Protein AF-0000000082297485 (afdb_homodimer)

Secondary structure (DSSP, 8-state):
--STTS-HHHHHHHH--SS-HHHHHHTS--S-SHHHHHHHHHHHHHH-TT-SSEE-HHHHHHHHHHTS--HHHHH-HHHHHHHHHHHTTTT--SSHHHHHSEEGGGHHHHHHHHHHHHHHHHHHHHH-TT-SS-B-HHHHHHHHHHHHHHHT---S-HHHHHHHH-TT--SSB-HHHHHHHHHHHHHHHHHHTT-/--STTS-HHHHHHHH--SS-HHHHHHTS--S-SHHHHHHHHHHHHHH-TT-SSEE-HHHHHHHHHHTS--HHHHH-HHHHHHHHHHHTTTT--SSHHHHHSEEGGGHHHHHHHHHHHHHHHHHHHHH-TT-SS-B-HHHHHHHHHHHHHHHT---S-HHHHHHHH-TT--SSB-HHHHHHHHHHHHHHHHHHTT-

Nearest PDB structures (foldseek):
  3cs1-assembly1_A  TM=6.100E-01  e=3.316E-09  unclassified
  4yga-assembly3_E  TM=3.424E-01  e=8.458E-05  Toxoplasma gondii
  4by5-assembly2_C  TM=3.471E-01  e=2.551E-04  Drosophila melanogaster
  3i7c-assembly1_A  TM=3.127E-01  e=2.987E-04  Toxoplasma gondii
  2nz0-assembly1_A  TM=3.618E-01  e=1.804E-02  Homo sapiens

Organism: NCBI:txid303405

InterPro domains:
  IPR002048 EF-hand domain [PF13499] (123-182)
  IPR002048 EF-hand domain [PS50222] (35-70)
  IPR002048 EF-hand domain [PS50222] (115-150)
  IPR002048 EF-hand domain [SM00054] (39-67)
  IPR002048 EF-hand domain [SM00054] (119-147)
  IPR002048 EF-hand domain [SM00054] (157-185)
  IPR018247 EF-Hand 1, calcium-binding site [PS00018] (48-60)
  IPR054322 Flagellar calcium-binding protein, EF-hand domain [PF22592] (26-114)

Radius of gyration: 21.55 Å; Cα contacts (8 Å, |Δi|>4): 519; chains: 2; bounding box: 54×58×47 Å

Structure (mmCIF, N/CA/C/O backbone):
data_AF-0000000082297485-model_v1
#
loop_
_entity.id
_entity.type
_entity.pdbx_description
1 polymer 'Flagellar calcium-binding protein'
#
loop_
_atom_site.group_PDB
_atom_site.id
_atom_site.type_symbol
_atom_site.label_atom_id
_atom_site.label_alt_id
_atom_site.label_comp_id
_atom_site.label_asym_id
_atom_site.label_entity_id
_atom_site.label_seq_id
_atom_site.pdbx_PDB_ins_code
_atom_site.Cartn_x
_atom_site.Cartn_y
_atom_site.Cartn_z
_atom_site.occupancy
_atom_site.B_iso_or_equiv
_atom_site.auth_seq_id
_atom_site.auth_comp_id
_atom_site.auth_asym_id
_atom_site.auth_atom_id
_atom_site.pdbx_PDB_model_num
ATOM 1 N N . MET A 1 1 ? -1.246 0.347 -2.965 1 48.34 1 MET A N 1
ATOM 2 C CA . MET A 1 1 ? -1.663 -0.308 -1.728 1 48.34 1 MET A CA 1
ATOM 3 C C . MET A 1 1 ? -0.793 -1.526 -1.437 1 48.34 1 MET A C 1
ATOM 5 O O . MET A 1 1 ? -0.427 -2.266 -2.352 1 48.34 1 MET A O 1
ATOM 9 N N . THR A 1 2 ? -0.087 -1.476 -0.272 1 60.06 2 THR A N 1
ATOM 10 C CA . THR A 1 2 ? 0.735 -2.645 0.018 1 60.06 2 THR A CA 1
ATOM 11 C C . THR A 1 2 ? -0.123 -3.793 0.541 1 60.06 2 THR A C 1
ATOM 13 O O . THR A 1 2 ? -1.258 -3.58 0.973 1 60.06 2 THR A O 1
ATOM 16 N N . THR A 1 3 ? 0.239 -4.961 0.205 1 75.88 3 THR A N 1
ATOM 17 C CA . THR A 1 3 ? -0.406 -6.23 0.52 1 75.88 3 THR A CA 1
ATOM 18 C C . THR A 1 3 ? -0.102 -6.648 1.955 1 75.88 3 THR A C 1
ATOM 20 O O . THR A 1 3 ? -0.669 -7.621 2.457 1 75.88 3 THR A O 1
ATOM 23 N N . THR A 1 4 ? 0.621 -5.777 2.613 1 76.5 4 THR A N 1
ATOM 24 C CA . THR A 1 4 ? 1.137 -6.234 3.9 1 76.5 4 THR A CA 1
ATOM 25 C C . THR A 1 4 ? 0.058 -6.145 4.977 1 76.5 4 THR A C 1
ATOM 27 O O . THR A 1 4 ? 0.197 -6.734 6.051 1 76.5 4 THR A O 1
ATOM 30 N N . ASP A 1 5 ? -0.993 -5.543 4.688 1 76.44 5 ASP A N 1
ATOM 31 C CA . ASP A 1 5 ? -2.064 -5.391 5.668 1 76.44 5 ASP A CA 1
ATOM 32 C C . ASP A 1 5 ? -3.031 -6.57 5.613 1 76.44 5 ASP A C 1
ATOM 34 O O . ASP A 1 5 ? -3.938 -6.672 6.441 1 76.44 5 ASP A O 1
ATOM 38 N N . ILE A 1 6 ? -2.834 -7.41 4.734 1 85.06 6 ILE A N 1
ATOM 39 C CA . ILE A 1 6 ? -3.74 -8.539 4.551 1 85.06 6 ILE A CA 1
ATOM 40 C C . ILE A 1 6 ? -3.287 -9.711 5.418 1 85.06 6 ILE A C 1
ATOM 42 O O . ILE A 1 6 ? -2.1 -10.039 5.457 1 85.06 6 ILE A O 1
ATOM 46 N N . ASP A 1 7 ? -4.219 -10.227 6.16 1 84 7 ASP A N 1
ATOM 47 C CA . ASP A 1 7 ? -3.979 -11.5 6.836 1 84 7 ASP A CA 1
ATOM 48 C C . ASP A 1 7 ? -4.145 -12.672 5.871 1 84 7 ASP A C 1
ATOM 50 O O . ASP A 1 7 ? -5.195 -13.312 5.84 1 84 7 ASP A O 1
ATOM 54 N N . TRP A 1 8 ? -3.072 -13.039 5.234 1 87.62 8 TRP A N 1
ATOM 55 C CA . TRP A 1 8 ? -3.107 -14.031 4.164 1 87.62 8 TRP A CA 1
ATOM 56 C C . TRP A 1 8 ? -3.416 -15.422 4.719 1 87.62 8 TRP A C 1
ATOM 58 O O . TRP A 1 8 ? -4.051 -16.234 4.043 1 87.62 8 TRP A O 1
ATOM 68 N N . LYS A 1 9 ? -2.932 -15.695 5.926 1 84.69 9 LYS A N 1
ATOM 69 C CA . LYS A 1 9 ? -3.223 -16.984 6.531 1 84.69 9 LYS A CA 1
ATOM 70 C C . LYS A 1 9 ? -4.727 -17.188 6.699 1 84.69 9 LYS A C 1
ATOM 72 O O . LYS A 1 9 ? -5.266 -18.234 6.309 1 84.69 9 LYS A O 1
ATOM 77 N N . SER A 1 10 ? -5.309 -16.188 7.207 1 82.69 10 SER A N 1
ATOM 78 C CA . SER A 1 10 ? -6.754 -16.25 7.379 1 82.69 10 SER A CA 1
ATOM 79 C C . SER A 1 10 ? -7.465 -16.312 6.031 1 82.69 10 SER A C 1
ATOM 81 O O . SER A 1 10 ? -8.414 -17.094 5.855 1 82.69 10 SER A O 1
ATOM 83 N N . PHE A 1 11 ? -7.027 -15.609 5.098 1 85.69 11 PHE A N 1
ATOM 84 C CA . PHE A 1 11 ? -7.645 -15.57 3.777 1 85.69 11 PHE A CA 1
ATOM 85 C C . PHE A 1 11 ? -7.5 -16.906 3.072 1 85.69 11 PHE A C 1
ATOM 87 O O . PHE A 1 11 ? -8.469 -17.438 2.525 1 85.69 11 PHE A O 1
ATOM 94 N N . LEU A 1 12 ? -6.328 -17.484 3.086 1 86.44 12 LEU A N 1
ATOM 95 C CA . LEU A 1 12 ? -6.047 -18.734 2.387 1 86.44 12 LEU A CA 1
ATOM 96 C C . LEU A 1 12 ? -6.812 -19.891 3.018 1 86.44 12 LEU A C 1
ATOM 98 O O . LEU A 1 12 ? -7.148 -20.875 2.336 1 86.44 12 LEU A O 1
ATOM 102 N N . GLY A 1 13 ? -7.012 -19.828 4.266 1 77.81 13 GLY A N 1
ATOM 103 C CA . GLY A 1 13 ? -7.836 -20.828 4.93 1 77.81 13 GLY A CA 1
ATOM 104 C C . GLY A 1 13 ? -9.242 -20.906 4.367 1 77.81 13 GLY A C 1
ATOM 105 O O . GLY A 1 13 ? -9.859 -21.984 4.391 1 77.81 13 GLY A O 1
ATOM 106 N N . LYS A 1 14 ? -9.75 -19.906 3.711 1 74.62 14 LYS A N 1
ATOM 107 C CA . LYS A 1 14 ? -11.094 -19.859 3.133 1 74.62 14 LYS A CA 1
ATOM 108 C C . LYS A 1 14 ? -11.086 -20.359 1.691 1 74.62 14 LYS A C 1
ATOM 110 O O . LYS A 1 14 ? -12.102 -20.844 1.196 1 74.62 14 LYS A O 1
ATOM 115 N N . VAL A 1 15 ? -10.102 -20.078 0.947 1 72.44 15 VAL A N 1
ATOM 116 C CA . VAL A 1 15 ? -10.039 -20.328 -0.488 1 72.44 15 VAL A CA 1
ATOM 117 C C . VAL A 1 15 ? -9.734 -21.812 -0.735 1 72.44 15 VAL A C 1
ATOM 119 O O . VAL A 1 15 ? -10.266 -22.406 -1.67 1 72.44 15 VAL A O 1
ATOM 122 N N . SER A 1 16 ? -8.773 -22.359 -0.291 1 64.94 16 SER A N 1
ATOM 123 C CA . SER A 1 16 ? -8.484 -23.766 -0.57 1 64.94 16 SER A CA 1
ATOM 124 C C . SER A 1 16 ? -8.125 -24.516 0.705 1 64.94 16 SER A C 1
ATOM 126 O O . SER A 1 16 ? -7.434 -23.984 1.575 1 64.94 16 SER A O 1
ATOM 128 N N . THR A 1 17 ? -9.008 -25.516 0.926 1 53.69 17 THR A N 1
ATOM 129 C CA . THR A 1 17 ? -8.75 -26.5 1.971 1 53.69 17 THR A CA 1
ATOM 130 C C . THR A 1 17 ? -7.438 -27.234 1.711 1 53.69 17 THR A C 1
ATOM 132 O O . THR A 1 17 ? -7.062 -28.141 2.461 1 53.69 17 THR A O 1
ATOM 135 N N . GLU A 1 18 ? -7.219 -27.062 0.47 1 52.56 18 GLU A N 1
ATOM 136 C CA . GLU A 1 18 ? -6.141 -28 0.16 1 52.56 18 GLU A CA 1
ATOM 137 C C . GLU A 1 18 ? -4.965 -27.828 1.117 1 52.56 18 GLU A C 1
ATOM 139 O O . GLU A 1 18 ? -4.91 -26.844 1.865 1 52.56 18 GLU A O 1
ATOM 144 N N . LYS A 1 19 ? -3.643 -28.109 0.636 1 55.81 19 LYS A N 1
ATOM 145 C CA . LYS A 1 19 ? -2.33 -28.312 1.242 1 55.81 19 LYS A CA 1
ATOM 146 C C . LYS A 1 19 ? -1.928 -27.125 2.1 1 55.81 19 LYS A C 1
ATOM 148 O O . LYS A 1 19 ? -2.469 -26.031 1.938 1 55.81 19 LYS A O 1
ATOM 153 N N . ASP A 1 20 ? -0.803 -27.281 2.768 1 68.5 20 ASP A N 1
ATOM 154 C CA . ASP A 1 20 ? -0.082 -26.703 3.891 1 68.5 20 ASP A CA 1
ATOM 155 C C . ASP A 1 20 ? 0.315 -25.25 3.594 1 68.5 20 ASP A C 1
ATOM 157 O O . ASP A 1 20 ? 1.44 -24.984 3.166 1 68.5 20 ASP A O 1
ATOM 161 N N . TRP A 1 21 ? -0.697 -24.25 3.531 1 80.81 21 TRP A N 1
ATOM 162 C CA . TRP A 1 21 ? -0.371 -22.844 3.35 1 80.81 21 TRP A CA 1
ATOM 163 C C . TRP A 1 21 ? 0.711 -22.406 4.332 1 80.81 21 TRP A C 1
ATOM 165 O O . TRP A 1 21 ? 1.461 -21.469 4.059 1 80.81 21 TRP A O 1
ATOM 175 N N . ASP A 1 22 ? 0.778 -23.172 5.348 1 83.25 22 ASP A N 1
ATOM 176 C CA . ASP A 1 22 ? 1.814 -22.828 6.316 1 83.25 22 ASP A CA 1
ATOM 177 C C . ASP A 1 22 ? 3.207 -23.047 5.73 1 83.25 22 ASP A C 1
ATOM 179 O O . ASP A 1 22 ? 4.09 -22.203 5.875 1 83.25 22 ASP A O 1
ATOM 183 N N . GLU A 1 23 ? 3.305 -24.156 5.148 1 87.12 23 GLU A N 1
ATOM 184 C CA . GLU A 1 23 ? 4.586 -24.469 4.523 1 87.12 23 GLU A CA 1
ATOM 185 C C . GLU A 1 23 ? 4.902 -23.484 3.398 1 87.12 23 GLU A C 1
ATOM 187 O O . GLU A 1 23 ? 6.047 -23.062 3.236 1 87.12 23 GLU A O 1
ATOM 192 N N . PHE A 1 24 ? 3.883 -23.156 2.654 1 90.31 24 PHE A N 1
ATOM 193 C CA . PHE A 1 24 ? 4.043 -22.203 1.566 1 90.31 24 PHE A CA 1
ATOM 194 C C . PHE A 1 24 ? 4.457 -20.828 2.104 1 90.31 24 PHE A C 1
ATOM 196 O O . PHE A 1 24 ? 5.426 -20.234 1.627 1 90.31 24 PHE A O 1
ATOM 203 N N . LEU A 1 25 ? 3.785 -20.406 3.092 1 91.19 25 LEU A N 1
ATOM 204 C CA . LEU A 1 25 ? 4.059 -19.094 3.66 1 91.19 25 LEU A CA 1
ATOM 205 C C . LEU A 1 25 ? 5.445 -19.047 4.289 1 91.19 25 LEU A C 1
ATOM 207 O O . LEU A 1 25 ? 6.113 -18.016 4.262 1 91.19 25 LEU A O 1
ATOM 211 N N . ALA A 1 26 ? 5.867 -20.141 4.773 1 91.56 26 ALA A N 1
ATOM 212 C CA . ALA A 1 26 ? 7.16 -20.234 5.449 1 91.56 26 ALA A CA 1
ATOM 213 C C . ALA A 1 26 ? 8.305 -20.047 4.461 1 91.56 26 ALA A C 1
ATOM 215 O O . ALA A 1 26 ? 9.438 -19.766 4.859 1 91.56 26 ALA A O 1
ATOM 216 N N . LYS A 1 27 ? 8.055 -20.203 3.201 1 94.44 27 LYS A N 1
ATOM 217 C CA . LYS A 1 27 ? 9.078 -20.047 2.174 1 94.44 27 LYS A CA 1
ATOM 218 C C . LYS A 1 27 ? 9.414 -18.578 1.951 1 94.44 27 LYS A C 1
ATOM 220 O O . LYS A 1 27 ? 10.43 -18.25 1.323 1 94.44 27 LYS A O 1
ATOM 225 N N . PHE A 1 28 ? 8.578 -17.734 2.496 1 96.19 28 PHE A N 1
ATOM 226 C CA . PHE A 1 28 ? 8.758 -16.297 2.34 1 96.19 28 PHE A CA 1
ATOM 227 C C . PHE A 1 28 ? 8.977 -15.633 3.691 1 96.19 28 PHE A C 1
ATOM 229 O O . PHE A 1 28 ? 8.031 -15.148 4.312 1 96.19 28 PHE A O 1
ATOM 236 N N . PRO A 1 29 ? 10.227 -15.539 4.148 1 95.44 29 PRO A N 1
ATOM 237 C CA . PRO A 1 29 ? 10.492 -14.859 5.422 1 95.44 29 PRO A CA 1
ATOM 238 C C . PRO A 1 29 ? 10.32 -13.344 5.336 1 95.44 29 PRO A C 1
ATOM 240 O O . PRO A 1 29 ? 11.297 -12.625 5.133 1 95.44 29 PRO A O 1
ATOM 243 N N . VAL A 1 30 ? 9.133 -12.875 5.598 1 92.75 30 VAL A N 1
ATOM 244 C CA . VAL A 1 30 ? 8.82 -11.469 5.336 1 92.75 30 VAL A CA 1
ATOM 245 C C . VAL A 1 30 ? 8.68 -10.719 6.656 1 92.75 30 VAL A C 1
ATOM 247 O O . VAL A 1 30 ? 8.547 -9.492 6.664 1 92.75 30 VAL A O 1
ATOM 250 N N . ASP A 1 31 ? 8.68 -11.422 7.777 1 91.12 31 ASP A N 1
ATOM 251 C CA . ASP A 1 31 ? 8.57 -10.766 9.078 1 91.12 31 ASP A CA 1
ATOM 252 C C . ASP A 1 31 ? 9.875 -10.062 9.445 1 91.12 31 ASP A C 1
ATOM 254 O O . ASP A 1 31 ? 10.93 -10.359 8.883 1 91.12 31 ASP A O 1
ATOM 258 N N . ARG A 1 32 ? 9.883 -9.148 10.391 1 88.75 32 ARG A N 1
ATOM 259 C CA . ARG A 1 32 ? 11.031 -8.305 10.719 1 88.75 32 ARG A CA 1
ATOM 260 C C . ARG A 1 32 ? 11.797 -8.852 11.914 1 88.75 32 ARG A C 1
ATOM 262 O O . ARG A 1 32 ? 12.609 -8.148 12.516 1 88.75 32 ARG A O 1
ATOM 269 N N . THR A 1 33 ? 11.555 -10.031 12.258 1 92.06 33 THR A N 1
ATOM 270 C CA . THR A 1 33 ? 12.297 -10.656 13.344 1 92.06 33 THR A CA 1
ATOM 271 C C . THR A 1 33 ? 13.734 -10.945 12.922 1 92.06 33 THR A C 1
ATOM 273 O O . THR A 1 33 ? 14.031 -11.047 11.727 1 92.06 33 THR A O 1
ATOM 276 N N . GLU A 1 34 ? 14.625 -11.062 13.859 1 93.38 34 GLU A N 1
ATOM 277 C CA . GLU A 1 34 ? 16.016 -11.383 13.586 1 93.38 34 GLU A CA 1
ATOM 278 C C . GLU A 1 34 ? 16.156 -12.734 12.883 1 93.38 34 GLU A C 1
ATOM 280 O O . GLU A 1 34 ? 17.016 -12.906 12.023 1 93.38 34 GLU A O 1
ATOM 285 N N . GLU A 1 35 ? 15.312 -13.625 13.273 1 95 35 GLU A N 1
ATOM 286 C CA . GLU A 1 35 ? 15.336 -14.953 12.664 1 95 35 GLU A CA 1
ATOM 287 C C . GLU A 1 35 ? 15.008 -14.883 11.172 1 95 35 GLU A C 1
ATOM 289 O O . GLU A 1 35 ? 15.719 -15.461 10.352 1 95 35 GLU A O 1
ATOM 294 N N . GLU A 1 36 ? 14.023 -14.188 10.789 1 94.75 36 GLU A N 1
ATOM 295 C CA . GLU A 1 36 ? 13.641 -14.109 9.383 1 94.75 36 GLU A CA 1
ATOM 296 C C . GLU A 1 36 ? 14.602 -13.227 8.594 1 94.75 36 GLU A C 1
ATOM 298 O O . GLU A 1 36 ? 14.844 -13.461 7.414 1 94.75 36 GLU A O 1
ATOM 303 N N . LYS A 1 37 ? 15.141 -12.273 9.289 1 94.44 37 LYS A N 1
ATOM 304 C CA . LYS A 1 37 ? 16.203 -11.492 8.672 1 94.44 37 LYS A CA 1
ATOM 305 C C . LYS A 1 37 ? 17.359 -12.383 8.219 1 94.44 37 LYS A C 1
ATOM 307 O O . LYS A 1 37 ? 17.859 -12.234 7.102 1 94.44 37 LYS A O 1
ATOM 312 N N . ALA A 1 38 ? 17.75 -13.234 9.094 1 95.62 38 ALA A N 1
ATOM 313 C CA . ALA A 1 38 ? 18.844 -14.148 8.773 1 95.62 38 ALA A CA 1
ATOM 314 C C . ALA A 1 38 ? 18.484 -15.055 7.602 1 95.62 38 ALA A C 1
ATOM 316 O O . ALA A 1 38 ? 19.297 -15.281 6.707 1 95.62 38 ALA A O 1
ATOM 317 N N . LYS A 1 39 ? 17.281 -15.57 7.613 1 96.19 39 LYS A N 1
ATOM 318 C CA . LYS A 1 39 ? 16.828 -16.406 6.516 1 96.19 39 LYS A CA 1
ATOM 319 C C . LYS A 1 39 ? 16.781 -15.633 5.203 1 96.19 39 LYS A C 1
ATOM 321 O O . LYS A 1 39 ? 17.172 -16.156 4.156 1 96.19 39 LYS A O 1
ATOM 326 N N . ARG A 1 40 ? 16.328 -14.453 5.258 1 96.25 40 ARG A N 1
ATOM 327 C CA . ARG A 1 40 ? 16.25 -13.609 4.07 1 96.25 40 ARG A CA 1
ATOM 328 C C . ARG A 1 40 ? 17.641 -13.359 3.492 1 96.25 40 ARG A C 1
ATOM 330 O O . ARG A 1 40 ? 17.812 -13.328 2.273 1 96.25 40 ARG A O 1
ATOM 337 N N . ALA A 1 41 ? 18.578 -13.086 4.387 1 94.94 41 ALA A N 1
ATOM 338 C CA . ALA A 1 41 ? 19.969 -12.875 3.947 1 94.94 41 ALA A CA 1
ATOM 339 C C . ALA A 1 41 ? 20.484 -14.086 3.189 1 94.94 41 ALA A C 1
ATOM 341 O O . ALA A 1 41 ? 21.156 -13.945 2.16 1 94.94 41 ALA A O 1
ATOM 342 N N . GLU A 1 42 ? 20.156 -15.227 3.68 1 96.69 42 GLU A N 1
ATOM 343 C CA . GLU A 1 42 ? 20.562 -16.469 3.027 1 96.69 42 GLU A CA 1
ATOM 344 C C . GLU A 1 42 ? 19.906 -16.625 1.662 1 96.69 42 GLU A C 1
ATOM 346 O O . GLU A 1 42 ? 20.547 -16.984 0.685 1 96.69 42 GLU A O 1
ATOM 351 N N . ILE A 1 43 ? 18.672 -16.359 1.617 1 97.75 43 ILE A N 1
ATOM 352 C CA . ILE A 1 43 ? 17.906 -16.484 0.376 1 97.75 43 ILE A CA 1
ATOM 353 C C . ILE A 1 43 ? 18.422 -15.477 -0.648 1 97.75 43 ILE A C 1
ATOM 355 O O . ILE A 1 43 ? 18.609 -15.812 -1.819 1 97.75 43 ILE A O 1
ATOM 359 N N . PHE A 1 44 ? 18.641 -14.266 -0.2 1 97.25 44 PHE A N 1
ATOM 360 C CA . PHE A 1 44 ? 19.156 -13.25 -1.107 1 97.25 44 PHE A CA 1
ATOM 361 C C . PHE A 1 44 ? 20.484 -13.688 -1.718 1 97.25 44 PHE A C 1
ATOM 363 O O . PHE A 1 44 ? 20.688 -13.555 -2.928 1 97.25 44 PHE A O 1
ATOM 370 N N . ALA A 1 45 ? 21.344 -14.125 -0.864 1 96.69 45 ALA A N 1
ATOM 371 C CA . ALA A 1 45 ? 22.656 -14.586 -1.336 1 96.69 45 ALA A CA 1
ATOM 372 C C . ALA A 1 45 ? 22.5 -15.703 -2.361 1 96.69 45 ALA A C 1
ATOM 374 O O . ALA A 1 45 ? 23.25 -15.766 -3.342 1 96.69 45 ALA A O 1
ATOM 375 N N . ALA A 1 46 ? 21.578 -16.578 -2.17 1 97.81 46 ALA A N 1
ATOM 376 C CA . ALA A 1 46 ? 21.344 -17.688 -3.086 1 97.81 46 ALA A CA 1
ATOM 377 C C . ALA A 1 46 ? 20.719 -17.203 -4.387 1 97.81 46 ALA A C 1
ATOM 379 O O . ALA A 1 46 ? 20.953 -17.766 -5.453 1 97.81 46 ALA A O 1
ATOM 380 N N . PHE A 1 47 ? 19.859 -16.188 -4.324 1 97.88 47 PHE A N 1
ATOM 381 C CA . PHE A 1 47 ? 19.234 -15.586 -5.496 1 97.88 47 PHE A CA 1
ATOM 382 C C . PHE A 1 47 ? 20.266 -14.859 -6.344 1 97.88 47 PHE A C 1
ATOM 384 O O . PHE A 1 47 ? 20.062 -14.648 -7.543 1 97.88 47 PHE A O 1
ATOM 391 N N . ASP A 1 48 ? 21.297 -14.422 -5.715 1 96.69 48 ASP A N 1
ATOM 392 C CA . ASP A 1 48 ? 22.328 -13.602 -6.34 1 96.69 48 ASP A CA 1
ATOM 393 C C . ASP A 1 48 ? 23.594 -14.422 -6.605 1 96.69 48 ASP A C 1
ATOM 395 O O . ASP A 1 48 ? 24.656 -14.125 -6.062 1 96.69 48 ASP A O 1
ATOM 399 N N . PRO A 1 49 ? 23.531 -15.305 -7.551 1 94 49 PRO A N 1
ATOM 400 C CA . PRO A 1 49 ? 24.672 -16.203 -7.77 1 94 49 PRO A CA 1
ATOM 401 C C . PRO A 1 49 ? 25.922 -15.484 -8.25 1 94 49 PRO A C 1
ATOM 403 O O . PRO A 1 49 ? 27.031 -15.961 -8.031 1 94 49 PRO A O 1
ATOM 406 N N . ASN A 1 50 ? 25.875 -14.312 -8.961 1 94.38 50 ASN A N 1
ATOM 407 C CA . ASN A 1 50 ? 27.062 -13.602 -9.43 1 94.38 50 ASN A CA 1
ATOM 408 C C . ASN A 1 50 ? 27.609 -12.656 -8.359 1 94.38 50 ASN A C 1
ATOM 410 O O . ASN A 1 50 ? 28.641 -12.008 -8.562 1 94.38 50 ASN A O 1
ATOM 414 N N . GLY A 1 51 ? 26.875 -12.438 -7.242 1 92.88 51 GLY A N 1
ATOM 415 C CA . GLY A 1 51 ? 27.344 -11.75 -6.051 1 92.88 51 GLY A CA 1
ATOM 416 C C . GLY A 1 51 ? 27.453 -10.25 -6.23 1 92.88 51 GLY A C 1
ATOM 417 O O . GLY A 1 51 ? 28.203 -9.586 -5.516 1 92.88 51 GLY A O 1
ATOM 418 N N . ASN A 1 52 ? 26.781 -9.68 -7.16 1 91.94 52 ASN A N 1
ATOM 419 C CA . ASN A 1 52 ? 26.938 -8.25 -7.418 1 91.94 52 ASN A CA 1
ATOM 420 C C . ASN A 1 52 ? 26.047 -7.414 -6.504 1 91.94 52 ASN A C 1
ATOM 422 O O . ASN A 1 52 ? 26.094 -6.184 -6.543 1 91.94 52 ASN A O 1
ATOM 426 N N . GLY A 1 53 ? 25.188 -8.047 -5.699 1 90.94 53 GLY A N 1
ATOM 427 C CA . GLY A 1 53 ? 24.469 -7.34 -4.652 1 90.94 53 GLY A CA 1
ATOM 428 C C . GLY A 1 53 ? 23.094 -6.852 -5.09 1 90.94 53 GLY A C 1
ATOM 429 O O . GLY A 1 53 ? 22.391 -6.18 -4.332 1 90.94 53 GLY A O 1
ATOM 430 N N . TYR A 1 54 ? 22.703 -7.09 -6.293 1 92.38 54 TYR A N 1
ATOM 431 C CA . TYR A 1 54 ? 21.359 -6.777 -6.766 1 92.38 54 TYR A CA 1
ATOM 432 C C . TYR A 1 54 ? 20.797 -7.906 -7.633 1 92.38 54 TYR A C 1
ATOM 434 O O . TYR A 1 54 ? 21.547 -8.789 -8.062 1 92.38 54 TYR A O 1
ATOM 442 N N . LEU A 1 55 ? 19.516 -8.016 -7.762 1 95.81 55 LEU A N 1
ATOM 443 C CA . LEU A 1 55 ? 18.875 -9.133 -8.445 1 95.81 55 LEU A CA 1
ATOM 444 C C . LEU A 1 55 ? 18.219 -8.664 -9.742 1 95.81 55 LEU A C 1
ATOM 446 O O . LEU A 1 55 ? 17.438 -7.707 -9.734 1 95.81 55 LEU A O 1
ATOM 450 N N . SER A 1 56 ? 18.562 -9.328 -10.836 1 94.88 56 SER A N 1
ATOM 451 C CA . SER A 1 56 ? 17.844 -9.148 -12.094 1 94.88 56 SER A CA 1
ATOM 452 C C . SER A 1 56 ? 16.547 -9.969 -12.109 1 94.88 56 SER A C 1
ATOM 454 O O . SER A 1 56 ? 16.344 -10.836 -11.258 1 94.88 56 SER A O 1
ATOM 456 N N . LEU A 1 57 ? 15.695 -9.656 -13.125 1 96.12 57 LEU A N 1
ATOM 457 C CA . LEU A 1 57 ? 14.461 -10.422 -13.281 1 96.12 57 LEU A CA 1
ATOM 458 C C . LEU A 1 57 ? 14.766 -11.898 -13.508 1 96.12 57 LEU A C 1
ATOM 460 O O . LEU A 1 57 ? 14.086 -12.773 -12.969 1 96.12 57 LEU A O 1
ATOM 464 N N . ALA A 1 58 ? 15.766 -12.18 -14.328 1 96.56 58 ALA A N 1
ATOM 465 C CA . ALA A 1 58 ? 16.172 -13.555 -14.617 1 96.56 58 ALA A CA 1
ATOM 466 C C . ALA A 1 58 ? 16.609 -14.281 -13.352 1 96.56 58 ALA A C 1
ATOM 468 O O . ALA A 1 58 ? 16.297 -15.453 -13.156 1 96.56 58 ALA A O 1
ATOM 469 N N . GLU A 1 59 ? 17.344 -13.617 -12.484 1 97.75 59 GLU A N 1
ATOM 470 C CA . GLU A 1 59 ? 17.797 -14.211 -11.227 1 97.75 59 GLU A CA 1
ATOM 471 C C . GLU A 1 59 ? 16.609 -14.461 -10.289 1 97.75 59 GLU A C 1
ATOM 473 O O . GLU A 1 59 ? 16.594 -15.469 -9.57 1 97.75 59 GLU A O 1
ATOM 478 N N . ILE A 1 60 ? 15.703 -13.586 -10.305 1 98.12 60 ILE A N 1
ATOM 479 C CA . ILE A 1 60 ? 14.516 -13.75 -9.477 1 98.12 60 ILE A CA 1
ATOM 480 C C . ILE A 1 60 ? 13.711 -14.953 -9.969 1 98.12 60 ILE A C 1
ATOM 482 O O . ILE A 1 60 ? 13.297 -15.797 -9.164 1 98.12 60 ILE A O 1
ATOM 486 N N . ASP A 1 61 ? 13.547 -15.055 -11.266 1 97.5 61 ASP A N 1
ATOM 487 C CA . ASP A 1 61 ? 12.852 -16.188 -11.859 1 97.5 61 ASP A CA 1
ATOM 488 C C . ASP A 1 61 ? 13.492 -17.516 -11.43 1 97.5 61 ASP A C 1
ATOM 490 O O . ASP A 1 61 ? 12.812 -18.406 -10.906 1 97.5 61 ASP A O 1
ATOM 494 N N . LYS A 1 62 ? 14.734 -17.578 -11.656 1 97.25 62 LYS A N 1
ATOM 495 C CA . LYS A 1 62 ? 15.469 -18.797 -11.328 1 97.25 62 LYS A CA 1
ATOM 496 C C . LYS A 1 62 ? 15.438 -19.078 -9.828 1 97.25 62 LYS A C 1
ATOM 498 O O . LYS A 1 62 ? 15.367 -20.234 -9.406 1 97.25 62 LYS A O 1
ATOM 503 N N . GLY A 1 63 ? 15.562 -18.047 -9.031 1 98 63 GLY A N 1
ATOM 504 C CA . GLY A 1 63 ? 15.5 -18.203 -7.582 1 98 63 GLY A CA 1
ATOM 505 C C . GLY A 1 63 ? 14.18 -18.766 -7.094 1 98 63 GLY A C 1
ATOM 506 O O . GLY A 1 63 ? 14.156 -19.594 -6.184 1 98 63 GLY A O 1
ATOM 507 N N . CYS A 1 64 ? 13.109 -18.297 -7.688 1 97.88 64 CYS A N 1
ATOM 508 C CA . CYS A 1 64 ? 11.797 -18.812 -7.32 1 97.88 64 CYS A CA 1
ATOM 509 C C . CYS A 1 64 ? 11.734 -20.328 -7.523 1 97.88 64 CYS A C 1
ATOM 511 O O . CYS A 1 64 ? 11.219 -21.047 -6.668 1 97.88 64 CYS A O 1
ATOM 513 N N . ARG A 1 65 ? 12.25 -20.766 -8.594 1 97.5 65 ARG A N 1
ATOM 514 C CA . ARG A 1 65 ? 12.242 -22.203 -8.906 1 97.5 65 ARG A CA 1
ATOM 515 C C . ARG A 1 65 ? 13.273 -22.953 -8.062 1 97.5 65 ARG A C 1
ATOM 517 O O . ARG A 1 65 ? 12.922 -23.875 -7.328 1 97.5 65 ARG A O 1
ATOM 524 N N . ASP A 1 66 ? 14.547 -22.516 -8.062 1 97.75 66 ASP A N 1
ATOM 525 C CA . ASP A 1 66 ? 15.68 -23.297 -7.582 1 97.75 66 ASP A CA 1
ATOM 526 C C . ASP A 1 66 ? 15.867 -23.125 -6.074 1 97.75 66 ASP A C 1
ATOM 528 O O . ASP A 1 66 ? 16.344 -24.031 -5.398 1 97.75 66 ASP A O 1
ATOM 532 N N . ILE A 1 67 ? 15.57 -21.969 -5.527 1 97.62 67 ILE A N 1
ATOM 533 C CA . ILE A 1 67 ? 15.875 -21.656 -4.137 1 97.62 67 ILE A CA 1
ATOM 534 C C . ILE A 1 67 ? 14.617 -21.797 -3.285 1 97.62 67 ILE A C 1
ATOM 536 O O . ILE A 1 67 ? 14.609 -22.516 -2.281 1 97.62 67 ILE A O 1
ATOM 540 N N . LEU A 1 68 ? 13.555 -21.172 -3.742 1 97.12 68 LEU A N 1
ATOM 541 C CA . LEU A 1 68 ? 12.312 -21.281 -2.986 1 97.12 68 LEU A CA 1
ATOM 542 C C . LEU A 1 68 ? 11.641 -22.625 -3.248 1 97.12 68 LEU A C 1
ATOM 544 O O . LEU A 1 68 ? 10.75 -23.031 -2.5 1 97.12 68 LEU A O 1
ATOM 548 N N . GLY A 1 69 ? 12.008 -23.266 -4.355 1 96.31 69 GLY A N 1
ATOM 549 C CA . GLY A 1 69 ? 11.422 -24.547 -4.703 1 96.31 69 GLY A CA 1
ATOM 550 C C . GLY A 1 69 ? 9.984 -24.453 -5.176 1 96.31 69 GLY A C 1
ATOM 551 O O . GLY A 1 69 ? 9.172 -25.328 -4.914 1 96.31 69 GLY A O 1
ATOM 552 N N . LEU A 1 70 ? 9.664 -23.359 -5.777 1 95.19 70 LEU A N 1
ATOM 553 C CA . LEU A 1 70 ? 8.305 -23.125 -6.23 1 95.19 70 LEU A CA 1
ATOM 554 C C . LEU A 1 70 ? 8.242 -23.062 -7.754 1 95.19 70 LEU A C 1
ATOM 556 O O . LEU A 1 70 ? 8.266 -21.984 -8.344 1 95.19 70 LEU A O 1
ATOM 560 N N . TYR A 1 71 ? 8.031 -24.203 -8.32 1 95.25 71 TYR A N 1
ATOM 561 C CA . TYR A 1 71 ? 8 -24.328 -9.773 1 95.25 71 TYR A CA 1
ATOM 562 C C . TYR A 1 71 ? 6.789 -23.609 -10.352 1 95.25 71 TYR A C 1
ATOM 564 O O . TYR A 1 71 ? 6.891 -22.953 -11.398 1 95.25 71 TYR A O 1
ATOM 572 N N . GLU A 1 72 ? 5.656 -23.75 -9.703 1 92.75 72 GLU A N 1
ATOM 573 C CA . GLU A 1 72 ? 4.449 -23.094 -10.203 1 92.75 72 GLU A CA 1
ATOM 574 C C . GLU A 1 72 ? 4.609 -21.578 -10.219 1 92.75 72 GLU A C 1
ATOM 576 O O . GLU A 1 72 ? 4.07 -20.906 -11.094 1 92.75 72 GLU A O 1
ATOM 581 N N . LEU A 1 73 ? 5.293 -21.078 -9.164 1 95.44 73 LEU A N 1
ATOM 582 C CA . LEU A 1 73 ? 5.566 -19.641 -9.164 1 95.44 73 LEU A CA 1
ATOM 583 C C . LEU A 1 73 ? 6.492 -19.266 -10.32 1 95.44 73 LEU A C 1
ATOM 585 O O . LEU A 1 73 ? 6.277 -18.25 -10.984 1 95.44 73 LEU A O 1
ATOM 589 N N . PHE A 1 74 ? 7.449 -20.094 -10.602 1 96.62 74 PHE A N 1
ATOM 590 C CA . PHE A 1 74 ? 8.359 -19.891 -11.719 1 96.62 74 PHE A CA 1
ATOM 591 C C . PHE A 1 74 ? 7.598 -19.781 -13.031 1 96.62 74 PHE A C 1
ATOM 593 O O . PHE A 1 74 ? 7.965 -19 -13.906 1 96.62 74 PHE A O 1
ATOM 600 N N . GLU A 1 75 ? 6.562 -20.516 -13.133 1 95.19 75 GLU A N 1
ATOM 601 C CA . GLU A 1 75 ? 5.754 -20.5 -14.344 1 95.19 75 GLU A CA 1
ATOM 602 C C . GLU A 1 75 ? 4.82 -19.297 -14.375 1 95.19 75 GLU A C 1
ATOM 604 O O . GLU A 1 75 ? 4.297 -18.938 -15.438 1 95.19 75 GLU A O 1
ATOM 609 N N . ALA A 1 76 ? 4.543 -18.688 -13.25 1 96.12 76 ALA A N 1
ATOM 610 C CA . ALA A 1 76 ? 3.637 -17.547 -13.133 1 96.12 76 ALA A CA 1
ATOM 611 C C . ALA A 1 76 ? 4.352 -16.234 -13.469 1 96.12 76 ALA A C 1
ATOM 613 O O . ALA A 1 76 ? 4.457 -15.352 -12.617 1 96.12 76 ALA A O 1
ATOM 614 N N . LYS A 1 77 ? 4.672 -16.047 -14.688 1 96.94 77 LYS A N 1
ATOM 615 C CA . LYS A 1 77 ? 5.539 -14.953 -15.125 1 96.94 77 LYS A CA 1
ATOM 616 C C . LYS A 1 77 ? 4.895 -13.594 -14.859 1 96.94 77 LYS A C 1
ATOM 618 O O . LYS A 1 77 ? 5.578 -12.641 -14.477 1 96.94 77 LYS A O 1
ATOM 623 N N . LYS A 1 78 ? 3.611 -13.492 -15.062 1 96.81 78 LYS A N 1
ATOM 624 C CA . LYS A 1 78 ? 2.914 -12.227 -14.836 1 96.81 78 LYS A CA 1
ATOM 625 C C . LYS A 1 78 ? 2.98 -11.828 -13.359 1 96.81 78 LYS A C 1
ATOM 627 O O . LYS A 1 78 ? 3.117 -10.641 -13.047 1 96.81 78 LYS A O 1
ATOM 632 N N . ALA A 1 79 ? 2.873 -12.828 -12.516 1 96.5 79 ALA A N 1
ATOM 633 C CA . ALA A 1 79 ? 2.963 -12.57 -11.078 1 96.5 79 ALA A CA 1
ATOM 634 C C . ALA A 1 79 ? 4.371 -12.133 -10.688 1 96.5 79 ALA A C 1
ATOM 636 O O . ALA A 1 79 ? 4.539 -11.18 -9.922 1 96.5 79 ALA A O 1
ATOM 637 N N . ILE A 1 80 ? 5.371 -12.789 -11.211 1 97.5 80 ILE A N 1
ATOM 638 C CA . ILE A 1 80 ? 6.762 -12.453 -10.906 1 97.5 80 ILE A CA 1
ATOM 639 C C . ILE A 1 80 ? 7.074 -11.055 -11.43 1 97.5 80 ILE A C 1
ATOM 641 O O . ILE A 1 80 ? 7.688 -10.25 -10.727 1 97.5 80 ILE A O 1
ATOM 645 N N . MET A 1 81 ? 6.625 -10.805 -12.625 1 96.75 81 MET A N 1
ATOM 646 C CA . MET A 1 81 ? 6.875 -9.5 -13.219 1 96.75 81 MET A CA 1
ATOM 647 C C . MET A 1 81 ? 6.242 -8.391 -12.383 1 96.75 81 MET A C 1
ATOM 649 O O . MET A 1 81 ? 6.863 -7.355 -12.148 1 96.75 81 MET A O 1
ATOM 653 N N . ARG A 1 82 ? 5.039 -8.602 -11.945 1 95.5 82 ARG A N 1
ATOM 654 C CA . ARG A 1 82 ? 4.359 -7.605 -11.117 1 95.5 82 ARG A CA 1
ATOM 655 C C . ARG A 1 82 ? 5.102 -7.391 -9.805 1 95.5 82 ARG A C 1
ATOM 657 O O . ARG A 1 82 ? 5.258 -6.258 -9.352 1 95.5 82 ARG A O 1
ATOM 664 N N . ALA A 1 83 ? 5.535 -8.477 -9.195 1 95.5 83 ALA A N 1
ATOM 665 C CA . ALA A 1 83 ? 6.289 -8.391 -7.945 1 95.5 83 ALA A CA 1
ATOM 666 C C . ALA A 1 83 ? 7.598 -7.633 -8.148 1 95.5 83 ALA A C 1
ATOM 668 O O . ALA A 1 83 ? 7.949 -6.766 -7.344 1 95.5 83 ALA A O 1
ATOM 669 N N . TYR A 1 84 ? 8.266 -7.973 -9.227 1 95.44 84 TYR A N 1
ATOM 670 C CA . TYR A 1 84 ? 9.531 -7.336 -9.578 1 95.44 84 TYR A CA 1
ATOM 671 C C . TYR A 1 84 ? 9.352 -5.832 -9.75 1 95.44 84 TYR A C 1
ATOM 673 O O . TYR A 1 84 ? 10.086 -5.039 -9.148 1 95.44 84 TYR A O 1
ATOM 681 N N . GLN A 1 85 ? 8.305 -5.422 -10.453 1 91.88 85 GLN A N 1
ATOM 682 C CA . GLN A 1 85 ? 8.031 -4.012 -10.719 1 91.88 85 GLN A CA 1
ATOM 683 C C . GLN A 1 85 ? 7.637 -3.275 -9.438 1 91.88 85 GLN A C 1
ATOM 685 O O . GLN A 1 85 ? 7.977 -2.105 -9.266 1 91.88 85 GLN A O 1
ATOM 690 N N . ALA A 1 86 ? 6.98 -3.959 -8.664 1 89.69 86 ALA A N 1
ATOM 691 C CA . ALA A 1 86 ? 6.508 -3.344 -7.43 1 89.69 86 ALA A CA 1
ATOM 692 C C . ALA A 1 86 ? 7.656 -3.148 -6.441 1 89.69 86 ALA A C 1
ATOM 694 O O . ALA A 1 86 ? 7.66 -2.189 -5.668 1 89.69 86 ALA A O 1
ATOM 695 N N . ALA A 1 87 ? 8.578 -4.02 -6.492 1 90.06 87 ALA A N 1
ATOM 696 C CA . ALA A 1 87 ? 9.664 -4 -5.508 1 90.06 87 ALA A CA 1
ATOM 697 C C . ALA A 1 87 ? 10.805 -3.1 -5.965 1 90.06 87 ALA A C 1
ATOM 699 O O . ALA A 1 87 ? 11.375 -2.357 -5.164 1 90.06 87 ALA A O 1
ATOM 700 N N . LYS A 1 88 ? 11.062 -3.166 -7.238 1 86.69 88 LYS A N 1
ATOM 701 C CA . LYS A 1 88 ? 12.242 -2.465 -7.723 1 86.69 88 LYS A CA 1
ATOM 702 C C . LYS A 1 88 ? 12.039 -0.953 -7.695 1 86.69 88 LYS A C 1
ATOM 704 O O . LYS A 1 88 ? 10.938 -0.467 -7.953 1 86.69 88 LYS A O 1
ATOM 709 N N . GLY A 1 89 ? 13.055 -0.22 -7.422 1 75.69 89 GLY A N 1
ATOM 710 C CA . GLY A 1 89 ? 13.078 1.231 -7.504 1 75.69 89 GLY A CA 1
ATOM 711 C C . GLY A 1 89 ? 12.438 1.906 -6.305 1 75.69 89 GLY A C 1
ATOM 712 O O . GLY A 1 89 ? 12.367 3.135 -6.242 1 75.69 89 GLY A O 1
ATOM 713 N N . VAL A 1 90 ? 11.891 1.109 -5.402 1 72.44 90 VAL A N 1
ATOM 714 C CA . VAL A 1 90 ? 11.32 1.7 -4.199 1 72.44 90 VAL A CA 1
ATOM 715 C C . VAL A 1 90 ? 12.391 2.486 -3.449 1 72.44 90 VAL A C 1
ATOM 717 O O . VAL A 1 90 ? 12.125 3.564 -2.916 1 72.44 90 VAL A O 1
ATOM 720 N N . GLY A 1 91 ? 13.539 1.998 -3.393 1 63.91 91 GLY A N 1
ATOM 721 C CA . GLY A 1 91 ? 14.617 2.66 -2.668 1 63.91 91 GLY A CA 1
ATOM 722 C C . GLY A 1 91 ? 15.25 3.795 -3.445 1 63.91 91 GLY A C 1
ATOM 723 O O . GLY A 1 91 ? 16.031 4.57 -2.895 1 63.91 91 GLY A O 1
ATOM 724 N N . ASN A 1 92 ? 14.586 4.309 -4.617 1 57.28 92 ASN A N 1
ATOM 725 C CA . ASN A 1 92 ? 15.008 5.379 -5.512 1 57.28 92 ASN A CA 1
ATOM 726 C C . ASN A 1 92 ? 16.531 5.492 -5.574 1 57.28 92 ASN A C 1
ATOM 728 O O . ASN A 1 92 ? 17.078 6.602 -5.586 1 57.28 92 ASN A O 1
ATOM 732 N N . ASN A 1 93 ? 17.219 4.457 -5.426 1 54.72 93 ASN A N 1
ATOM 733 C CA . ASN A 1 93 ? 18.641 4.777 -5.562 1 54.72 93 ASN A CA 1
ATOM 734 C C . ASN A 1 93 ? 18.953 5.367 -6.938 1 54.72 93 ASN A C 1
ATOM 736 O O . ASN A 1 93 ? 18.391 4.934 -7.945 1 54.72 93 ASN A O 1
ATOM 740 N N . THR A 1 94 ? 18.984 6.758 -6.949 1 51.59 94 THR A N 1
ATOM 741 C CA . THR A 1 94 ? 19.312 7.602 -8.094 1 51.59 94 THR A CA 1
ATOM 742 C C . THR A 1 94 ? 20.281 6.887 -9.031 1 51.59 94 THR A C 1
ATOM 744 O O . THR A 1 94 ? 20.531 7.352 -10.141 1 51.59 94 THR A O 1
ATOM 747 N N . ASP A 1 95 ? 20.781 5.797 -8.578 1 56.03 95 ASP A N 1
ATOM 748 C CA . ASP A 1 95 ? 21.766 5.238 -9.5 1 56.03 95 ASP A CA 1
ATOM 749 C C . ASP A 1 95 ? 21.109 4.262 -10.477 1 56.03 95 ASP A C 1
ATOM 751 O O . ASP A 1 95 ? 19.984 3.816 -10.25 1 56.03 95 ASP A O 1
ATOM 755 N N . GLU A 1 96 ? 21.453 4.402 -11.711 1 56.62 96 GLU A N 1
ATOM 756 C CA . GLU A 1 96 ? 21.047 3.562 -12.836 1 56.62 96 GLU A CA 1
ATOM 757 C C . GLU A 1 96 ? 20.734 2.141 -12.383 1 56.62 96 GLU A C 1
ATOM 759 O O . GLU A 1 96 ? 19.797 1.514 -12.883 1 56.62 96 GLU A O 1
ATOM 764 N N . THR A 1 97 ? 21.406 1.636 -11.383 1 60.62 97 THR A N 1
ATOM 765 C CA . THR A 1 97 ? 21.234 0.251 -10.953 1 60.62 97 THR A CA 1
ATOM 766 C C . THR A 1 97 ? 19.906 0.059 -10.227 1 60.62 97 THR A C 1
ATOM 768 O O . THR A 1 97 ? 19.203 -0.921 -10.469 1 60.62 97 THR A O 1
ATOM 771 N N . GLY A 1 98 ? 19.469 1.001 -9.586 1 67 98 GLY A N 1
ATOM 772 C CA . GLY A 1 98 ? 18.297 0.891 -8.727 1 67 98 GLY A CA 1
ATOM 773 C C . GLY A 1 98 ? 17 0.835 -9.508 1 67 98 GLY A C 1
ATOM 774 O O . GLY A 1 98 ? 16.016 0.229 -9.055 1 67 98 GLY A O 1
ATOM 775 N N . ALA A 1 99 ? 17.109 1.272 -10.734 1 71.44 99 ALA A N 1
ATOM 776 C CA . ALA A 1 99 ? 15.891 1.332 -11.523 1 71.44 99 ALA A CA 1
ATOM 777 C C . ALA A 1 99 ? 15.633 0.011 -12.25 1 71.44 99 ALA A C 1
ATOM 779 O O . ALA A 1 99 ? 14.484 -0.347 -12.516 1 71.44 99 ALA A O 1
ATOM 780 N N . ASP A 1 100 ? 16.672 -0.795 -12.391 1 84.19 100 ASP A N 1
ATOM 781 C CA . ASP A 1 100 ? 16.5 -1.956 -13.266 1 84.19 100 ASP A CA 1
ATOM 782 C C . ASP A 1 100 ? 16.703 -3.256 -12.484 1 84.19 100 ASP A C 1
ATOM 784 O O . ASP A 1 100 ? 16.578 -4.348 -13.047 1 84.19 100 ASP A O 1
ATOM 788 N N . TYR A 1 101 ? 17.031 -3.156 -11.227 1 91.5 101 TYR A N 1
ATOM 789 C CA . TYR A 1 101 ? 17.297 -4.336 -10.414 1 91.5 101 TYR A CA 1
ATOM 790 C C . TYR A 1 101 ? 16.688 -4.191 -9.023 1 91.5 101 TYR A C 1
ATOM 792 O O . TYR A 1 101 ? 16.391 -3.078 -8.586 1 91.5 101 TYR A O 1
ATOM 800 N N . VAL A 1 102 ? 16.484 -5.309 -8.383 1 92.69 102 VAL A N 1
ATOM 801 C CA . VAL A 1 102 ? 16.062 -5.309 -6.984 1 92.69 102 VAL A CA 1
ATOM 802 C C . VAL A 1 102 ? 17.297 -5.332 -6.082 1 92.69 102 VAL A C 1
ATOM 804 O O . VAL A 1 102 ? 18.094 -6.273 -6.125 1 92.69 102 VAL A O 1
ATOM 807 N N . GLU A 1 103 ? 17.406 -4.301 -5.309 1 90.06 103 GLU A N 1
ATOM 808 C CA . GLU A 1 103 ? 18.531 -4.203 -4.387 1 90.06 103 GLU A CA 1
ATOM 809 C C . GLU A 1 103 ? 18.25 -4.945 -3.086 1 90.06 103 GLU A C 1
ATOM 811 O O . GLU A 1 103 ? 17.109 -5.332 -2.818 1 90.06 103 GLU A O 1
ATOM 816 N N . LYS A 1 104 ? 19.312 -5.125 -2.32 1 89.62 104 LYS A N 1
ATOM 817 C CA . LYS A 1 104 ? 19.234 -5.914 -1.095 1 89.62 104 LYS A CA 1
ATOM 818 C C . LYS A 1 104 ? 18.188 -5.348 -0.142 1 89.62 104 LYS A C 1
ATOM 820 O O . LYS A 1 104 ? 17.422 -6.098 0.459 1 89.62 104 LYS A O 1
ATOM 825 N N . ASN A 1 105 ? 18.141 -4.086 0.031 1 87.5 105 ASN A N 1
ATOM 826 C CA . ASN A 1 105 ? 17.203 -3.455 0.958 1 87.5 105 ASN A CA 1
ATOM 827 C C . ASN A 1 105 ? 15.766 -3.521 0.444 1 87.5 105 ASN A C 1
ATOM 829 O O . ASN A 1 105 ? 14.828 -3.207 1.174 1 87.5 105 ASN A O 1
ATOM 833 N N . GLU A 1 106 ? 15.539 -3.965 -0.795 1 90.12 106 GLU A N 1
ATOM 834 C CA . GLU A 1 106 ? 14.219 -4.102 -1.4 1 90.12 106 GLU A CA 1
ATOM 835 C C . GLU A 1 106 ? 13.766 -5.559 -1.407 1 90.12 106 GLU A C 1
ATOM 837 O O . GLU A 1 106 ? 12.641 -5.859 -1.812 1 90.12 106 GLU A O 1
ATOM 842 N N . PHE A 1 107 ? 14.633 -6.41 -0.88 1 94.31 107 PHE A N 1
ATOM 843 C CA . PHE A 1 107 ? 14.414 -7.84 -1.067 1 94.31 107 PHE A CA 1
ATOM 844 C C . PHE A 1 107 ? 13.219 -8.312 -0.241 1 94.31 107 PHE A C 1
ATOM 846 O O . PHE A 1 107 ? 12.438 -9.148 -0.696 1 94.31 107 PHE A O 1
ATOM 853 N N . ARG A 1 108 ? 13.109 -7.832 0.976 1 93.06 108 ARG A N 1
ATOM 854 C CA . ARG A 1 108 ? 11.961 -8.234 1.78 1 93.06 108 ARG A CA 1
ATOM 855 C C . ARG A 1 108 ? 10.656 -7.914 1.068 1 93.06 108 ARG A C 1
ATOM 857 O O . ARG A 1 108 ? 9.742 -8.742 1.03 1 93.06 108 ARG A O 1
ATOM 864 N N . LEU A 1 109 ? 10.633 -6.758 0.509 1 91.31 109 LEU A N 1
ATOM 865 C CA . LEU A 1 109 ? 9.43 -6.352 -0.213 1 91.31 109 LEU A CA 1
ATOM 866 C C . LEU A 1 109 ? 9.195 -7.246 -1.423 1 91.31 109 LEU A C 1
ATOM 868 O O . LEU A 1 109 ? 8.047 -7.582 -1.738 1 91.31 109 LEU A O 1
ATOM 872 N N . LEU A 1 110 ? 10.258 -7.566 -2.09 1 94.62 110 LEU A N 1
ATOM 873 C CA . LEU A 1 110 ? 10.117 -8.492 -3.207 1 94.62 110 LEU A CA 1
ATOM 874 C C . LEU A 1 110 ? 9.461 -9.789 -2.752 1 94.62 110 LEU A C 1
ATOM 876 O O . LEU A 1 110 ? 8.547 -10.297 -3.412 1 94.62 110 LEU A O 1
ATOM 880 N N . LEU A 1 111 ? 9.945 -10.289 -1.668 1 95.94 111 LEU A N 1
ATOM 881 C CA . LEU A 1 111 ? 9.398 -11.547 -1.157 1 95.94 111 LEU A CA 1
ATOM 882 C C . LEU A 1 111 ? 7.926 -11.391 -0.807 1 95.94 111 LEU A C 1
ATOM 884 O O . LEU A 1 111 ? 7.121 -12.289 -1.07 1 95.94 111 LEU A O 1
ATOM 888 N N . VAL A 1 112 ? 7.605 -10.305 -0.195 1 93.62 112 VAL A N 1
ATOM 889 C CA . VAL A 1 112 ? 6.207 -10.023 0.114 1 93.62 112 VAL A CA 1
ATOM 890 C C . VAL A 1 112 ? 5.375 -10.062 -1.165 1 93.62 112 VAL A C 1
ATOM 892 O O . VAL A 1 112 ? 4.359 -10.758 -1.229 1 93.62 112 VAL A O 1
ATOM 895 N N . TYR A 1 113 ? 5.805 -9.375 -2.145 1 94.38 113 TYR A N 1
ATOM 896 C CA . TYR A 1 113 ? 5.039 -9.242 -3.379 1 94.38 113 TYR A CA 1
ATOM 897 C C . TYR A 1 113 ? 4.992 -10.562 -4.133 1 94.38 113 TYR A C 1
ATOM 899 O O . TYR A 1 113 ? 3.971 -10.914 -4.727 1 94.38 113 TYR A O 1
ATOM 907 N N . LEU A 1 114 ? 6.121 -11.281 -4.148 1 96.44 114 LEU A N 1
ATOM 908 C CA . LEU A 1 114 ? 6.109 -12.602 -4.773 1 96.44 114 LEU A CA 1
ATOM 909 C C . LEU A 1 114 ? 5.066 -13.5 -4.121 1 96.44 114 LEU A C 1
ATOM 911 O O . LEU A 1 114 ? 4.293 -14.164 -4.816 1 96.44 114 LEU A O 1
ATOM 915 N N . ARG A 1 115 ? 5.082 -13.523 -2.844 1 94.94 115 ARG A N 1
ATOM 916 C CA . ARG A 1 115 ? 4.113 -14.312 -2.09 1 94.94 115 ARG A CA 1
ATOM 917 C C . ARG A 1 115 ? 2.686 -13.906 -2.434 1 94.94 115 ARG A C 1
ATOM 919 O O . ARG A 1 115 ? 1.874 -14.742 -2.834 1 94.94 115 ARG A O 1
ATOM 926 N N . ASP A 1 116 ? 2.424 -12.664 -2.299 1 94.31 116 ASP A N 1
ATOM 927 C CA . ASP A 1 116 ? 1.062 -12.148 -2.414 1 94.31 116 ASP A CA 1
ATOM 928 C C . ASP A 1 116 ? 0.538 -12.297 -3.842 1 94.31 116 ASP A C 1
ATOM 930 O O . ASP A 1 116 ? -0.591 -12.742 -4.051 1 94.31 116 ASP A O 1
ATOM 934 N N . TYR A 1 117 ? 1.328 -11.922 -4.805 1 95.44 117 TYR A N 1
ATOM 935 C CA . TYR A 1 117 ? 0.874 -11.969 -6.188 1 95.44 117 TYR A CA 1
ATOM 936 C C . TYR A 1 117 ? 0.78 -13.406 -6.684 1 95.44 117 TYR A C 1
ATOM 938 O O . TYR A 1 117 ? -0.056 -13.727 -7.535 1 95.44 117 TYR A O 1
ATOM 946 N N . PHE A 1 118 ? 1.6 -14.289 -6.152 1 95.06 118 PHE A N 1
ATOM 947 C CA . PHE A 1 118 ? 1.454 -15.695 -6.508 1 95.06 118 PHE A CA 1
ATOM 948 C C . PHE A 1 118 ? 0.132 -16.25 -5.992 1 95.06 118 PHE A C 1
ATOM 950 O O . PHE A 1 118 ? -0.54 -17.016 -6.691 1 95.06 118 PHE A O 1
ATOM 957 N N . ILE A 1 119 ? -0.218 -15.914 -4.793 1 93.06 119 ILE A N 1
ATOM 958 C CA . ILE A 1 119 ? -1.507 -16.328 -4.246 1 93.06 119 ILE A CA 1
ATOM 959 C C . ILE A 1 119 ? -2.631 -15.852 -5.164 1 93.06 119 ILE A C 1
ATOM 961 O O . ILE A 1 119 ? -3.525 -16.625 -5.512 1 93.06 119 ILE A O 1
ATOM 965 N N . LEU A 1 120 ? -2.578 -14.641 -5.574 1 94.69 120 LEU A N 1
ATOM 966 C CA . LEU A 1 120 ? -3.598 -14.086 -6.457 1 94.69 120 LEU A CA 1
ATOM 967 C C . LEU A 1 120 ? -3.574 -14.773 -7.816 1 94.69 120 LEU A C 1
ATOM 969 O O . LEU A 1 120 ? -4.621 -14.961 -8.438 1 94.69 120 LEU A O 1
ATOM 973 N N . TRP A 1 121 ? -2.385 -15.07 -8.273 1 94.94 121 TRP A N 1
ATOM 974 C CA . TRP A 1 121 ? -2.252 -15.789 -9.539 1 94.94 121 TRP A CA 1
ATOM 975 C C . TRP A 1 121 ? -2.959 -17.141 -9.477 1 94.94 121 TRP A C 1
ATOM 977 O O . TRP A 1 121 ? -3.648 -17.531 -10.422 1 94.94 121 TRP A O 1
ATOM 987 N N . LYS A 1 122 ? -2.785 -17.828 -8.391 1 91.88 122 LYS A N 1
ATOM 988 C CA . LYS A 1 122 ? -3.434 -19.125 -8.227 1 91.88 122 LYS A CA 1
ATOM 989 C C . LYS A 1 122 ? -4.953 -18.984 -8.289 1 91.88 122 LYS A C 1
ATOM 991 O O . LYS A 1 122 ? -5.633 -19.844 -8.867 1 91.88 122 LYS A O 1
ATOM 996 N N . ILE A 1 123 ? -5.477 -18.016 -7.723 1 91.88 123 ILE A N 1
ATOM 997 C CA . ILE A 1 123 ? -6.91 -17.766 -7.773 1 91.88 123 ILE A CA 1
ATOM 998 C C . ILE A 1 123 ? -7.32 -17.406 -9.203 1 91.88 123 ILE A C 1
ATOM 1000 O O . ILE A 1 123 ? -8.32 -17.906 -9.711 1 91.88 123 ILE A O 1
ATOM 1004 N N . PHE A 1 124 ? -6.527 -16.516 -9.773 1 95.69 124 PHE A N 1
ATOM 1005 C CA . PHE A 1 124 ? -6.738 -16.109 -11.156 1 95.69 124 PHE A CA 1
ATOM 1006 C C . PHE A 1 124 ? -6.82 -17.328 -12.07 1 95.69 124 PHE A C 1
ATOM 1008 O O . PHE A 1 124 ? -7.711 -17.406 -12.922 1 95.69 124 PHE A O 1
ATOM 1015 N N . GLU A 1 125 ? -5.941 -18.234 -11.898 1 93.56 125 GLU A N 1
ATOM 1016 C CA . GLU A 1 125 ? -5.859 -19.438 -12.734 1 93.56 125 GLU A CA 1
ATOM 1017 C C . GLU A 1 125 ? -7.102 -20.312 -12.57 1 93.56 125 GLU A C 1
ATOM 1019 O O . GLU A 1 125 ? -7.527 -20.969 -13.523 1 93.56 125 GLU A O 1
ATOM 1024 N N . LYS A 1 126 ? -7.648 -20.312 -11.391 1 91.75 126 LYS A N 1
ATOM 1025 C CA . LYS A 1 126 ? -8.859 -21.094 -11.156 1 91.75 126 LYS A CA 1
ATOM 1026 C C . LYS A 1 126 ? -10.047 -20.516 -11.93 1 91.75 126 LYS A C 1
ATOM 1028 O O . LYS A 1 126 ? -10.984 -21.234 -12.266 1 91.75 126 LYS A O 1
ATOM 1033 N N . ILE A 1 127 ? -10.016 -19.266 -12.156 1 95 127 ILE A N 1
ATOM 1034 C CA . ILE A 1 127 ? -11.078 -18.609 -12.906 1 95 127 ILE A CA 1
ATOM 1035 C C . ILE A 1 127 ? -10.812 -18.734 -14.406 1 95 127 ILE A C 1
ATOM 1037 O O . ILE A 1 127 ? -11.734 -18.969 -15.188 1 95 127 ILE A O 1
ATOM 1041 N N . ASP A 1 128 ? -9.539 -18.562 -14.781 1 96.81 128 ASP A N 1
ATOM 1042 C CA . ASP A 1 128 ? -9.094 -18.688 -16.172 1 96.81 128 ASP A CA 1
ATOM 1043 C C . ASP A 1 128 ? -9.109 -20.141 -16.625 1 96.81 128 ASP A C 1
ATOM 1045 O O . ASP A 1 128 ? -8.047 -20.75 -16.828 1 96.81 128 ASP A O 1
ATOM 1049 N N . THR A 1 129 ? -10.195 -20.672 -17.031 1 95.62 129 THR A N 1
ATOM 1050 C CA . THR A 1 129 ? -10.336 -22.078 -17.406 1 95.62 129 THR A CA 1
ATOM 1051 C C . THR A 1 129 ? -9.75 -22.328 -18.797 1 95.62 129 THR A C 1
ATOM 1053 O O . THR A 1 129 ? -9.445 -23.469 -19.141 1 95.62 129 THR A O 1
ATOM 1056 N N . GLY A 1 130 ? -9.594 -21.25 -19.562 1 95.75 130 GLY A N 1
ATOM 1057 C CA . GLY A 1 130 ? -8.984 -21.375 -20.875 1 95.75 130 GLY A CA 1
ATOM 1058 C C . GLY A 1 130 ? -7.469 -21.422 -20.844 1 95.75 130 GLY A C 1
ATOM 1059 O O . GLY A 1 130 ? -6.824 -21.719 -21.844 1 95.75 130 GLY A O 1
ATOM 1060 N N . ASN A 1 131 ? -6.844 -21.094 -19.781 1 94.88 131 ASN A N 1
ATOM 1061 C CA . ASN A 1 131 ? -5.406 -21.141 -19.531 1 94.88 131 ASN A CA 1
ATOM 1062 C C . ASN A 1 131 ? -4.641 -20.281 -20.531 1 94.88 131 ASN A C 1
ATOM 1064 O O . ASN A 1 131 ? -3.623 -20.703 -21.078 1 94.88 131 ASN A O 1
ATOM 1068 N N . ASP A 1 132 ? -5.176 -19.156 -20.859 1 96.06 132 ASP A N 1
ATOM 1069 C CA . ASP A 1 132 ? -4.508 -18.25 -21.781 1 96.06 132 ASP A CA 1
ATOM 1070 C C . ASP A 1 132 ? -4.055 -16.969 -21.062 1 96.06 132 ASP A C 1
ATOM 1072 O O . ASP A 1 132 ? -3.832 -15.938 -21.688 1 96.06 132 ASP A O 1
ATOM 1076 N N . ALA A 1 133 ? -4.09 -16.984 -19.719 1 95.94 133 ALA A N 1
ATOM 1077 C CA . ALA A 1 133 ? -3.613 -15.914 -18.844 1 95.94 133 ALA A CA 1
ATOM 1078 C C . ALA A 1 133 ? -4.496 -14.672 -18.953 1 95.94 133 ALA A C 1
ATOM 1080 O O . ALA A 1 133 ? -4.023 -13.547 -18.766 1 95.94 133 ALA A O 1
ATOM 1081 N N . ARG A 1 134 ? -5.68 -14.875 -19.359 1 97.31 134 ARG A N 1
ATOM 1082 C CA . ARG A 1 134 ? -6.73 -13.859 -19.375 1 97.31 134 ARG A CA 1
ATOM 1083 C C . ARG A 1 134 ? -8.07 -14.453 -18.953 1 97.31 134 ARG A C 1
ATOM 1085 O O . ARG A 1 134 ? -8.281 -15.664 -19.047 1 97.31 134 ARG A O 1
ATOM 1092 N N . ILE A 1 135 ? -8.891 -13.609 -18.391 1 98 135 ILE A N 1
ATOM 1093 C CA . ILE A 1 135 ? -10.242 -14.031 -18.031 1 98 135 ILE A CA 1
ATOM 1094 C C . ILE A 1 135 ? -11.258 -13.328 -18.922 1 98 135 ILE A C 1
ATOM 1096 O O . ILE A 1 135 ? -11.344 -12.094 -18.922 1 98 135 ILE A O 1
ATOM 1100 N N . ASN A 1 136 ? -11.93 -14.062 -19.781 1 97.69 136 ASN A N 1
ATOM 1101 C CA . ASN A 1 136 ? -13 -13.477 -20.594 1 97.69 136 ASN A CA 1
ATOM 1102 C C . ASN A 1 136 ? -14.32 -13.438 -19.812 1 97.69 136 ASN A C 1
ATOM 1104 O O . ASN A 1 136 ? -14.398 -13.914 -18.688 1 97.69 136 ASN A O 1
ATOM 1108 N N . MET A 1 137 ? -15.336 -12.805 -20.484 1 96.94 137 MET A N 1
ATOM 1109 C CA . MET A 1 137 ? -16.625 -12.594 -19.812 1 96.94 137 MET A CA 1
ATOM 1110 C C . MET A 1 137 ? -17.266 -13.922 -19.438 1 96.94 137 MET A C 1
ATOM 1112 O O . MET A 1 137 ? -17.781 -14.07 -18.328 1 96.94 137 MET A O 1
ATOM 1116 N N . ASP A 1 138 ? -17.25 -14.891 -20.266 1 97.38 138 ASP A N 1
ATOM 1117 C CA . ASP A 1 138 ? -17.844 -16.203 -20.016 1 97.38 138 ASP A CA 1
ATOM 1118 C C . ASP A 1 138 ? -17.172 -16.875 -18.812 1 97.38 138 ASP A C 1
ATOM 1120 O O . ASP A 1 138 ? -17.844 -17.438 -17.953 1 97.38 138 ASP A O 1
ATOM 1124 N N . GLU A 1 139 ? -15.836 -16.875 -18.797 1 98.06 139 GLU A N 1
ATOM 1125 C CA . GLU A 1 139 ? -15.086 -17.453 -17.672 1 98.06 139 GLU A CA 1
ATOM 1126 C C . GLU A 1 139 ? -15.445 -16.75 -16.359 1 98.06 139 GLU A C 1
ATOM 1128 O O . GLU A 1 139 ? -15.617 -17.406 -15.336 1 98.06 139 GLU A O 1
ATOM 1133 N N . PHE A 1 140 ? -15.5 -15.453 -16.469 1 97.62 140 PHE A N 1
ATOM 1134 C CA . PHE A 1 140 ? -15.844 -14.68 -15.289 1 97.62 140 PHE A CA 1
ATOM 1135 C C . PHE A 1 140 ? -17.234 -15.047 -14.781 1 97.62 140 PHE A C 1
ATOM 1137 O O . PHE A 1 140 ? -17.422 -15.328 -13.594 1 97.62 140 PHE A O 1
ATOM 1144 N N . MET A 1 141 ? -18.219 -15.078 -15.664 1 96.75 141 MET A N 1
ATOM 1145 C CA . MET A 1 141 ? -19.594 -15.383 -15.305 1 96.75 141 MET A CA 1
ATOM 1146 C C . MET A 1 141 ? -19.703 -16.766 -14.656 1 96.75 141 MET A C 1
ATOM 1148 O O . MET A 1 141 ? -20.422 -16.938 -13.672 1 96.75 141 MET A O 1
ATOM 1152 N N . ARG A 1 142 ? -19 -17.672 -15.148 1 96.44 142 ARG A N 1
ATOM 1153 C CA . ARG A 1 142 ? -19.031 -19.047 -14.641 1 96.44 142 ARG A CA 1
ATOM 1154 C C . ARG A 1 142 ? -18.391 -19.125 -13.258 1 96.44 142 ARG A C 1
ATOM 1156 O O . ARG A 1 142 ? -18.703 -20.031 -12.477 1 96.44 142 ARG A O 1
ATOM 1163 N N . ALA A 1 143 ? -17.5 -18.188 -13 1 95.75 143 ALA A N 1
ATOM 1164 C CA . ALA A 1 143 ? -16.719 -18.266 -11.773 1 95.75 143 ALA A CA 1
ATOM 1165 C C . ALA A 1 143 ? -17.312 -17.375 -10.68 1 95.75 143 ALA A C 1
ATOM 1167 O O . ALA A 1 143 ? -16.781 -17.312 -9.57 1 95.75 143 ALA A O 1
ATOM 1168 N N . VAL A 1 144 ? -18.406 -16.734 -10.891 1 94.56 144 VAL A N 1
ATOM 1169 C CA . VAL A 1 144 ? -18.953 -15.734 -9.992 1 94.56 144 VAL A CA 1
ATOM 1170 C C . VAL A 1 144 ? -19.172 -16.344 -8.609 1 94.56 144 VAL A C 1
ATOM 1172 O O . VAL A 1 144 ? -18.766 -15.773 -7.598 1 94.56 144 VAL A O 1
ATOM 1175 N N . SER A 1 145 ? -19.797 -17.5 -8.539 1 92.88 145 SER A N 1
ATOM 1176 C CA . SER A 1 145 ? -20.078 -18.141 -7.258 1 92.88 145 SER A CA 1
ATOM 1177 C C . SER A 1 145 ? -18.797 -18.422 -6.488 1 92.88 145 SER A C 1
ATOM 1179 O O . SER A 1 145 ? -18.719 -18.203 -5.277 1 92.88 145 SER A O 1
ATOM 1181 N N . LYS A 1 146 ? -17.797 -18.922 -7.184 1 89.56 146 LYS A N 1
ATOM 1182 C CA . LYS A 1 146 ? -16.5 -19.203 -6.57 1 89.56 146 LYS A CA 1
ATOM 1183 C C . LYS A 1 146 ? -15.844 -17.938 -6.055 1 89.56 146 LYS A C 1
ATOM 1185 O O . LYS A 1 146 ? -15.312 -17.906 -4.945 1 89.56 146 LYS A O 1
ATOM 1190 N N . ILE A 1 147 ? -15.883 -16.891 -6.863 1 90.56 147 ILE A N 1
ATOM 1191 C CA . ILE A 1 147 ? -15.305 -15.602 -6.504 1 90.56 147 ILE A CA 1
ATOM 1192 C C . ILE A 1 147 ? -15.977 -15.07 -5.246 1 90.56 147 ILE A C 1
ATOM 1194 O O . ILE A 1 147 ? -15.305 -14.633 -4.309 1 90.56 147 ILE A O 1
ATOM 1198 N N . GLU A 1 148 ? -17.281 -15.18 -5.219 1 88.5 148 GLU A N 1
ATOM 1199 C CA . GLU A 1 148 ? -18.031 -14.719 -4.059 1 88.5 148 GLU A CA 1
ATOM 1200 C C . GLU A 1 148 ? -17.625 -15.477 -2.799 1 88.5 148 GLU A C 1
ATOM 1202 O O . GLU A 1 148 ? -17.484 -14.883 -1.729 1 88.5 148 GLU A O 1
ATOM 1207 N N . THR A 1 149 ? -17.406 -16.719 -2.973 1 85.56 149 THR A N 1
ATOM 1208 C CA . THR A 1 149 ? -17 -17.562 -1.851 1 85.56 149 THR A CA 1
ATOM 1209 C C . THR A 1 149 ? -15.578 -17.203 -1.394 1 85.56 149 THR A C 1
ATOM 1211 O O . THR A 1 149 ? -15.336 -17.016 -0.2 1 85.56 149 THR A O 1
ATOM 1214 N N . PHE A 1 150 ? -14.664 -17.078 -2.334 1 83.31 150 PHE A N 1
ATOM 1215 C CA . PHE A 1 150 ? -13.266 -16.797 -2.021 1 83.31 150 PHE A CA 1
ATOM 1216 C C . PHE A 1 150 ? -13.125 -15.469 -1.304 1 83.31 150 PHE A C 1
ATOM 1218 O O . PHE A 1 150 ? -12.406 -15.359 -0.311 1 83.31 150 PHE A O 1
ATOM 1225 N N . PHE A 1 151 ? -13.836 -14.492 -1.768 1 84.38 151 PHE A N 1
ATOM 1226 C CA . PHE A 1 151 ? -13.594 -13.133 -1.289 1 84.38 151 PHE A CA 1
ATOM 1227 C C . PHE A 1 151 ? -14.656 -12.727 -0.277 1 84.38 151 PHE A C 1
ATOM 1229 O O . PHE A 1 151 ? -14.555 -11.664 0.347 1 84.38 151 PHE A O 1
ATOM 1236 N N . GLY A 1 152 ? -15.641 -13.555 -0.098 1 81.12 152 GLY A N 1
ATOM 1237 C CA . GLY A 1 152 ? -16.719 -13.227 0.83 1 81.12 152 GLY A CA 1
ATOM 1238 C C . GLY A 1 152 ? -17.484 -11.992 0.427 1 81.12 152 GLY A C 1
ATOM 1239 O O . GLY A 1 152 ? -17.781 -11.133 1.265 1 81.12 152 GLY A O 1
ATOM 1240 N N . ILE A 1 153 ? -17.703 -11.844 -0.845 1 82.56 153 ILE A N 1
ATOM 1241 C CA . ILE A 1 153 ? -18.422 -10.688 -1.366 1 82.56 153 ILE A CA 1
ATOM 1242 C C . ILE A 1 153 ? -19.641 -11.156 -2.168 1 82.56 153 ILE A C 1
ATOM 1244 O O . ILE A 1 153 ? -19.797 -12.352 -2.426 1 82.56 153 ILE A O 1
ATOM 1248 N N . GLU A 1 154 ? -20.484 -10.195 -2.373 1 83.88 154 GLU A N 1
ATOM 1249 C CA . GLU A 1 154 ? -21.609 -10.438 -3.27 1 83.88 154 GLU A CA 1
ATOM 1250 C C . GLU A 1 154 ? -21.438 -9.672 -4.578 1 83.88 154 GLU A C 1
ATOM 1252 O O . GLU A 1 154 ? -21.109 -8.484 -4.57 1 83.88 154 GLU A O 1
ATOM 1257 N N . ILE A 1 155 ? -21.531 -10.359 -5.633 1 87 155 ILE A N 1
ATOM 1258 C CA . ILE A 1 155 ? -21.531 -9.758 -6.961 1 87 155 ILE A CA 1
ATOM 1259 C C . ILE A 1 155 ? -22.938 -9.773 -7.547 1 87 155 ILE A C 1
ATOM 1261 O O . ILE A 1 155 ? -23.344 -10.758 -8.18 1 87 155 ILE A O 1
ATOM 1265 N N . ALA A 1 156 ? -23.641 -8.68 -7.367 1 85.06 156 ALA A N 1
ATOM 1266 C CA . ALA A 1 156 ? -25.031 -8.602 -7.785 1 85.06 156 ALA A CA 1
ATOM 1267 C C . ALA A 1 156 ? -25.141 -8.469 -9.305 1 85.06 156 ALA A C 1
ATOM 1269 O O . ALA A 1 156 ? -26.047 -9.039 -9.914 1 85.06 156 ALA A O 1
ATOM 1270 N N . GLN A 1 157 ? -24.297 -7.715 -9.875 1 90.12 157 GLN A N 1
ATOM 1271 C CA . GLN A 1 157 ? -24.25 -7.488 -11.32 1 90.12 157 GLN A CA 1
ATOM 1272 C C . GLN A 1 157 ? -22.891 -7.863 -11.898 1 90.12 157 GLN A C 1
ATOM 1274 O O . GLN A 1 157 ? -22.016 -7.008 -12.047 1 90.12 157 GLN A O 1
ATOM 1279 N N . PRO A 1 158 ? -22.844 -9.102 -12.312 1 92.75 158 PRO A N 1
ATOM 1280 C CA . PRO A 1 158 ? -21.547 -9.617 -12.75 1 92.75 158 PRO A CA 1
ATOM 1281 C C . PRO A 1 158 ? -20.984 -8.852 -13.945 1 92.75 158 PRO A C 1
ATOM 1283 O O . PRO A 1 158 ? -19.781 -8.562 -13.992 1 92.75 158 PRO A O 1
ATOM 1286 N N . GLU A 1 159 ? -21.828 -8.523 -14.914 1 93.62 159 GLU A N 1
ATOM 1287 C CA . GLU A 1 159 ? -21.344 -7.801 -16.094 1 93.62 159 GLU A CA 1
ATOM 1288 C C . GLU A 1 159 ? -20.797 -6.426 -15.711 1 93.62 159 GLU A C 1
ATOM 1290 O O . GLU A 1 159 ? -19.781 -5.98 -16.25 1 93.62 159 GLU A O 1
ATOM 1295 N N . ALA A 1 160 ? -21.484 -5.77 -14.836 1 90.12 160 ALA A N 1
ATOM 1296 C CA . ALA A 1 160 ? -21.031 -4.461 -14.375 1 90.12 160 ALA A CA 1
ATOM 1297 C C . ALA A 1 160 ? -19.719 -4.57 -13.602 1 90.12 160 ALA A C 1
ATOM 1299 O O . ALA A 1 160 ? -18.828 -3.725 -13.742 1 90.12 160 ALA A O 1
ATOM 1300 N N . GLU A 1 161 ? -19.641 -5.594 -12.742 1 91.25 161 GLU A N 1
ATOM 1301 C CA . GLU A 1 161 ? -18.406 -5.809 -11.992 1 91.25 161 GLU A CA 1
ATOM 1302 C C . GLU A 1 161 ? -17.219 -6.082 -12.93 1 91.25 161 GLU A C 1
ATOM 1304 O O . GLU A 1 161 ? -16.125 -5.551 -12.727 1 91.25 161 GLU A O 1
ATOM 1309 N N . PHE A 1 162 ? -17.484 -6.883 -13.938 1 95 162 PHE A N 1
ATOM 1310 C CA . PHE A 1 162 ? -16.469 -7.176 -14.945 1 95 162 PHE A CA 1
ATOM 1311 C C . PHE A 1 162 ? -15.953 -5.891 -15.586 1 95 162 PHE A C 1
ATOM 1313 O O . PHE A 1 162 ? -14.742 -5.719 -15.758 1 95 162 PHE A O 1
ATOM 1320 N N . ALA A 1 163 ? -16.781 -5.02 -15.922 1 92.25 163 ALA A N 1
ATOM 1321 C CA . ALA A 1 163 ? -16.438 -3.754 -16.562 1 92.25 163 ALA A CA 1
ATOM 1322 C C . ALA A 1 163 ? -15.578 -2.891 -15.641 1 92.25 163 ALA A C 1
ATOM 1324 O O . ALA A 1 163 ? -14.688 -2.172 -16.094 1 92.25 163 ALA A O 1
ATOM 1325 N N . ILE A 1 164 ? -15.859 -2.971 -14.398 1 87.81 164 ILE A N 1
ATOM 1326 C CA . ILE A 1 164 ? -15.094 -2.223 -13.406 1 87.81 164 ILE A CA 1
ATOM 1327 C C . ILE A 1 164 ? -13.672 -2.76 -13.336 1 87.81 164 ILE A C 1
ATOM 1329 O O . ILE A 1 164 ? -12.711 -1.987 -13.25 1 87.81 164 ILE A O 1
ATOM 1333 N N . ILE A 1 165 ? -13.586 -4.047 -13.336 1 93.19 165 ILE A N 1
ATOM 1334 C CA . ILE A 1 165 ? -12.281 -4.688 -13.25 1 93.19 165 ILE A CA 1
ATOM 1335 C C . ILE A 1 165 ? -11.484 -4.398 -14.523 1 93.19 165 ILE A C 1
ATOM 1337 O O . ILE A 1 165 ? -10.281 -4.133 -14.461 1 93.19 165 ILE A O 1
ATOM 1341 N N . ASP A 1 166 ? -12.188 -4.5 -15.609 1 95 166 ASP A N 1
ATOM 1342 C CA . ASP A 1 166 ? -11.562 -4.281 -16.906 1 95 166 ASP A CA 1
ATOM 1343 C C . ASP A 1 166 ? -11.172 -2.818 -17.094 1 95 166 ASP A C 1
ATOM 1345 O O . ASP A 1 166 ? -11.711 -2.129 -17.953 1 95 166 ASP A O 1
ATOM 1349 N N . ALA A 1 167 ? -10.172 -2.393 -16.484 1 90.31 167 ALA A N 1
ATOM 1350 C CA . ALA A 1 167 ? -9.789 -0.991 -16.344 1 90.31 167 ALA A CA 1
ATOM 1351 C C . ALA A 1 167 ? -9.375 -0.404 -17.703 1 90.31 167 ALA A C 1
ATOM 1353 O O . ALA A 1 167 ? -9.562 0.79 -17.938 1 90.31 167 ALA A O 1
ATOM 1354 N N . ASN A 1 168 ? -8.812 -1.164 -18.578 1 92.31 168 ASN A N 1
ATOM 1355 C CA . ASN A 1 168 ? -8.367 -0.638 -19.875 1 92.31 168 ASN A CA 1
ATOM 1356 C C . ASN A 1 168 ? -9.43 -0.828 -20.953 1 92.31 168 ASN A C 1
ATOM 1358 O O . ASN A 1 168 ? -9.188 -0.543 -22.125 1 92.31 168 ASN A O 1
ATOM 1362 N N . SER A 1 169 ? -10.492 -1.447 -20.578 1 93 169 SER A N 1
ATOM 1363 C CA . SER A 1 169 ? -11.633 -1.7 -21.453 1 93 169 SER A CA 1
ATOM 1364 C C . SER A 1 169 ? -11.227 -2.553 -22.656 1 93 169 SER A C 1
ATOM 1366 O O . SER A 1 169 ? -11.656 -2.295 -23.781 1 93 169 SER A O 1
ATOM 1368 N N . GLY A 1 170 ? -10.43 -3.537 -22.562 1 94.69 170 GLY A N 1
ATOM 1369 C CA . GLY A 1 170 ? -9.938 -4.406 -23.625 1 94.69 170 GLY A CA 1
ATOM 1370 C C . GLY A 1 170 ? -10.812 -5.617 -23.859 1 94.69 170 GLY A C 1
ATOM 1371 O O . GLY A 1 170 ? -10.586 -6.387 -24.797 1 94.69 170 GLY A O 1
ATOM 1372 N N . GLY A 1 171 ? -11.844 -5.855 -22.984 1 95.75 171 GLY A N 1
ATOM 1373 C CA . GLY A 1 171 ? -12.797 -6.941 -23.156 1 95.75 171 GLY A CA 1
ATOM 1374 C C . GLY A 1 171 ? -12.383 -8.219 -22.469 1 95.75 171 GLY A C 1
ATOM 1375 O O . GLY A 1 171 ? -13.156 -9.172 -22.391 1 95.75 171 GLY A O 1
ATOM 1376 N N . GLN A 1 172 ? -11.203 -8.297 -22.047 1 97.31 172 GLN A N 1
ATOM 1377 C CA . GLN A 1 172 ? -10.703 -9.391 -21.219 1 97.31 172 GLN A CA 1
ATOM 1378 C C . GLN A 1 172 ? -9.922 -8.852 -20.016 1 97.31 172 GLN A C 1
ATOM 1380 O O . GLN A 1 172 ? -9.312 -7.785 -20.094 1 97.31 172 GLN A O 1
ATOM 1385 N N . LEU A 1 173 ? -9.945 -9.617 -18.938 1 98 173 LEU A N 1
ATOM 1386 C CA . LEU A 1 173 ? -9.242 -9.195 -17.719 1 98 173 LEU A CA 1
ATOM 1387 C C . LEU A 1 173 ? -7.809 -9.711 -17.703 1 98 173 LEU A C 1
ATOM 1389 O O . LEU A 1 173 ? -7.582 -10.922 -17.781 1 98 173 LEU A O 1
ATOM 1393 N N . LEU A 1 174 ? -6.879 -8.781 -17.656 1 97.75 174 LEU A N 1
ATOM 1394 C CA . LEU A 1 174 ? -5.48 -9.141 -17.438 1 97.75 174 LEU A CA 1
ATOM 1395 C C . LEU A 1 174 ? -5.191 -9.375 -15.969 1 97.75 174 LEU A C 1
ATOM 1397 O O . LEU A 1 174 ? -5.98 -8.984 -15.102 1 97.75 174 LEU A O 1
ATOM 1401 N N . PHE A 1 175 ? -4.137 -10.008 -15.695 1 97.56 175 PHE A N 1
ATOM 1402 C CA . PHE A 1 175 ? -3.807 -10.336 -14.312 1 97.56 175 PHE A CA 1
ATOM 1403 C C . PHE A 1 175 ? -3.684 -9.07 -13.477 1 97.56 175 PHE A C 1
ATOM 1405 O O . PHE A 1 175 ? -4.176 -9.023 -12.344 1 97.56 175 PHE A O 1
ATOM 1412 N N . ASP A 1 176 ? -3.025 -8.055 -14 1 96.62 176 ASP A N 1
ATOM 1413 C CA . ASP A 1 176 ? -2.832 -6.824 -13.25 1 96.62 176 ASP A CA 1
ATOM 1414 C C . ASP A 1 176 ? -4.172 -6.207 -12.852 1 96.62 176 ASP A C 1
ATOM 1416 O O . ASP A 1 176 ? -4.324 -5.719 -11.727 1 96.62 176 ASP A O 1
ATOM 1420 N N . GLU A 1 177 ? -5.105 -6.195 -13.695 1 96.25 177 GLU A N 1
ATOM 1421 C CA . GLU A 1 177 ? -6.438 -5.676 -13.414 1 96.25 177 GLU A CA 1
ATOM 1422 C C . GLU A 1 177 ? -7.125 -6.488 -12.32 1 96.25 177 GLU A C 1
ATOM 1424 O O . GLU A 1 177 ? -7.707 -5.922 -11.391 1 96.25 177 GLU A O 1
ATOM 1429 N N . PHE A 1 178 ? -7.074 -7.797 -12.547 1 96.12 178 PHE A N 1
ATOM 1430 C CA . PHE A 1 178 ? -7.648 -8.695 -11.555 1 96.12 178 PHE A CA 1
ATOM 1431 C C . PHE A 1 178 ? -7 -8.484 -10.188 1 96.12 178 PHE A C 1
ATOM 1433 O O . PHE A 1 178 ? -7.695 -8.391 -9.172 1 96.12 178 PHE A O 1
ATOM 1440 N N . ALA A 1 179 ? -5.652 -8.43 -10.156 1 95.19 179 ALA A N 1
ATOM 1441 C CA . ALA A 1 179 ? -4.906 -8.305 -8.906 1 95.19 179 ALA A CA 1
ATOM 1442 C C . ALA A 1 179 ? -5.277 -7.016 -8.18 1 95.19 179 ALA A C 1
ATOM 1444 O O . ALA A 1 179 ? -5.48 -7.023 -6.961 1 95.19 179 ALA A O 1
ATOM 1445 N N . ASP A 1 180 ? -5.363 -5.926 -8.914 1 92 180 ASP A N 1
ATOM 1446 C CA . ASP A 1 180 ? -5.742 -4.648 -8.32 1 92 180 ASP A CA 1
ATOM 1447 C C . ASP A 1 180 ? -7.117 -4.738 -7.66 1 92 180 ASP A C 1
ATOM 1449 O O . ASP A 1 180 ? -7.293 -4.301 -6.52 1 92 180 ASP A O 1
ATOM 1453 N N . TRP A 1 181 ? -7.988 -5.285 -8.367 1 91.25 181 TRP A N 1
ATOM 1454 C CA . TRP A 1 181 ? -9.352 -5.441 -7.883 1 91.25 181 TRP A CA 1
ATOM 1455 C C . TRP A 1 181 ? -9.406 -6.383 -6.688 1 91.25 181 TRP A C 1
ATOM 1457 O O . TRP A 1 181 ? -10.031 -6.074 -5.672 1 91.25 181 TRP A O 1
ATOM 1467 N N . ALA A 1 182 ? -8.789 -7.543 -6.789 1 91.94 182 ALA A N 1
ATOM 1468 C CA . ALA A 1 182 ? -8.82 -8.578 -5.758 1 91.94 182 ALA A CA 1
ATOM 1469 C C . ALA A 1 182 ? -8.242 -8.062 -4.445 1 91.94 182 ALA A C 1
ATOM 1471 O O . ALA A 1 182 ? -8.797 -8.305 -3.371 1 91.94 182 ALA A O 1
ATOM 1472 N N . LEU A 1 183 ? -7.137 -7.371 -4.523 1 90.69 183 LEU A N 1
ATOM 1473 C CA . LEU A 1 183 ? -6.496 -6.84 -3.326 1 90.69 183 LEU A CA 1
ATOM 1474 C C . LEU A 1 183 ? -7.434 -5.895 -2.58 1 90.69 183 LEU A C 1
ATOM 1476 O O . LEU A 1 183 ? -7.527 -5.953 -1.352 1 90.69 183 LEU A O 1
ATOM 1480 N N . LYS A 1 184 ? -8.078 -5.09 -3.324 1 85.94 184 LYS A N 1
ATOM 1481 C CA . LYS A 1 184 ? -9.031 -4.164 -2.725 1 85.94 184 LYS A CA 1
ATOM 1482 C C . LYS A 1 184 ? -10.156 -4.918 -2.021 1 85.94 184 LYS A C 1
ATOM 1484 O O . LYS A 1 184 ? -10.539 -4.57 -0.902 1 85.94 184 LYS A O 1
ATOM 1489 N N . LYS A 1 185 ? -10.664 -5.93 -2.654 1 87.44 185 LYS A N 1
ATOM 1490 C CA . LYS A 1 185 ? -11.766 -6.707 -2.102 1 87.44 185 LYS A CA 1
ATOM 1491 C C . LYS A 1 185 ? -11.328 -7.465 -0.849 1 87.44 185 LYS A C 1
ATOM 1493 O O . LYS A 1 185 ? -12.078 -7.543 0.127 1 87.44 185 LYS A O 1
ATOM 1498 N N . ILE A 1 186 ? -10.148 -7.992 -0.88 1 87 186 ILE A N 1
ATOM 1499 C CA . ILE A 1 186 ? -9.648 -8.742 0.265 1 87 186 ILE A CA 1
ATOM 1500 C C . ILE A 1 186 ? -9.5 -7.812 1.467 1 87 186 ILE A C 1
ATOM 1502 O O . ILE A 1 186 ? -9.953 -8.133 2.566 1 87 186 ILE A O 1
ATOM 1506 N N . LEU A 1 187 ? -8.891 -6.75 1.246 1 83.62 187 LEU A N 1
ATOM 1507 C CA . LEU A 1 187 ? -8.641 -5.793 2.32 1 83.62 187 LEU A CA 1
ATOM 1508 C C . LEU A 1 187 ? -9.945 -5.301 2.928 1 83.62 187 LEU A C 1
ATOM 1510 O O . LEU A 1 187 ? -10.086 -5.258 4.152 1 83.62 187 LEU A O 1
ATOM 1514 N N . LEU A 1 188 ? -10.906 -4.949 2.102 1 82.94 188 LEU A N 1
ATOM 1515 C CA . LEU A 1 188 ? -12.18 -4.426 2.588 1 82.94 188 LEU A CA 1
ATOM 1516 C C . LEU A 1 188 ? -13 -5.523 3.254 1 82.94 188 LEU A C 1
ATOM 1518 O O . LEU A 1 188 ? -13.766 -5.254 4.18 1 82.94 188 LEU A O 1
ATOM 1522 N N . GLY A 1 189 ? -12.906 -6.711 2.717 1 79.56 189 GLY A N 1
ATOM 1523 C CA . GLY A 1 189 ? -13.57 -7.832 3.363 1 79.56 189 GLY A CA 1
ATOM 1524 C C . GLY A 1 189 ? -13.102 -8.062 4.789 1 79.56 189 GLY A C 1
ATOM 1525 O O . GLY A 1 189 ? -13.906 -8.375 5.668 1 79.56 189 GLY A O 1
ATOM 1526 N N . GLU A 1 190 ? -11.859 -7.875 4.973 1 77.56 190 GLU A N 1
ATOM 1527 C CA . GLU A 1 190 ? -11.305 -8.023 6.32 1 77.56 190 GLU A CA 1
ATOM 1528 C C . GLU A 1 190 ? -11.812 -6.914 7.242 1 77.56 190 GLU A C 1
ATOM 1530 O O . GLU A 1 190 ? -12.023 -7.145 8.438 1 77.56 190 GLU A O 1
ATOM 1535 N N . ASP A 1 191 ? -12.078 -5.781 6.648 1 79.44 191 ASP A N 1
ATOM 1536 C CA . ASP A 1 191 ? -12.406 -4.617 7.461 1 79.44 191 ASP A CA 1
ATOM 1537 C C . ASP A 1 191 ? -13.914 -4.5 7.668 1 79.44 191 ASP A C 1
ATOM 1539 O O . ASP A 1 191 ? -14.375 -3.775 8.555 1 79.44 191 ASP A O 1
ATOM 1543 N N . LYS A 1 192 ? -14.711 -5.172 6.828 1 74.94 192 LYS A N 1
ATOM 1544 C CA . LYS A 1 192 ? -16.172 -5.113 6.898 1 74.94 192 LYS A CA 1
ATOM 1545 C C . LYS A 1 192 ? -16.656 -5.434 8.305 1 74.94 192 LYS A C 1
ATOM 1547 O O . LYS A 1 192 ? -17.594 -4.797 8.805 1 74.94 192 LYS A O 1
ATOM 1552 N N . ALA A 1 193 ? -16 -6.297 8.938 1 68.06 193 ALA A N 1
ATOM 1553 C CA . ALA A 1 193 ? -16.453 -6.73 10.266 1 68.06 193 ALA A CA 1
ATOM 1554 C C . ALA A 1 193 ? -15.883 -5.82 11.352 1 68.06 193 ALA A C 1
ATOM 1556 O O . ALA A 1 193 ? -16.188 -5.996 12.531 1 68.06 193 ALA A O 1
ATOM 1557 N N . LEU A 1 194 ? -15.125 -4.863 10.93 1 71.12 194 LEU A N 1
ATOM 1558 C CA . LEU A 1 194 ? -14.375 -4.125 11.938 1 71.12 194 LEU A CA 1
ATOM 1559 C C . LEU A 1 194 ? -15.016 -2.766 12.203 1 71.12 194 LEU A C 1
ATOM 1561 O O . LEU A 1 194 ? -14.383 -1.882 12.789 1 71.12 194 LEU A O 1
ATOM 1565 N N . VAL A 1 195 ? -16.172 -2.525 11.625 1 71.12 195 VAL A N 1
ATOM 1566 C CA . VAL A 1 195 ? -16.859 -1.285 11.961 1 71.12 195 VAL A CA 1
ATOM 1567 C C . VAL A 1 195 ? -18.328 -1.577 12.266 1 71.12 195 VAL A C 1
ATOM 1569 O O . VAL A 1 195 ? -18.953 -2.432 11.625 1 71.12 195 VAL A O 1
ATOM 1572 N N . MET B 1 1 ? 0.833 1.53 -2.572 1 47.75 1 MET B N 1
ATOM 1573 C CA . MET B 1 1 ? 1.506 0.989 -1.395 1 47.75 1 MET B CA 1
ATOM 1574 C C . MET B 1 1 ? 0.807 1.435 -0.115 1 47.75 1 MET B C 1
ATOM 1576 O O . MET B 1 1 ? 0.382 2.586 -0.004 1 47.75 1 MET B O 1
ATOM 1580 N N . THR B 1 2 ? 0.281 0.442 0.641 1 59.53 2 THR B N 1
ATOM 1581 C CA . THR B 1 2 ? -0.366 0.872 1.876 1 59.53 2 THR B CA 1
ATOM 1582 C C . THR B 1 2 ? 0.672 1.22 2.938 1 59.53 2 THR B C 1
ATOM 1584 O O . THR B 1 2 ? 1.838 0.833 2.824 1 59.53 2 THR B O 1
ATOM 1587 N N . THR B 1 3 ? 0.386 2.178 3.719 1 75.75 3 THR B N 1
ATOM 1588 C CA . THR B 1 3 ? 1.192 2.752 4.793 1 75.75 3 THR B CA 1
ATOM 1589 C C . THR B 1 3 ? 1.154 1.862 6.031 1 75.75 3 THR B C 1
ATOM 1591 O O . THR B 1 3 ? 1.864 2.117 7.008 1 75.75 3 THR B O 1
ATOM 1594 N N . THR B 1 4 ? 0.462 0.746 5.855 1 75.62 4 THR B N 1
ATOM 1595 C CA . THR B 1 4 ? 0.195 -0.019 7.066 1 75.62 4 THR B CA 1
ATOM 1596 C C . THR B 1 4 ? 1.421 -0.832 7.473 1 75.62 4 THR B C 1
ATOM 1598 O O . THR B 1 4 ? 1.502 -1.319 8.602 1 75.62 4 THR B O 1
ATOM 1601 N N . ASP B 1 5 ? 2.361 -0.897 6.652 1 76.5 5 ASP B N 1
ATOM 1602 C CA . ASP B 1 5 ? 3.559 -1.679 6.945 1 76.5 5 ASP B CA 1
ATOM 1603 C C . ASP B 1 5 ? 4.598 -0.839 7.684 1 76.5 5 ASP B C 1
ATOM 1605 O O . ASP B 1 5 ? 5.633 -1.355 8.109 1 76.5 5 ASP B O 1
ATOM 1609 N N . ILE B 1 6 ? 4.336 0.359 7.855 1 84.88 6 ILE B N 1
ATOM 1610 C CA . ILE B 1 6 ? 5.289 1.267 8.484 1 84.88 6 ILE B CA 1
ATOM 1611 C C . ILE B 1 6 ? 5.074 1.271 10 1 84.88 6 ILE B C 1
ATOM 1613 O O . ILE B 1 6 ? 3.938 1.354 10.469 1 84.88 6 ILE B O 1
ATOM 1617 N N . ASP B 1 7 ? 6.137 1.08 10.695 1 83.81 7 ASP B N 1
ATOM 1618 C CA . ASP B 1 7 ? 6.113 1.312 12.133 1 83.81 7 ASP B CA 1
ATOM 1619 C C . ASP B 1 7 ? 6.219 2.801 12.453 1 83.81 7 ASP B C 1
ATOM 1621 O O . ASP B 1 7 ? 7.301 3.301 12.766 1 83.81 7 ASP B O 1
ATOM 1625 N N . TRP B 1 8 ? 5.09 3.441 12.539 1 87.62 8 TRP B N 1
ATOM 1626 C CA . TRP B 1 8 ? 5.039 4.895 12.672 1 87.62 8 TRP B CA 1
ATOM 1627 C C . TRP B 1 8 ? 5.539 5.332 14.047 1 87.62 8 TRP B C 1
ATOM 1629 O O . TRP B 1 8 ? 6.121 6.41 14.188 1 87.62 8 TRP B O 1
ATOM 1639 N N . LYS B 1 9 ? 5.273 4.516 15.055 1 84.56 9 LYS B N 1
ATOM 1640 C CA . LYS B 1 9 ? 5.758 4.859 16.391 1 84.56 9 LYS B CA 1
ATOM 1641 C C . LYS B 1 9 ? 7.281 4.969 16.406 1 84.56 9 LYS B C 1
ATOM 1643 O O . LYS B 1 9 ? 7.832 5.953 16.906 1 84.56 9 LYS B O 1
ATOM 1648 N N . SER B 1 10 ? 7.867 4.004 15.836 1 82.62 10 SER B N 1
ATOM 1649 C CA . SER B 1 10 ? 9.32 4.023 15.758 1 82.62 10 SER B CA 1
ATOM 1650 C C . SER B 1 10 ? 9.812 5.176 14.891 1 82.62 10 SER B C 1
ATOM 1652 O O . SER B 1 10 ? 10.781 5.859 15.242 1 82.62 10 SER B O 1
ATOM 1654 N N . PHE B 1 11 ? 9.172 5.43 13.844 1 85.44 11 PHE B N 1
ATOM 1655 C CA . PHE B 1 11 ? 9.562 6.488 12.93 1 85.44 11 PHE B CA 1
ATOM 1656 C C . PHE B 1 11 ? 9.414 7.855 13.578 1 85.44 11 PHE B C 1
ATOM 1658 O O . PHE B 1 11 ? 10.328 8.688 13.508 1 85.44 11 PHE B O 1
ATOM 1665 N N . LEU B 1 12 ? 8.305 8.109 14.219 1 86.25 12 LEU B N 1
ATOM 1666 C CA . LEU B 1 12 ? 8.023 9.406 14.828 1 86.25 12 LEU B CA 1
ATOM 1667 C C . LEU B 1 12 ? 8.969 9.68 15.992 1 86.25 12 LEU B C 1
ATOM 1669 O O . LEU B 1 12 ? 9.266 10.836 16.281 1 86.25 12 LEU B O 1
ATOM 1673 N N . GLY B 1 13 ? 9.359 8.672 16.656 1 77.62 13 GLY B N 1
ATOM 1674 C CA . GLY B 1 13 ? 10.352 8.836 17.703 1 77.62 13 GLY B CA 1
ATOM 1675 C C . GLY B 1 13 ? 11.656 9.438 17.203 1 77.62 13 GLY B C 1
ATOM 1676 O O . GLY B 1 13 ? 12.352 10.125 17.953 1 77.62 13 GLY B O 1
ATOM 1677 N N . LYS B 1 14 ? 11.977 9.367 15.945 1 74.69 14 LYS B N 1
ATOM 1678 C CA . LYS B 1 14 ? 13.195 9.898 15.344 1 74.69 14 LYS B CA 1
ATOM 1679 C C . LYS B 1 14 ? 13 11.336 14.875 1 74.69 14 LYS B C 1
ATOM 1681 O O . LYS B 1 14 ? 13.961 12.102 14.805 1 74.69 14 LYS B O 1
ATOM 1686 N N . VAL B 1 15 ? 11.883 11.648 14.375 1 72.44 15 VAL B N 1
ATOM 1687 C CA . VAL B 1 15 ? 11.609 12.938 13.734 1 72.44 15 VAL B CA 1
ATOM 1688 C C . VAL B 1 15 ? 11.398 14.008 14.797 1 72.44 15 VAL B C 1
ATOM 1690 O O . VAL B 1 15 ? 11.812 15.156 14.625 1 72.44 15 VAL B O 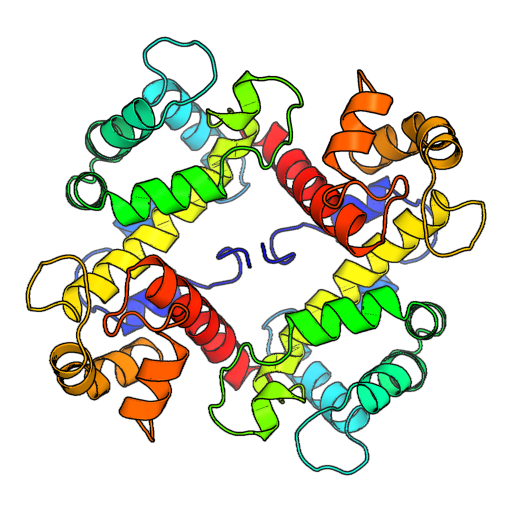1
ATOM 1693 N N . SER B 1 16 ? 10.57 13.906 15.656 1 65.12 16 SER B N 1
ATOM 1694 C CA . SER B 1 16 ? 10.375 14.961 16.641 1 65.12 16 SER B CA 1
ATOM 1695 C C . SER B 1 16 ? 10.25 14.375 18.047 1 65.12 16 SER B C 1
ATOM 1697 O O . SER B 1 16 ? 9.641 13.328 18.234 1 65.12 16 SER B O 1
ATOM 1699 N N . THR B 1 17 ? 11.25 14.867 18.844 1 53.62 17 THR B N 1
ATOM 1700 C CA . THR B 1 17 ? 11.219 14.617 20.281 1 53.62 17 THR B CA 1
ATOM 1701 C C . THR B 1 17 ? 9.945 15.188 20.906 1 53.62 17 THR B C 1
ATOM 1703 O O . THR B 1 17 ? 9.766 15.133 22.125 1 53.62 17 THR B O 1
ATOM 1706 N N . GLU B 1 18 ? 9.516 16.031 20.031 1 52.47 18 GLU B N 1
ATOM 1707 C CA . GLU B 1 18 ? 8.477 16.781 20.734 1 52.47 18 GLU B CA 1
ATOM 1708 C C . GLU B 1 18 ? 7.48 15.828 21.406 1 52.47 18 GLU B C 1
ATOM 1710 O O . GLU B 1 18 ? 7.48 14.633 21.125 1 52.47 18 GLU B O 1
ATOM 1715 N N . LYS B 1 19 ? 6.121 16.328 21.562 1 55.5 19 LYS B N 1
ATOM 1716 C CA . LYS B 1 19 ? 4.953 15.875 22.312 1 55.5 19 LYS B CA 1
ATOM 1717 C C . LYS B 1 19 ? 4.586 14.438 21.953 1 55.5 19 LYS B C 1
ATOM 1719 O O . LYS B 1 19 ? 4.984 13.938 20.891 1 55.5 19 LYS B O 1
ATOM 1724 N N . ASP B 1 20 ? 3.607 13.938 22.641 1 68.5 20 ASP B N 1
ATOM 1725 C CA . ASP B 1 20 ? 3.016 12.641 22.969 1 68.5 20 ASP B CA 1
ATOM 1726 C C . ASP B 1 20 ? 2.461 11.969 21.719 1 68.5 20 ASP B C 1
ATOM 1728 O O . ASP B 1 20 ? 1.269 12.07 21.422 1 68.5 20 ASP B O 1
ATOM 1732 N N . TRP B 1 21 ? 3.367 11.461 20.734 1 80.75 21 TRP B N 1
ATOM 1733 C CA . TRP B 1 21 ? 2.906 10.719 19.562 1 80.75 21 TRP B CA 1
ATOM 1734 C C . TRP B 1 21 ? 1.962 9.594 19.969 1 80.75 21 TRP B C 1
ATOM 1736 O O . TRP B 1 21 ? 1.11 9.172 19.188 1 80.75 21 TRP B O 1
ATOM 1746 N N . ASP B 1 22 ? 2.117 9.266 21.203 1 83.19 22 ASP B N 1
ATOM 1747 C CA . ASP B 1 22 ? 1.221 8.211 21.672 1 83.19 22 ASP B CA 1
ATOM 1748 C C . ASP B 1 22 ? -0.225 8.695 21.703 1 83.19 22 ASP B C 1
ATOM 1750 O O . ASP B 1 22 ? -1.137 7.992 21.266 1 83.19 22 ASP B O 1
ATOM 1754 N N . GLU B 1 23 ? -0.324 9.828 22.25 1 87.12 23 GLU B N 1
ATOM 1755 C CA . GLU B 1 23 ? -1.661 10.414 22.312 1 87.12 23 GLU B CA 1
ATOM 1756 C C . GLU B 1 23 ? -2.223 10.664 20.922 1 87.12 23 GLU B C 1
ATOM 1758 O O . GLU B 1 23 ? -3.41 10.445 20.672 1 87.12 23 GLU B O 1
ATOM 1763 N N . PHE B 1 24 ? -1.369 11.117 20.062 1 90.25 24 PHE B N 1
ATOM 1764 C CA . PHE B 1 24 ? -1.771 11.367 18.688 1 90.25 24 PHE B CA 1
ATOM 1765 C C . PHE B 1 24 ? -2.199 10.078 18 1 90.25 24 PHE B C 1
ATOM 1767 O O . PHE B 1 24 ? -3.275 10.008 17.391 1 90.25 24 PHE B O 1
ATOM 1774 N N . LEU B 1 25 ? -1.407 9.094 18.141 1 91 25 LEU B N 1
ATOM 1775 C CA . LEU B 1 25 ? -1.688 7.816 17.484 1 91 25 LEU B CA 1
ATOM 1776 C C . LEU B 1 25 ? -2.957 7.188 18.062 1 91 25 LEU B C 1
ATOM 1778 O O . LEU B 1 25 ? -3.699 6.52 17.328 1 91 25 LEU B O 1
ATOM 1782 N N . ALA B 1 26 ? -3.213 7.449 19.281 1 91.38 26 ALA B N 1
ATOM 1783 C CA . ALA B 1 26 ? -4.371 6.867 19.953 1 91.38 26 ALA B CA 1
ATOM 1784 C C . ALA B 1 26 ? -5.672 7.438 19.391 1 91.38 26 ALA B C 1
ATOM 1786 O O . ALA B 1 26 ? -6.746 6.863 19.594 1 91.38 26 ALA B O 1
ATOM 1787 N N . LYS B 1 27 ? -5.613 8.539 18.719 1 94.38 27 LYS B N 1
ATOM 1788 C CA . LYS B 1 27 ? -6.797 9.172 18.141 1 94.38 27 LYS B CA 1
ATOM 1789 C C . LYS B 1 27 ? -7.273 8.414 16.906 1 94.38 27 LYS B C 1
ATOM 1791 O O . LYS B 1 27 ? -8.398 8.625 16.438 1 94.38 27 LYS B O 1
ATOM 1796 N N . PHE B 1 28 ? -6.43 7.543 16.438 1 96.12 28 PHE B N 1
ATOM 1797 C CA . PHE B 1 28 ? -6.742 6.77 15.242 1 96.12 28 PHE B CA 1
ATOM 1798 C C . PHE B 1 28 ? -6.801 5.281 15.562 1 96.12 28 PHE B C 1
ATOM 1800 O O . PHE B 1 28 ? -5.805 4.57 15.398 1 96.12 28 PHE B O 1
ATOM 1807 N N . PRO B 1 29 ? -7.949 4.762 15.945 1 95.31 29 PRO B N 1
ATOM 1808 C CA . PRO B 1 29 ? -8.062 3.328 16.219 1 95.31 29 PRO B CA 1
ATOM 1809 C C . PRO B 1 29 ? -8.023 2.48 14.953 1 95.31 29 PRO B C 1
ATOM 1811 O O . PRO B 1 29 ? -9.078 2.104 14.43 1 95.31 29 PRO B O 1
ATOM 1814 N N . VAL B 1 30 ? -6.867 2.088 14.547 1 92.69 30 VAL B N 1
ATOM 1815 C CA . VAL B 1 30 ? -6.707 1.463 13.242 1 92.69 30 VAL B CA 1
ATOM 1816 C C . VAL B 1 30 ? -6.422 -0.027 13.414 1 92.69 30 VAL B C 1
ATOM 1818 O O . VAL B 1 30 ? -6.387 -0.775 12.43 1 92.69 30 VAL B O 1
ATOM 1821 N N . ASP B 1 31 ? -6.184 -0.468 14.648 1 91.06 31 ASP B N 1
ATOM 1822 C CA . ASP B 1 31 ? -5.914 -1.884 14.883 1 91.06 31 ASP B CA 1
ATOM 1823 C C . ASP B 1 31 ? -7.195 -2.711 14.758 1 91.06 31 ASP B C 1
ATOM 1825 O O . ASP B 1 31 ? -8.297 -2.168 14.828 1 91.06 31 ASP B O 1
ATOM 1829 N N . ARG B 1 32 ? -7.109 -4.02 14.609 1 88.56 32 ARG B N 1
ATOM 1830 C CA . ARG B 1 32 ? -8.25 -4.891 14.32 1 88.56 32 ARG B CA 1
ATOM 1831 C C . ARG B 1 32 ? -8.766 -5.551 15.594 1 88.56 32 ARG B C 1
ATOM 1833 O O . ARG B 1 32 ? -9.508 -6.531 15.531 1 88.56 32 ARG B O 1
ATOM 1840 N N . THR B 1 33 ? -8.375 -5.07 16.688 1 92 33 THR B N 1
ATOM 1841 C CA . THR B 1 33 ? -8.883 -5.602 17.953 1 92 33 THR B CA 1
ATOM 1842 C C . THR B 1 33 ? -10.344 -5.215 18.156 1 92 33 THR B C 1
ATOM 1844 O O . THR B 1 33 ? -10.82 -4.238 17.578 1 92 33 THR B O 1
ATOM 1847 N N . GLU B 1 34 ? -11.07 -5.965 18.953 1 93.38 34 GLU B N 1
ATOM 1848 C CA . GLU B 1 34 ? -12.461 -5.664 19.25 1 93.38 34 GLU B CA 1
ATOM 1849 C C . GLU B 1 34 ? -12.602 -4.297 19.922 1 93.38 34 GLU B C 1
ATOM 1851 O O . GLU B 1 34 ? -13.578 -3.588 19.688 1 93.38 34 GLU B O 1
ATOM 1856 N N . GLU B 1 35 ? -11.633 -3.98 20.703 1 94.88 35 GLU B N 1
ATOM 1857 C CA . GLU B 1 35 ? -11.648 -2.689 21.391 1 94.88 35 GLU B CA 1
ATOM 1858 C C . GLU B 1 35 ? -11.578 -1.537 20.391 1 94.88 35 GLU B C 1
ATOM 1860 O O . GLU B 1 35 ? -12.367 -0.591 20.469 1 94.88 35 GLU B O 1
ATOM 1865 N N . GLU B 1 36 ? -10.727 -1.59 19.469 1 94.75 36 GLU B N 1
ATOM 1866 C CA . GLU B 1 36 ? -10.578 -0.502 18.5 1 94.75 36 GLU B CA 1
ATOM 1867 C C . GLU B 1 36 ? -11.727 -0.504 17.484 1 94.75 36 GLU B C 1
ATOM 1869 O O . GLU B 1 36 ? -12.133 0.553 17 1 94.75 36 GLU B O 1
ATOM 1874 N N . LYS B 1 37 ? -12.219 -1.661 17.25 1 94.38 37 LYS B N 1
ATOM 1875 C CA . LYS B 1 37 ? -13.43 -1.744 16.438 1 94.38 37 LYS B CA 1
ATOM 1876 C C . LYS B 1 37 ? -14.57 -0.937 17.047 1 94.38 37 LYS B C 1
ATOM 1878 O O . LYS B 1 37 ? -15.258 -0.191 16.359 1 94.38 37 LYS B O 1
ATOM 1883 N N . ALA B 1 38 ? -14.758 -1.138 18.312 1 95.62 38 ALA B N 1
ATOM 1884 C CA . ALA B 1 38 ? -15.812 -0.415 19.016 1 95.62 38 ALA B CA 1
ATOM 1885 C C . ALA B 1 38 ? -15.57 1.092 18.953 1 95.62 38 ALA B C 1
ATOM 1887 O O . ALA B 1 38 ? -16.5 1.866 18.734 1 95.62 38 ALA B O 1
ATOM 1888 N N . LYS B 1 39 ? -14.352 1.493 19.188 1 96.12 39 LYS B N 1
ATOM 1889 C CA . LYS B 1 39 ? -14.008 2.91 19.125 1 96.12 39 LYS B CA 1
ATOM 1890 C C . LYS B 1 39 ? -14.25 3.469 17.719 1 96.12 39 LYS B C 1
ATOM 1892 O O . LYS B 1 39 ? -14.75 4.586 17.562 1 96.12 39 LYS B O 1
ATOM 1897 N N . ARG B 1 40 ? -13.875 2.736 16.75 1 96.12 40 ARG B N 1
ATOM 1898 C CA . ARG B 1 40 ? -14.062 3.16 15.367 1 96.12 40 ARG B CA 1
ATOM 1899 C C . ARG B 1 40 ? -15.539 3.346 15.047 1 96.12 40 ARG B C 1
ATOM 1901 O O . ARG B 1 40 ? -15.906 4.27 14.312 1 96.12 40 ARG B O 1
ATOM 1908 N N . ALA B 1 41 ? -16.344 2.404 15.516 1 94.81 41 ALA B N 1
ATOM 1909 C CA . ALA B 1 41 ? -17.781 2.51 15.305 1 94.81 41 ALA B CA 1
ATOM 1910 C C . ALA B 1 41 ? -18.328 3.809 15.891 1 94.81 41 ALA B C 1
ATOM 1912 O O . ALA B 1 41 ? -19.156 4.477 15.273 1 94.81 41 ALA B O 1
ATOM 1913 N N . GLU B 1 42 ? -17.844 4.145 17.016 1 96.69 42 GLU B N 1
ATOM 1914 C CA . GLU B 1 42 ? -18.25 5.387 17.672 1 96.69 42 GLU B CA 1
ATOM 1915 C C . GLU B 1 42 ? -17.812 6.605 16.859 1 96.69 42 GLU B C 1
ATOM 1917 O O . GLU B 1 42 ? -18.578 7.547 16.672 1 96.69 42 GLU B O 1
ATOM 1922 N N . ILE B 1 43 ? -16.625 6.586 16.438 1 97.75 43 ILE B N 1
ATOM 1923 C CA . ILE B 1 43 ? -16.062 7.699 15.68 1 97.75 43 ILE B CA 1
ATOM 1924 C C . ILE B 1 43 ? -16.812 7.848 14.359 1 97.75 43 ILE B C 1
ATOM 1926 O O . ILE B 1 43 ? -17.156 8.961 13.953 1 97.75 43 ILE B O 1
ATOM 1930 N N . PHE B 1 44 ? -17.047 6.73 13.711 1 97.25 44 PHE B N 1
ATOM 1931 C CA . PHE B 1 44 ? -17.781 6.781 12.453 1 97.25 44 PHE B CA 1
ATOM 1932 C C . PHE B 1 44 ? -19.141 7.426 12.641 1 97.25 44 PHE B C 1
ATOM 1934 O O . PHE B 1 44 ? -19.547 8.281 11.852 1 97.25 44 PHE B O 1
ATOM 1941 N N . ALA B 1 45 ? -19.828 6.965 13.641 1 96.69 45 ALA B N 1
ATOM 1942 C CA . ALA B 1 45 ? -21.156 7.512 13.922 1 96.69 45 ALA B CA 1
ATOM 1943 C C . ALA B 1 45 ? -21.078 9.016 14.172 1 96.69 45 ALA B C 1
ATOM 1945 O O . ALA B 1 45 ? -21.969 9.766 13.75 1 96.69 45 ALA B O 1
ATOM 1946 N N . ALA B 1 46 ? -20.062 9.477 14.82 1 97.81 46 ALA B N 1
ATOM 1947 C CA . ALA B 1 46 ? -19.891 10.898 15.109 1 97.81 46 ALA B CA 1
ATOM 1948 C C . ALA B 1 46 ? -19.516 11.672 13.852 1 97.81 46 ALA B C 1
ATOM 1950 O O . ALA B 1 46 ? -19.875 12.836 13.703 1 97.81 46 ALA B O 1
ATOM 1951 N N . PHE B 1 47 ? -18.734 11.062 12.953 1 97.88 47 PHE B N 1
ATOM 1952 C CA . PHE B 1 47 ? -18.359 11.664 11.68 1 97.88 47 PHE B CA 1
ATOM 1953 C C . PHE B 1 47 ? -19.562 11.805 10.766 1 97.88 47 PHE B C 1
ATOM 1955 O O . PHE B 1 47 ? -19.562 12.633 9.852 1 97.88 47 PHE B O 1
ATOM 1962 N N . ASP B 1 48 ? -20.516 10.961 10.961 1 96.69 48 ASP B N 1
ATOM 1963 C CA . ASP B 1 48 ? -21.688 10.875 10.102 1 96.69 48 ASP B CA 1
ATOM 1964 C C . ASP B 1 48 ? -22.906 11.484 10.789 1 96.69 48 ASP B C 1
ATOM 1966 O O . ASP B 1 48 ? -23.891 10.789 11.047 1 96.69 48 ASP B O 1
ATOM 1970 N N . PRO B 1 49 ? -22.938 12.781 10.922 1 94 49 PRO B N 1
ATOM 1971 C CA . PRO B 1 49 ? -24.016 13.414 11.688 1 94 49 PRO B CA 1
ATOM 1972 C C . PRO B 1 49 ? -25.375 13.258 11.031 1 94 49 PRO B C 1
ATOM 1974 O O . PRO B 1 49 ? -26.406 13.289 11.711 1 94 49 PRO B O 1
ATOM 1977 N N . ASN B 1 50 ? -25.531 13.102 9.68 1 94.31 50 ASN B N 1
ATOM 1978 C CA . ASN B 1 50 ? -26.828 12.938 9.039 1 94.31 50 ASN B CA 1
ATOM 1979 C C . ASN B 1 50 ? -27.266 11.477 9.016 1 94.31 50 ASN B C 1
ATOM 1981 O O . ASN B 1 50 ? -28.375 11.164 8.555 1 94.31 50 ASN B O 1
ATOM 1985 N N . GLY B 1 51 ? -26.406 10.523 9.383 1 92.75 51 GLY B N 1
ATOM 1986 C CA . GLY B 1 51 ? -26.719 9.125 9.625 1 92.75 51 GLY B CA 1
ATOM 1987 C C . GLY B 1 51 ? -26.984 8.336 8.352 1 92.75 51 GLY B C 1
ATOM 1988 O O . GLY B 1 51 ? -27.672 7.316 8.383 1 92.75 51 GLY B O 1
ATOM 1989 N N . ASN B 1 52 ? -26.516 8.781 7.25 1 91.94 52 ASN B N 1
ATOM 1990 C CA . ASN B 1 52 ? -26.828 8.094 5.996 1 91.94 52 ASN B CA 1
ATOM 1991 C C . ASN B 1 52 ? -25.875 6.934 5.738 1 91.94 52 ASN B C 1
ATOM 1993 O O . ASN B 1 52 ? -26.016 6.211 4.75 1 91.94 52 ASN B O 1
ATOM 1997 N N . GLY B 1 53 ? -24.844 6.754 6.57 1 90.94 53 GLY B N 1
ATOM 1998 C CA . GLY B 1 53 ? -24.031 5.555 6.523 1 90.94 53 GLY B CA 1
ATOM 1999 C C . GLY B 1 53 ? -22.797 5.711 5.656 1 90.94 53 GLY B C 1
ATOM 2000 O O . GLY B 1 53 ? -22.031 4.758 5.465 1 90.94 53 GLY B O 1
ATOM 2001 N N . TYR B 1 54 ? -22.562 6.832 5.062 1 92.31 54 TYR B N 1
ATOM 2002 C CA . TYR B 1 54 ? -21.344 7.121 4.32 1 92.31 54 TYR B CA 1
ATOM 2003 C C . TYR B 1 54 ? -20.844 8.531 4.609 1 92.31 54 TYR B C 1
ATOM 2005 O O . TYR B 1 54 ? -21.578 9.352 5.176 1 92.31 54 TYR B O 1
ATOM 2013 N N . LEU B 1 55 ? -19.594 8.805 4.414 1 95.81 55 LEU B N 1
ATOM 2014 C CA . LEU B 1 55 ? -18.984 10.07 4.777 1 95.81 55 LEU B CA 1
ATOM 2015 C C . LEU B 1 55 ? -18.562 10.859 3.533 1 95.81 55 LEU B C 1
ATOM 2017 O O . LEU B 1 55 ? -17.875 10.328 2.662 1 95.81 55 LEU B O 1
ATOM 2021 N N . SER B 1 56 ? -19.031 12.102 3.457 1 94.88 56 SER B N 1
ATOM 2022 C CA . SER B 1 56 ? -18.531 13.039 2.457 1 94.88 56 SER B CA 1
ATOM 2023 C C . SER B 1 56 ? -17.203 13.648 2.887 1 94.88 56 SER B C 1
ATOM 2025 O O . SER B 1 56 ? -16.797 13.523 4.043 1 94.88 56 SER B O 1
ATOM 2027 N N . LEU B 1 57 ? -16.547 14.328 1.9 1 96.19 57 LEU B N 1
ATOM 2028 C CA . LEU B 1 57 ? -15.297 15.016 2.221 1 96.19 57 LEU B CA 1
ATOM 2029 C C . LEU B 1 57 ? -15.523 16.078 3.293 1 96.19 57 LEU B C 1
ATOM 2031 O O . LEU B 1 57 ? -14.695 16.234 4.191 1 96.19 57 LEU B O 1
ATOM 2035 N N . ALA B 1 58 ? -16.609 16.812 3.188 1 96.56 58 ALA B N 1
ATOM 2036 C CA . ALA B 1 58 ? -16.938 17.844 4.16 1 96.56 58 ALA B CA 1
ATOM 2037 C C . ALA B 1 58 ? -17.125 17.25 5.555 1 96.56 58 ALA B C 1
ATOM 2039 O O . ALA B 1 58 ? -16.688 17.844 6.547 1 96.56 58 ALA B O 1
ATOM 2040 N N . GLU B 1 59 ? -17.766 16.109 5.664 1 97.75 59 GLU B N 1
ATOM 2041 C CA . GLU B 1 59 ? -17.969 15.453 6.949 1 97.75 59 GLU B CA 1
ATOM 2042 C C . GLU B 1 59 ? -16.641 14.953 7.523 1 97.75 59 GLU B C 1
ATOM 2044 O O . GLU B 1 59 ? -16.422 15.016 8.734 1 97.75 59 GLU B O 1
ATOM 2049 N N . ILE B 1 60 ? -15.805 14.508 6.676 1 98.12 60 ILE B N 1
ATOM 2050 C CA . ILE B 1 60 ? -14.492 14.047 7.109 1 98.12 60 ILE B CA 1
ATOM 2051 C C . ILE B 1 60 ? -13.68 15.234 7.637 1 98.12 60 ILE B C 1
ATOM 2053 O O . ILE B 1 60 ? -13.078 15.148 8.711 1 98.12 60 ILE B O 1
ATOM 2057 N N . ASP B 1 61 ? -13.719 16.328 6.926 1 97.5 61 ASP B N 1
ATOM 2058 C CA . ASP B 1 61 ? -13.039 17.547 7.355 1 97.5 61 ASP B CA 1
ATOM 2059 C C . ASP B 1 61 ? -13.492 17.969 8.75 1 97.5 61 ASP B C 1
ATOM 2061 O O . ASP B 1 61 ? -12.672 18.156 9.648 1 97.5 61 A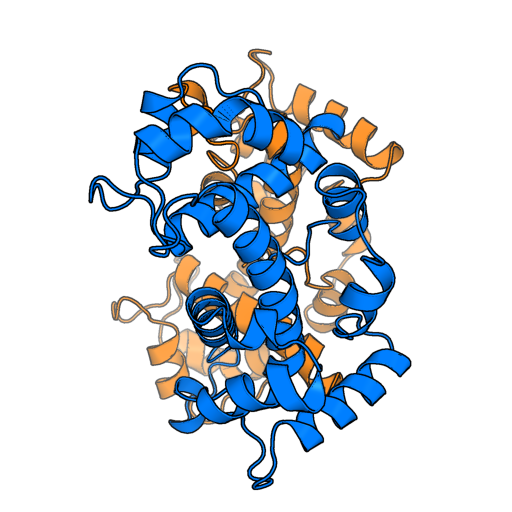SP B O 1
ATOM 2065 N N . LYS B 1 62 ? -14.734 18.094 8.875 1 97.19 62 LYS B N 1
ATOM 2066 C CA . LYS B 1 62 ? -15.312 18.531 10.141 1 97.19 62 LYS B CA 1
ATOM 2067 C C . LYS B 1 62 ? -15.023 17.516 11.25 1 97.19 62 LYS B C 1
ATOM 2069 O O . LYS B 1 62 ? -14.797 17.906 12.406 1 97.19 62 LYS B O 1
ATOM 2074 N N . GLY B 1 63 ? -15.109 16.25 10.93 1 97.94 63 GLY B N 1
ATOM 2075 C CA . GLY B 1 63 ? -14.812 15.203 11.891 1 97.94 63 GLY B CA 1
ATOM 2076 C C . GLY B 1 63 ? -13.391 15.266 12.422 1 97.94 63 GLY B C 1
ATOM 2077 O O . GLY B 1 63 ? -13.156 15.062 13.617 1 97.94 63 GLY B O 1
ATOM 2078 N N . CYS B 1 64 ? -12.469 15.531 11.539 1 97.88 64 CYS B N 1
ATOM 2079 C CA . CYS B 1 64 ? -11.078 15.664 11.961 1 97.88 64 CYS B CA 1
ATOM 2080 C C . CYS B 1 64 ? -10.93 16.75 13.016 1 97.88 64 CYS B C 1
ATOM 2082 O O . CYS B 1 64 ? -10.234 16.562 14.016 1 97.88 64 CYS B O 1
ATOM 2084 N N . ARG B 1 65 ? -11.57 17.828 12.805 1 97.38 65 ARG B N 1
ATOM 2085 C CA . ARG B 1 65 ? -11.508 18.953 13.742 1 97.38 65 ARG B CA 1
ATOM 2086 C C . ARG B 1 65 ? -12.328 18.672 14.992 1 97.38 65 ARG B C 1
ATOM 2088 O O . ARG B 1 65 ? -11.797 18.688 16.109 1 97.38 65 ARG B O 1
ATOM 2095 N N . ASP B 1 66 ? -13.602 18.297 14.859 1 97.69 66 ASP B N 1
ATOM 2096 C CA . ASP B 1 66 ? -14.578 18.312 15.945 1 97.69 66 ASP B CA 1
ATOM 2097 C C . ASP B 1 66 ? -14.539 17.016 16.734 1 97.69 66 ASP B C 1
ATOM 2099 O O . ASP B 1 66 ? -14.836 17 17.938 1 97.69 66 ASP B O 1
ATOM 2103 N N . ILE B 1 67 ? -14.25 15.906 16.109 1 97.56 67 ILE B N 1
ATOM 2104 C CA . ILE B 1 67 ? -14.359 14.594 16.75 1 97.56 67 ILE B CA 1
ATOM 2105 C C . ILE B 1 67 ? -12.977 14.109 17.156 1 97.56 67 ILE B C 1
ATOM 2107 O O . ILE B 1 67 ? -12.758 13.758 18.328 1 97.56 67 ILE B O 1
ATOM 2111 N N . LEU B 1 68 ? -12.055 14.156 16.219 1 97.06 68 LEU B N 1
ATOM 2112 C CA . LEU B 1 68 ? -10.703 13.727 16.562 1 97.06 68 LEU B CA 1
ATOM 2113 C C . LEU B 1 68 ? -9.977 14.805 17.359 1 97.06 68 LEU B C 1
ATOM 2115 O O . LEU B 1 68 ? -8.953 14.539 17.984 1 97.06 68 LEU B O 1
ATOM 2119 N N . GLY B 1 69 ? -10.469 16.047 17.266 1 96.19 69 GLY B N 1
ATOM 2120 C CA . GLY B 1 69 ? -9.844 17.156 17.969 1 96.19 69 GLY B CA 1
ATOM 2121 C C . GLY B 1 69 ? -8.508 17.562 17.375 1 96.19 69 GLY B C 1
ATOM 2122 O O . GLY B 1 69 ? -7.602 17.969 18.109 1 96.19 69 GLY B O 1
ATOM 2123 N N . LEU B 1 70 ? -8.367 17.406 16.109 1 95.12 70 LEU B N 1
ATOM 2124 C CA . LEU B 1 70 ? -7.117 17.719 15.43 1 95.12 70 LEU B CA 1
ATOM 2125 C C . LEU B 1 70 ? -7.305 18.891 14.477 1 95.12 70 LEU B C 1
ATOM 2127 O O . LEU B 1 70 ? -7.512 18.688 13.273 1 95.12 70 LEU B O 1
ATOM 2131 N N . TYR B 1 71 ? -7.094 20.047 15.008 1 95.12 71 TYR B N 1
ATOM 2132 C CA . TYR B 1 71 ? -7.289 21.266 14.234 1 95.12 71 TYR B CA 1
ATOM 2133 C C . TYR B 1 71 ? -6.25 21.375 13.125 1 95.12 71 TYR B C 1
ATOM 2135 O O . TYR B 1 71 ? -6.566 21.797 12.008 1 95.12 71 TYR B O 1
ATOM 2143 N N . GLU B 1 72 ? -5.023 21.031 13.445 1 92.69 72 GLU B N 1
ATOM 2144 C CA . GLU B 1 72 ? -3.971 21.125 12.438 1 92.69 72 GLU B CA 1
ATOM 2145 C C . GLU B 1 72 ? -4.254 20.203 11.258 1 92.69 72 GLU B C 1
ATOM 2147 O O . GLU B 1 72 ? -3.918 20.516 10.117 1 92.69 72 GLU B O 1
ATOM 2152 N N . LEU B 1 73 ? -4.789 19.016 11.594 1 95.38 73 LEU B N 1
ATOM 2153 C CA . LEU B 1 73 ? -5.176 18.109 10.508 1 95.38 73 LEU B CA 1
ATOM 2154 C C . LEU B 1 73 ? -6.297 18.719 9.672 1 95.38 73 LEU B C 1
ATOM 2156 O O . LEU B 1 73 ? -6.273 18.641 8.438 1 95.38 73 LEU B O 1
ATOM 2160 N N . PHE B 1 74 ? -7.23 19.375 10.312 1 96.56 74 PHE B N 1
ATOM 2161 C CA . PHE B 1 74 ? -8.32 20.062 9.625 1 96.56 74 PHE B CA 1
ATOM 2162 C C . PHE B 1 74 ? -7.781 21.094 8.641 1 96.56 74 PHE B C 1
ATOM 2164 O O . PHE B 1 74 ? -8.344 21.281 7.559 1 96.56 74 PHE B O 1
ATOM 2171 N N . GLU B 1 75 ? -6.703 21.688 9 1 95.06 75 GLU B N 1
ATOM 2172 C CA . GLU B 1 75 ? -6.098 22.703 8.141 1 95.06 75 GLU B CA 1
ATOM 2173 C C . GLU B 1 75 ? -5.277 22.062 7.023 1 95.06 75 GLU B C 1
ATOM 2175 O O . GLU B 1 75 ? -4.949 22.719 6.031 1 95.06 75 GLU B O 1
ATOM 2180 N N . ALA B 1 76 ? -4.891 20.828 7.164 1 96.06 76 ALA B N 1
ATOM 2181 C CA . ALA B 1 76 ? -4.07 20.109 6.191 1 96.06 76 ALA B CA 1
ATOM 2182 C C . ALA B 1 76 ? -4.926 19.51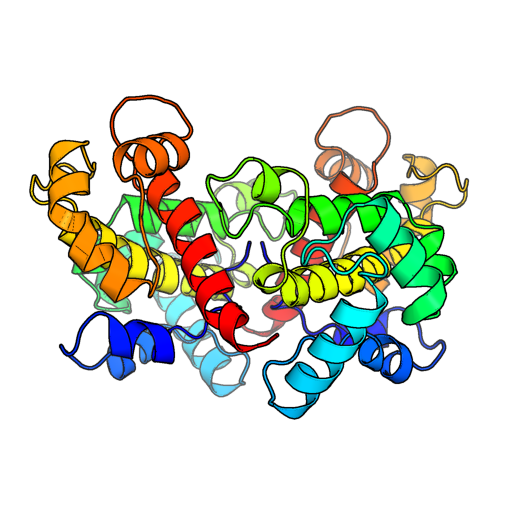6 5.078 1 96.06 76 ALA B C 1
ATOM 2184 O O . ALA B 1 76 ? -4.969 18.281 4.902 1 96.06 76 ALA B O 1
ATOM 2185 N N . LYS B 1 77 ? -5.449 20.328 4.242 1 96.88 77 LYS B N 1
ATOM 2186 C CA . LYS B 1 77 ? -6.461 19.938 3.266 1 96.88 77 LYS B CA 1
ATOM 2187 C C . LYS B 1 77 ? -5.891 18.953 2.252 1 96.88 77 LYS B C 1
ATOM 2189 O O . LYS B 1 77 ? -6.574 18.016 1.84 1 96.88 77 LYS B O 1
ATOM 2194 N N . LYS B 1 78 ? -4.672 19.156 1.854 1 96.75 78 LYS B N 1
ATOM 2195 C CA . LYS B 1 78 ? -4.047 18.25 0.886 1 96.75 78 LYS B CA 1
ATOM 2196 C C . LYS B 1 78 ? -3.91 16.844 1.454 1 96.75 78 LYS B C 1
ATOM 2198 O O . LYS B 1 78 ? -4.09 15.859 0.735 1 96.75 78 LYS B O 1
ATOM 2203 N N . ALA B 1 79 ? -3.592 16.797 2.723 1 96.56 79 ALA B N 1
ATOM 2204 C CA . ALA B 1 79 ? -3.473 15.5 3.387 1 96.56 79 ALA B CA 1
ATOM 2205 C C . ALA B 1 79 ? -4.832 14.812 3.498 1 96.56 79 ALA B C 1
ATOM 2207 O O . ALA B 1 79 ? -4.953 13.617 3.23 1 96.56 79 ALA B O 1
ATOM 2208 N N . ILE B 1 80 ? -5.844 15.555 3.877 1 97.5 80 ILE B N 1
ATOM 2209 C CA . ILE B 1 80 ? -7.191 15 4.012 1 97.5 80 ILE B CA 1
ATOM 2210 C C . ILE B 1 80 ? -7.691 14.531 2.648 1 97.5 80 ILE B C 1
ATOM 2212 O O . ILE B 1 80 ? -8.242 13.43 2.531 1 97.5 80 ILE B O 1
ATOM 2216 N N . MET B 1 81 ? -7.461 15.359 1.669 1 96.75 81 MET B N 1
ATOM 2217 C CA . MET B 1 81 ? -7.902 15.008 0.323 1 96.75 81 MET B CA 1
ATOM 2218 C C . MET B 1 81 ? -7.234 13.727 -0.152 1 96.75 81 MET B C 1
ATOM 2220 O O . MET B 1 81 ? -7.891 12.852 -0.723 1 96.75 81 MET B O 1
ATOM 2224 N N . ARG B 1 82 ? -5.965 13.602 0.081 1 95.5 82 ARG B N 1
ATOM 2225 C CA . ARG B 1 82 ? -5.246 12.398 -0.316 1 95.5 82 ARG B CA 1
ATOM 2226 C C . ARG B 1 82 ? -5.781 11.172 0.415 1 95.5 82 ARG B C 1
ATOM 2228 O O . ARG B 1 82 ? -5.953 10.109 -0.187 1 95.5 82 ARG B O 1
ATOM 2235 N N . ALA B 1 83 ? -6.02 11.312 1.7 1 95.5 83 ALA B N 1
ATOM 2236 C CA . ALA B 1 83 ? -6.574 10.219 2.494 1 95.5 83 ALA B CA 1
ATOM 2237 C C . ALA B 1 83 ? -7.953 9.812 1.983 1 95.5 83 ALA B C 1
ATOM 2239 O O . ALA B 1 83 ? -8.242 8.625 1.835 1 95.5 83 ALA B O 1
ATOM 2240 N N . TYR B 1 84 ? -8.758 10.82 1.719 1 95.44 84 TYR B N 1
ATOM 2241 C CA . TYR B 1 84 ? -10.109 10.609 1.208 1 95.44 84 TYR B CA 1
ATOM 2242 C C . TYR B 1 84 ? -10.078 9.844 -0.108 1 95.44 84 TYR B C 1
ATOM 2244 O O . TYR B 1 84 ? -10.766 8.828 -0.26 1 95.44 84 TYR B O 1
ATOM 2252 N N . GLN B 1 85 ? -9.18 10.227 -1.015 1 91.88 85 GLN B N 1
ATOM 2253 C CA . GLN B 1 85 ? -9.07 9.594 -2.326 1 91.88 85 GLN B CA 1
ATOM 2254 C C . GLN B 1 85 ? -8.539 8.172 -2.211 1 91.88 85 GLN B C 1
ATOM 2256 O O . GLN B 1 85 ? -8.938 7.289 -2.977 1 91.88 85 GLN B O 1
ATOM 2261 N N . ALA B 1 86 ? -7.719 8.023 -1.316 1 89.75 86 ALA B N 1
ATOM 2262 C CA . ALA B 1 86 ? -7.105 6.711 -1.142 1 89.75 86 ALA B CA 1
ATOM 2263 C C . ALA B 1 86 ? -8.094 5.723 -0.526 1 89.75 86 ALA B C 1
ATOM 2265 O O . ALA B 1 86 ? -8.047 4.527 -0.819 1 89.75 86 ALA B O 1
ATOM 2266 N N . ALA B 1 87 ? -8.938 6.227 0.273 1 90.06 87 ALA B N 1
ATOM 2267 C CA . ALA B 1 87 ? -9.844 5.352 1.017 1 90.06 87 ALA B CA 1
ATOM 2268 C C . ALA B 1 87 ? -11.117 5.07 0.219 1 90.06 87 ALA B C 1
ATOM 2270 O O . ALA B 1 87 ? -11.609 3.939 0.201 1 90.06 87 ALA B O 1
ATOM 2271 N N . LYS B 1 88 ? -11.578 6.094 -0.438 1 87.06 88 LYS B N 1
ATOM 2272 C CA . LYS B 1 88 ? -12.875 5.953 -1.087 1 87.06 88 LYS B CA 1
ATOM 2273 C C . LYS B 1 88 ? -12.789 5.023 -2.293 1 87.06 88 LYS B C 1
ATOM 2275 O O . LYS B 1 88 ? -11.789 5.016 -3.008 1 87.06 88 L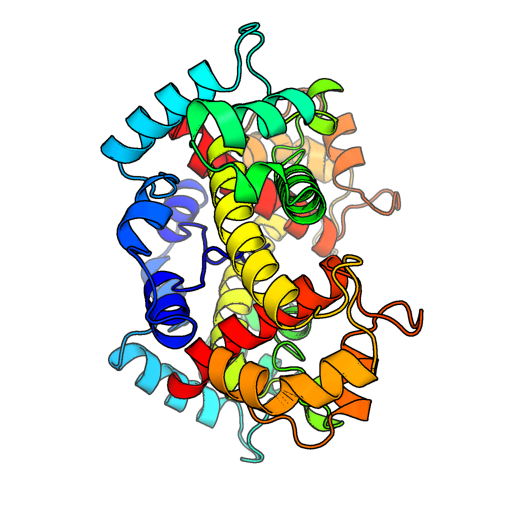YS B O 1
ATOM 2280 N N . GLY B 1 89 ? -13.812 4.27 -2.547 1 76 89 GLY B N 1
ATOM 2281 C CA . GLY B 1 89 ? -13.961 3.445 -3.734 1 76 89 GLY B CA 1
ATOM 2282 C C . GLY B 1 89 ? -13.195 2.139 -3.658 1 76 89 GLY B C 1
ATOM 2283 O O . GLY B 1 89 ? -13.227 1.339 -4.598 1 76 89 GLY B O 1
ATOM 2284 N N . VAL B 1 90 ? -12.445 1.956 -2.586 1 72.69 90 VAL B N 1
ATOM 2285 C CA . VAL B 1 90 ? -11.734 0.692 -2.428 1 72.69 90 VAL B CA 1
ATOM 2286 C C . VAL B 1 90 ? -12.727 -0.466 -2.432 1 72.69 90 VAL B C 1
ATOM 2288 O O . VAL B 1 90 ? -12.453 -1.523 -3.006 1 72.69 90 VAL B O 1
ATOM 2291 N N . GLY B 1 91 ? -13.805 -0.305 -1.834 1 64.12 91 GLY B N 1
ATOM 2292 C CA . GLY B 1 91 ? -14.797 -1.367 -1.758 1 64.12 91 GLY B CA 1
ATOM 2293 C C . GLY B 1 91 ? -15.633 -1.496 -3.018 1 64.12 91 GLY B C 1
ATOM 2294 O O . GLY B 1 91 ? -16.375 -2.465 -3.178 1 64.12 91 GLY B O 1
ATOM 2295 N N . ASN B 1 92 ? -15.203 -0.832 -4.219 1 57.56 92 ASN B N 1
ATOM 2296 C CA . ASN B 1 92 ? -15.844 -0.815 -5.531 1 57.56 92 ASN B CA 1
ATOM 2297 C C . ASN B 1 92 ? -17.359 -0.948 -5.422 1 57.56 92 ASN B C 1
ATOM 2299 O O . ASN B 1 92 ? -17.984 -1.649 -6.219 1 57.56 92 ASN B O 1
ATOM 2303 N N . ASN B 1 93 ? -17.922 -0.491 -4.402 1 54.88 93 ASN B N 1
ATOM 2304 C CA . ASN B 1 93 ? -19.359 -0.688 -4.52 1 54.88 93 ASN B CA 1
ATOM 2305 C C . ASN B 1 93 ? -19.938 0.029 -5.742 1 54.88 93 ASN B C 1
ATOM 2307 O O . ASN B 1 93 ? -19.5 1.13 -6.078 1 54.88 93 ASN B O 1
ATOM 2311 N N . THR B 1 94 ? -20.078 -0.802 -6.855 1 51.66 94 THR B N 1
ATOM 2312 C CA . THR B 1 94 ? -20.641 -0.428 -8.141 1 51.66 94 THR B CA 1
ATOM 2313 C C . THR B 1 94 ? -21.703 0.666 -7.973 1 51.66 94 THR B C 1
ATOM 2315 O O . THR B 1 94 ? -22.156 1.25 -8.953 1 51.66 94 THR B O 1
ATOM 2318 N N . ASP B 1 95 ? -22.016 0.914 -6.766 1 56.25 95 ASP B N 1
ATOM 2319 C CA . ASP B 1 95 ? -23.094 1.899 -6.711 1 56.25 95 ASP B CA 1
ATOM 2320 C C . ASP B 1 95 ? -22.531 3.318 -6.621 1 56.25 95 ASP B C 1
ATOM 2322 O O . ASP B 1 95 ? -21.359 3.508 -6.32 1 56.25 95 ASP B O 1
ATOM 2326 N N . GLU B 1 96 ? -23.094 4.188 -7.41 1 56.78 96 GLU B N 1
ATOM 2327 C CA . GLU B 1 96 ? -22.828 5.621 -7.473 1 56.78 96 GLU B CA 1
ATOM 2328 C C . GLU B 1 96 ? -22.328 6.148 -6.129 1 56.78 96 GLU B C 1
ATOM 2330 O O . GLU B 1 96 ? -21.438 7 -6.082 1 56.78 96 GLU B O 1
ATOM 2335 N N . THR B 1 97 ? -22.781 5.621 -5.031 1 60.62 97 THR B 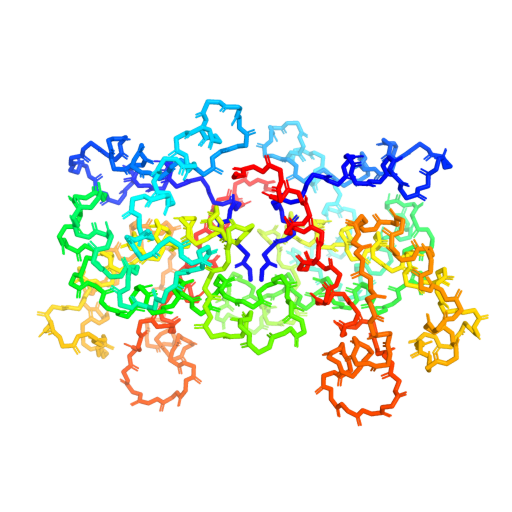N 1
ATOM 2336 C CA . THR B 1 97 ? -22.438 6.133 -3.707 1 60.62 97 THR B CA 1
ATOM 2337 C C . THR B 1 97 ? -21 5.781 -3.344 1 60.62 97 THR B C 1
ATOM 2339 O O . THR B 1 97 ? -20.266 6.621 -2.82 1 60.62 97 THR B O 1
ATOM 2342 N N . GLY B 1 98 ? -20.547 4.734 -3.791 1 66.38 98 GLY B N 1
ATOM 2343 C CA . GLY B 1 98 ? -19.234 4.219 -3.395 1 66.38 98 GLY B CA 1
ATOM 2344 C C . GLY B 1 98 ? -18.078 4.977 -4.016 1 66.38 98 GLY B C 1
ATOM 2345 O O . GLY B 1 98 ? -17 5.059 -3.432 1 66.38 98 GLY B O 1
ATOM 2346 N N . ALA B 1 99 ? -18.422 5.684 -5.066 1 71.44 99 ALA B N 1
ATOM 2347 C CA . ALA B 1 99 ? -17.359 6.375 -5.777 1 71.44 99 ALA B CA 1
ATOM 2348 C C . ALA B 1 99 ? -17.109 7.766 -5.195 1 71.44 99 ALA B C 1
ATOM 2350 O O . ALA B 1 99 ? -16 8.289 -5.262 1 71.44 99 ALA B O 1
ATOM 2351 N N . ASP B 1 100 ? -18.094 8.281 -4.48 1 84.06 100 ASP B N 1
ATOM 2352 C CA . ASP B 1 100 ? -17.969 9.688 -4.102 1 84.06 100 ASP B CA 1
ATOM 2353 C C . ASP B 1 100 ? -17.953 9.844 -2.582 1 84.06 100 ASP B C 1
ATOM 2355 O O . ASP B 1 100 ? -17.828 10.961 -2.074 1 84.06 100 ASP B O 1
ATOM 2359 N N . TYR B 1 101 ? -18.078 8.766 -1.86 1 91.56 101 TYR B N 1
ATOM 2360 C CA . TYR B 1 101 ? -18.125 8.82 -0.404 1 91.56 101 TYR B CA 1
ATOM 2361 C C . TYR B 1 101 ? -17.312 7.676 0.207 1 91.56 101 TYR B C 1
ATOM 2363 O O . TYR B 1 101 ? -17.031 6.684 -0.465 1 91.56 101 TYR B O 1
ATOM 2371 N N . VAL B 1 102 ? -16.922 7.875 1.43 1 92.75 102 VAL B N 1
ATOM 2372 C CA . VAL B 1 102 ? -16.297 6.805 2.195 1 92.75 102 VAL B CA 1
ATOM 2373 C C . VAL B 1 102 ? -17.359 6.008 2.943 1 92.75 102 VAL B C 1
ATOM 2375 O O . VAL B 1 102 ? -18.078 6.555 3.783 1 92.75 102 VAL B O 1
ATOM 2378 N N . GLU B 1 103 ? -17.422 4.754 2.619 1 90.12 103 GLU B N 1
ATOM 2379 C CA . GLU B 1 103 ? -18.391 3.881 3.273 1 90.12 103 GLU B CA 1
ATOM 2380 C C . GLU B 1 103 ? -17.844 3.336 4.59 1 90.12 103 GLU B C 1
ATOM 2382 O O . GLU B 1 103 ? -16.656 3.455 4.867 1 90.12 103 GLU B O 1
ATOM 2387 N N . LYS B 1 104 ? -18.766 2.756 5.352 1 89.75 104 LYS B N 1
ATOM 2388 C CA . LYS B 1 104 ? -18.422 2.285 6.691 1 89.75 104 LYS B CA 1
ATOM 2389 C C . LYS B 1 104 ? -17.281 1.271 6.645 1 89.75 104 LYS B C 1
ATOM 2391 O O . LYS B 1 104 ? -16.359 1.32 7.469 1 89.75 104 LYS B O 1
ATOM 2396 N N . ASN B 1 105 ? -17.312 0.359 5.746 1 87.69 105 ASN B N 1
ATOM 2397 C CA . ASN B 1 105 ? -16.297 -0.684 5.66 1 87.69 105 ASN B CA 1
ATOM 2398 C C . ASN B 1 105 ? -14.953 -0.125 5.176 1 87.69 105 ASN B C 1
ATOM 2400 O O . ASN B 1 105 ? -13.938 -0.819 5.215 1 87.69 105 ASN B O 1
ATOM 2404 N N . GLU B 1 106 ? -14.891 1.149 4.746 1 90.25 106 GLU B N 1
ATOM 2405 C CA . GLU B 1 106 ? -13.68 1.813 4.281 1 90.25 106 GLU B CA 1
ATOM 2406 C C . GLU B 1 106 ? -13.117 2.748 5.352 1 90.25 106 GLU B C 1
ATOM 2408 O O . GLU B 1 106 ? -12.055 3.344 5.164 1 90.25 106 GLU B O 1
ATOM 2413 N N . PHE B 1 107 ? -13.812 2.787 6.484 1 94.31 107 PHE B N 1
ATOM 2414 C CA . PHE B 1 107 ? -13.508 3.826 7.461 1 94.31 107 PHE B CA 1
ATOM 2415 C C . PHE B 1 107 ? -12.172 3.561 8.133 1 94.31 107 PHE B C 1
ATOM 2417 O O . PHE B 1 107 ? -11.406 4.492 8.391 1 94.31 107 PHE B O 1
ATOM 2424 N N . ARG B 1 108 ? -11.914 2.309 8.469 1 92.94 108 ARG B N 1
ATOM 2425 C CA . ARG B 1 108 ? -10.625 2.012 9.086 1 92.94 108 ARG B CA 1
ATOM 2426 C C . ARG B 1 108 ? -9.477 2.475 8.188 1 92.94 108 ARG B C 1
ATOM 2428 O O . ARG B 1 108 ? -8.516 3.082 8.672 1 92.94 108 ARG B O 1
ATOM 2435 N N . LEU B 1 109 ? -9.633 2.215 6.938 1 91.19 109 LEU B N 1
ATOM 2436 C CA . LEU B 1 109 ? -8.602 2.623 5.988 1 91.19 109 LEU B CA 1
ATOM 2437 C C . LEU B 1 109 ? -8.484 4.145 5.934 1 91.19 109 LEU B C 1
ATOM 2439 O O . LEU B 1 109 ? -7.383 4.684 5.824 1 91.19 109 LEU B O 1
ATOM 2443 N N . LEU B 1 110 ? -9.609 4.777 5.961 1 94.5 110 LEU B N 1
ATOM 2444 C CA . LEU B 1 110 ? -9.578 6.238 6 1 94.5 110 LEU B CA 1
ATOM 2445 C C . LEU B 1 110 ? -8.758 6.727 7.191 1 94.5 110 LEU B C 1
ATOM 2447 O O . LEU B 1 110 ? -7.926 7.629 7.051 1 94.5 110 LEU B O 1
ATOM 2451 N N . LEU B 1 111 ? -9.023 6.141 8.305 1 95.81 111 LEU B N 1
ATOM 2452 C CA . LEU B 1 111 ? -8.305 6.547 9.508 1 95.81 111 LEU B CA 1
ATOM 2453 C C . LEU B 1 111 ? -6.809 6.297 9.367 1 95.81 111 LEU B C 1
ATOM 2455 O O . LEU B 1 111 ? -5.996 7.121 9.789 1 95.81 111 LEU B O 1
ATOM 2459 N N . VAL B 1 112 ? -6.484 5.184 8.828 1 93.56 112 VAL B N 1
ATOM 2460 C CA . VAL B 1 112 ? -5.082 4.875 8.562 1 93.56 112 VAL B CA 1
ATOM 2461 C C . VAL B 1 112 ? -4.465 5.977 7.699 1 93.56 112 VAL B C 1
ATOM 2463 O O . VAL B 1 112 ? -3.416 6.527 8.047 1 93.56 112 VAL B O 1
ATOM 2466 N N . TYR B 1 113 ? -5.094 6.285 6.641 1 94.31 113 TYR B N 1
ATOM 2467 C CA . TYR B 1 113 ? -4.555 7.242 5.68 1 94.31 113 TYR B CA 1
ATOM 2468 C C . TYR B 1 113 ? -4.523 8.648 6.266 1 94.31 113 TYR B C 1
ATOM 2470 O O . TYR B 1 113 ? -3.584 9.406 6.023 1 94.31 113 TYR B O 1
ATOM 2478 N N . LEU B 1 114 ? -5.574 9.008 7 1 96.38 114 LEU B N 1
ATOM 2479 C CA . LEU B 1 114 ? -5.562 10.305 7.664 1 96.38 114 LEU B CA 1
ATOM 2480 C C . LEU B 1 114 ? -4.359 10.422 8.594 1 96.38 114 LEU B C 1
ATOM 2482 O O . LEU B 1 114 ? -3.658 11.438 8.578 1 96.38 114 LEU B O 1
ATOM 2486 N N . ARG B 1 115 ? -4.164 9.43 9.375 1 94.94 115 ARG B N 1
ATOM 2487 C CA . ARG B 1 115 ? -3.031 9.398 10.289 1 94.94 115 ARG B CA 1
ATOM 2488 C C . ARG B 1 115 ? -1.713 9.531 9.539 1 94.94 115 ARG B C 1
ATOM 2490 O O . ARG B 1 115 ? -0.914 10.422 9.828 1 94.94 115 ARG B O 1
ATOM 2497 N N . ASP B 1 116 ? -1.53 8.688 8.594 1 94.31 116 ASP B N 1
ATOM 2498 C CA . ASP B 1 116 ? -0.25 8.578 7.898 1 94.31 116 ASP B CA 1
ATOM 2499 C C . ASP B 1 116 ? 0.048 9.836 7.082 1 94.31 116 ASP B C 1
ATOM 2501 O O . ASP B 1 116 ? 1.162 10.359 7.129 1 94.31 116 ASP B O 1
ATOM 2505 N N . TYR B 1 117 ? -0.92 10.297 6.344 1 95.38 117 TYR B N 1
ATOM 2506 C CA . TYR B 1 117 ? -0.693 11.453 5.484 1 95.38 117 TYR B CA 1
ATOM 2507 C C . TYR B 1 117 ? -0.567 12.727 6.309 1 95.38 117 TYR B C 1
ATOM 2509 O O . TYR B 1 117 ? 0.144 13.656 5.918 1 95.38 117 TYR B O 1
ATOM 2517 N N . PHE B 1 118 ? -1.213 12.781 7.457 1 95.06 118 PHE B N 1
ATOM 2518 C CA . PHE B 1 118 ? -1.018 13.938 8.328 1 95.06 118 PHE B CA 1
ATOM 2519 C C . PHE B 1 118 ? 0.408 13.977 8.867 1 95.06 118 PHE B C 1
ATOM 2521 O O . PHE B 1 118 ? 1.017 15.039 8.953 1 95.06 118 PHE B O 1
ATOM 2528 N N . ILE B 1 119 ? 0.922 12.844 9.258 1 93 119 ILE B N 1
ATOM 2529 C CA . ILE B 1 119 ? 2.309 12.766 9.703 1 93 119 ILE B CA 1
ATOM 2530 C C . ILE B 1 119 ? 3.234 13.289 8.609 1 93 119 ILE B C 1
ATOM 2532 O O . ILE B 1 119 ? 4.121 14.102 8.867 1 93 119 ILE B O 1
ATOM 2536 N N . LEU B 1 120 ? 3.01 12.875 7.41 1 94.69 120 LEU B N 1
ATOM 2537 C CA . LEU B 1 120 ? 3.828 13.305 6.285 1 94.69 120 LEU B CA 1
ATOM 2538 C C . LEU B 1 120 ? 3.646 14.797 6.023 1 94.69 120 LEU B C 1
ATOM 2540 O O . LEU B 1 120 ? 4.594 15.484 5.625 1 94.69 120 LEU B O 1
ATOM 2544 N N . TRP B 1 121 ? 2.428 15.242 6.18 1 95.06 121 TRP B N 1
ATOM 2545 C CA . TRP B 1 121 ? 2.154 16.656 6.008 1 95.06 121 TRP B CA 1
ATOM 2546 C C . TRP B 1 121 ? 2.967 17.5 6.996 1 95.06 121 TRP B C 1
ATOM 2548 O O . TRP B 1 121 ? 3.521 18.531 6.629 1 95.06 121 TRP B O 1
ATOM 2558 N N . LYS B 1 122 ? 3.021 17.047 8.203 1 91.88 122 LYS B N 1
ATOM 2559 C CA . LYS B 1 122 ? 3.787 17.766 9.219 1 91.88 122 LYS B CA 1
ATOM 2560 C C . LYS B 1 122 ? 5.262 17.844 8.844 1 91.88 122 LYS B C 1
ATOM 2562 O O . LYS B 1 122 ? 5.91 18.875 9.062 1 91.88 122 LYS B O 1
ATOM 2567 N N . ILE B 1 123 ? 5.789 16.844 8.328 1 91.88 123 ILE B N 1
ATOM 2568 C CA . ILE B 1 123 ? 7.176 16.844 7.871 1 91.88 123 ILE B CA 1
ATOM 2569 C C . ILE B 1 123 ? 7.324 17.781 6.672 1 91.88 123 ILE B C 1
ATOM 2571 O O . ILE B 1 123 ? 8.266 18.578 6.605 1 91.88 123 ILE B O 1
ATOM 2575 N N . PHE B 1 124 ? 6.383 17.625 5.77 1 95.81 124 PHE B N 1
ATOM 2576 C CA . PHE B 1 124 ? 6.34 18.484 4.59 1 95.81 124 PHE B CA 1
ATOM 2577 C C . PHE B 1 124 ? 6.367 19.953 4.988 1 95.81 124 PHE B C 1
ATOM 2579 O O . PHE B 1 124 ? 7.113 20.75 4.41 1 95.81 124 PHE B O 1
ATOM 2586 N N . GLU B 1 125 ? 5.613 20.312 5.949 1 93.62 125 GLU B N 1
ATOM 2587 C CA . GLU B 1 125 ? 5.496 21.688 6.406 1 93.62 125 GLU B CA 1
ATOM 2588 C C . GLU B 1 125 ? 6.809 22.188 6.992 1 93.62 125 GLU B C 1
ATOM 2590 O O . GLU B 1 125 ? 7.129 23.375 6.887 1 93.62 125 GLU B O 1
ATOM 2595 N N . LYS B 1 126 ? 7.539 21.297 7.609 1 91.69 126 LYS B N 1
ATOM 2596 C CA . LYS B 1 126 ? 8.828 21.688 8.172 1 91.69 126 LYS B CA 1
ATOM 2597 C C . LYS B 1 126 ? 9.828 22.031 7.07 1 91.69 126 LYS B C 1
ATOM 2599 O O . LYS B 1 126 ? 10.758 22.812 7.293 1 91.69 126 LYS B O 1
ATOM 2604 N N . ILE B 1 127 ? 9.664 21.469 5.957 1 95 127 ILE B N 1
ATOM 2605 C CA . ILE B 1 127 ? 10.531 21.734 4.816 1 95 127 ILE B CA 1
ATOM 2606 C C . ILE B 1 127 ? 10.047 22.969 4.074 1 95 127 ILE B C 1
ATOM 2608 O O . ILE B 1 127 ? 10.852 23.797 3.639 1 95 127 ILE B O 1
ATOM 2612 N N . ASP B 1 128 ? 8.719 23.062 3.92 1 96.81 128 ASP B N 1
ATOM 2613 C CA . ASP B 1 128 ? 8.07 24.188 3.254 1 96.81 128 ASP B CA 1
ATOM 2614 C C . ASP B 1 128 ? 8.125 25.453 4.121 1 96.81 128 ASP B C 1
ATOM 2616 O O . ASP B 1 128 ? 7.102 25.875 4.652 1 96.81 128 ASP B O 1
ATOM 2620 N N . THR B 1 129 ? 9.188 26.172 4.133 1 95.56 129 THR B N 1
ATOM 2621 C CA . THR B 1 129 ? 9.367 27.328 5 1 95.56 129 THR B CA 1
ATOM 2622 C C . THR B 1 129 ? 8.594 28.531 4.469 1 95.56 129 THR B C 1
ATOM 2624 O O . THR B 1 129 ? 8.328 29.484 5.207 1 95.56 129 THR B O 1
ATOM 2627 N N . GLY B 1 130 ? 8.234 28.469 3.188 1 95.75 130 GLY B N 1
ATOM 2628 C CA . GLY B 1 130 ? 7.441 29.531 2.6 1 95.75 130 GLY B CA 1
ATOM 2629 C C . GLY B 1 130 ? 5.961 29.406 2.893 1 95.75 130 GLY B C 1
ATOM 2630 O O . GLY B 1 130 ? 5.191 30.344 2.641 1 95.75 130 GLY B O 1
ATOM 2631 N N . ASN B 1 131 ? 5.484 28.312 3.352 1 94.81 131 ASN B N 1
ATOM 2632 C CA . ASN B 1 131 ? 4.113 28.047 3.764 1 94.81 131 ASN B CA 1
ATOM 2633 C C . ASN B 1 131 ? 3.133 28.25 2.611 1 94.81 131 ASN B C 1
ATOM 2635 O O . ASN B 1 131 ? 2.08 28.859 2.785 1 94.81 131 ASN B O 1
ATOM 2639 N N . ASP B 1 132 ? 3.525 27.875 1.45 1 96 132 ASP B N 1
ATOM 2640 C CA . ASP B 1 132 ? 2.645 27.984 0.29 1 96 132 ASP B CA 1
ATOM 2641 C C . ASP B 1 132 ? 2.215 26.609 -0.202 1 96 132 ASP B C 1
ATOM 2643 O O . ASP B 1 132 ? 1.809 26.453 -1.355 1 96 132 ASP B O 1
ATOM 2647 N N . ALA B 1 133 ? 2.461 25.562 0.583 1 95.88 133 ALA B N 1
ATOM 2648 C CA . ALA B 1 133 ? 2.051 24.172 0.345 1 95.88 133 ALA B CA 1
ATOM 2649 C C . ALA B 1 133 ? 2.807 23.578 -0.838 1 95.88 133 ALA B C 1
ATOM 2651 O O . ALA B 1 133 ? 2.285 22.703 -1.536 1 95.88 133 ALA B O 1
ATOM 2652 N N . ARG B 1 134 ? 3.91 24.109 -1.105 1 97.25 134 ARG B N 1
ATOM 2653 C CA . ARG B 1 134 ? 4.863 23.578 -2.076 1 97.25 134 ARG B CA 1
ATOM 2654 C C . ARG B 1 134 ? 6.293 23.719 -1.566 1 97.25 134 ARG B C 1
ATOM 2656 O O . ARG B 1 134 ? 6.582 24.547 -0.711 1 97.25 134 ARG B O 1
ATOM 2663 N N . ILE B 1 135 ? 7.121 22.828 -2.023 1 98 135 ILE B N 1
ATOM 2664 C CA . ILE B 1 135 ? 8.539 22.891 -1.693 1 98 135 ILE B CA 1
ATOM 2665 C C . ILE B 1 135 ? 9.344 23.25 -2.941 1 98 135 ILE B C 1
ATOM 2667 O O . ILE B 1 135 ? 9.336 22.5 -3.924 1 98 135 ILE B O 1
ATOM 2671 N N . ASN B 1 136 ? 9.938 24.438 -2.98 1 97.62 136 ASN B N 1
ATOM 2672 C CA . ASN B 1 136 ? 10.812 24.781 -4.09 1 97.62 136 ASN B CA 1
ATOM 2673 C C . ASN B 1 136 ? 12.234 24.266 -3.867 1 97.62 136 ASN B C 1
ATOM 2675 O O . ASN B 1 136 ? 12.523 23.672 -2.828 1 97.62 136 ASN B O 1
ATOM 2679 N N . MET B 1 137 ? 13.086 24.484 -4.922 1 96.88 137 MET B N 1
ATOM 2680 C CA . MET B 1 137 ? 14.438 23.922 -4.891 1 96.88 137 MET B CA 1
ATOM 2681 C C . MET B 1 137 ? 15.234 24.484 -3.717 1 96.88 137 MET B C 1
ATOM 2683 O O . MET B 1 137 ? 15.93 23.75 -3.021 1 96.88 137 MET B O 1
ATOM 2687 N N . ASP B 1 138 ? 15.164 25.734 -3.457 1 97.38 138 ASP B N 1
ATOM 2688 C CA . ASP B 1 138 ? 15.898 26.375 -2.363 1 97.38 138 ASP B CA 1
ATOM 2689 C C . ASP B 1 138 ? 15.477 25.797 -1.014 1 97.38 138 ASP B C 1
ATOM 2691 O O . ASP B 1 138 ? 16.328 25.516 -0.167 1 97.38 138 ASP B O 1
ATOM 2695 N N . GLU B 1 139 ? 14.156 25.672 -0.781 1 98.06 139 GLU B N 1
ATOM 2696 C CA . GLU B 1 139 ? 13.648 25.078 0.453 1 98.06 139 GLU B CA 1
ATOM 2697 C C . GLU B 1 139 ? 14.148 23.656 0.633 1 98.06 139 GLU B C 1
ATOM 2699 O O . GLU B 1 139 ? 14.531 23.266 1.735 1 98.06 139 GLU B O 1
ATOM 2704 N N . PHE B 1 140 ? 14.078 22.953 -0.479 1 97.62 140 PHE B N 1
ATOM 2705 C CA . PHE B 1 140 ? 14.547 21.578 -0.436 1 97.62 140 PHE B CA 1
ATOM 2706 C C . PHE B 1 140 ? 16.016 21.516 -0.065 1 97.62 140 PHE B C 1
ATOM 2708 O O . PHE B 1 140 ? 16.406 20.766 0.834 1 97.62 140 PHE B O 1
ATOM 2715 N N . MET B 1 141 ? 16.844 22.312 -0.709 1 96.69 141 MET B N 1
ATOM 2716 C CA . MET B 1 141 ? 18.297 22.328 -0.472 1 96.69 141 MET B CA 1
ATOM 2717 C C . MET B 1 141 ? 18.594 22.656 0.983 1 96.69 141 MET B C 1
ATOM 2719 O O . MET B 1 141 ? 19.469 22.047 1.595 1 96.69 141 MET B O 1
ATOM 2723 N N . ARG B 1 142 ? 17.906 23.547 1.527 1 96.38 142 ARG B N 1
ATOM 2724 C CA . ARG B 1 142 ? 18.125 23.984 2.902 1 96.38 142 ARG B CA 1
ATOM 2725 C C . ARG B 1 142 ? 17.719 22.891 3.893 1 96.38 142 ARG B C 1
ATOM 2727 O O . ARG B 1 142 ? 18.219 22.844 5.016 1 96.38 142 ARG B O 1
ATOM 2734 N N . ALA B 1 143 ? 16.828 22.031 3.445 1 95.75 143 ALA B N 1
ATOM 2735 C CA . ALA B 1 143 ? 16.25 21.062 4.363 1 95.75 143 ALA B CA 1
ATOM 2736 C C . ALA B 1 143 ? 16.938 19.703 4.219 1 95.75 143 ALA B C 1
ATOM 2738 O O . ALA B 1 143 ? 16.594 18.75 4.918 1 95.75 143 ALA B O 1
ATOM 2739 N N . VAL B 1 144 ? 17.922 19.562 3.41 1 94.44 144 VAL B N 1
ATOM 2740 C CA . VAL B 1 144 ? 18.531 18.281 3.068 1 94.44 144 VAL B CA 1
ATOM 2741 C C . VAL B 1 144 ? 19 17.578 4.336 1 94.44 144 VAL B C 1
ATOM 2743 O O . VAL B 1 144 ? 18.719 16.406 4.551 1 94.44 144 VAL B O 1
ATOM 2746 N N . SER B 1 145 ? 19.719 18.281 5.184 1 92.75 145 SER B N 1
ATOM 2747 C CA . SER B 1 145 ? 20.25 17.688 6.41 1 92.75 145 SER B CA 1
ATOM 2748 C C . SER B 1 145 ? 19.125 17.156 7.297 1 92.75 145 SER B C 1
ATOM 2750 O O . SER B 1 145 ? 19.234 16.062 7.852 1 92.75 145 SER B O 1
ATOM 2752 N N . LYS B 1 146 ? 18.078 17.922 7.43 1 89.44 146 LYS B N 1
ATOM 2753 C CA . LYS B 1 146 ? 16.922 17.516 8.227 1 89.44 146 LYS B CA 1
ATOM 2754 C C . LYS B 1 146 ? 16.266 16.281 7.629 1 89.44 146 LYS B C 1
ATOM 2756 O O . LYS B 1 146 ? 15.906 1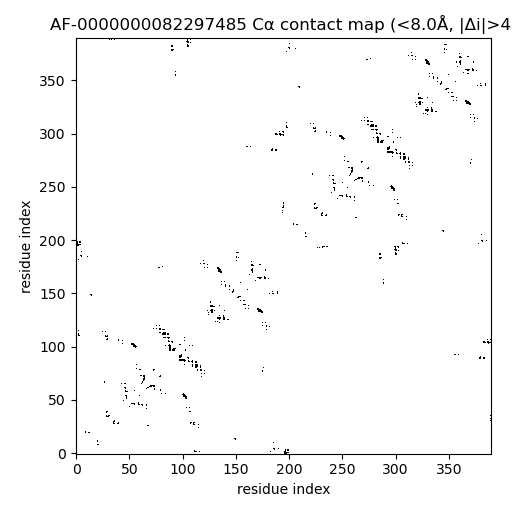5.344 8.359 1 89.44 146 LYS B O 1
ATOM 2761 N N . ILE B 1 147 ? 16.078 16.281 6.332 1 90.44 147 ILE B N 1
ATOM 2762 C CA . ILE B 1 147 ? 15.469 15.156 5.617 1 90.44 147 ILE B CA 1
ATOM 2763 C C . ILE B 1 147 ? 16.297 13.891 5.84 1 90.44 147 ILE B C 1
ATOM 2765 O O . ILE B 1 147 ? 15.742 12.836 6.16 1 90.44 147 ILE B O 1
ATOM 2769 N N . GLU B 1 148 ? 17.578 14.047 5.734 1 88.31 148 GLU B N 1
ATOM 2770 C CA . GLU B 1 148 ? 18.484 12.914 5.949 1 88.31 148 GLU B CA 1
ATOM 2771 C C . GLU B 1 148 ? 18.328 12.352 7.359 1 88.31 148 GLU B C 1
ATOM 2773 O O . GLU B 1 148 ? 18.312 11.133 7.551 1 88.31 148 GLU B O 1
ATOM 2778 N N . THR B 1 149 ? 18.188 13.227 8.266 1 85.62 149 THR B N 1
ATOM 2779 C CA . THR B 1 149 ? 18.031 12.828 9.656 1 85.62 149 THR B CA 1
ATOM 2780 C C . THR B 1 149 ? 16.688 12.141 9.867 1 85.62 149 THR B C 1
ATOM 2782 O O . THR B 1 149 ? 16.609 11.062 10.477 1 85.62 149 THR B O 1
ATOM 2785 N N . PHE B 1 150 ? 15.617 12.734 9.359 1 83.12 150 PHE B N 1
ATOM 2786 C CA . PHE B 1 150 ? 14.273 12.211 9.547 1 83.12 150 PHE B CA 1
ATOM 2787 C C . PHE B 1 150 ? 14.148 10.82 8.938 1 83.12 150 PHE B C 1
ATOM 2789 O O . PHE B 1 150 ? 13.586 9.914 9.555 1 83.12 150 PHE B O 1
ATOM 2796 N N . PHE B 1 151 ? 14.68 10.641 7.789 1 84.19 151 PHE B N 1
ATOM 2797 C CA . PHE B 1 151 ? 14.422 9.422 7.039 1 84.19 151 PHE B CA 1
ATOM 2798 C C . PHE B 1 151 ? 15.594 8.453 7.148 1 84.19 151 PHE B C 1
ATOM 2800 O O . PHE B 1 151 ? 15.5 7.309 6.699 1 84.19 151 PHE B O 1
ATOM 2807 N N . GLY B 1 152 ? 16.656 8.906 7.754 1 81.12 152 GLY B N 1
ATOM 2808 C CA . GLY B 1 152 ? 17.828 8.055 7.879 1 81.12 152 GLY B CA 1
ATOM 2809 C C . GLY B 1 152 ? 18.438 7.676 6.539 1 81.12 152 GLY B C 1
ATOM 2810 O O . GLY B 1 152 ? 18.781 6.512 6.316 1 81.12 152 GLY B O 1
ATOM 2811 N N . ILE B 1 153 ? 18.422 8.594 5.629 1 82.25 153 ILE B N 1
ATOM 2812 C CA . ILE B 1 153 ? 18.969 8.359 4.293 1 82.25 153 ILE B CA 1
ATOM 2813 C C . ILE B 1 153 ? 20.062 9.375 4 1 82.25 153 ILE B C 1
ATOM 2815 O O . ILE B 1 153 ? 20.266 10.32 4.766 1 82.25 153 ILE B O 1
ATOM 2819 N N . GLU B 1 154 ? 20.812 9.016 2.982 1 83.75 154 GLU B N 1
ATOM 2820 C CA . GLU B 1 154 ? 21.797 9.961 2.463 1 83.75 154 GLU B CA 1
ATOM 2821 C C . GLU B 1 154 ? 21.375 10.508 1.104 1 83.75 154 GLU B C 1
ATOM 2823 O O . GLU B 1 154 ? 20.953 9.758 0.227 1 83.75 154 GLU B O 1
ATOM 2828 N N . ILE B 1 155 ? 21.344 11.766 1.016 1 87.06 155 ILE B N 1
ATOM 2829 C CA . ILE B 1 155 ? 21.078 12.445 -0.248 1 87.06 155 ILE B CA 1
ATOM 2830 C C . ILE B 1 155 ? 22.375 13.031 -0.804 1 87.06 155 ILE B C 1
ATOM 2832 O O . ILE B 1 155 ? 22.75 14.164 -0.473 1 87.06 155 ILE B O 1
ATOM 2836 N N . ALA B 1 156 ? 23 12.281 -1.666 1 85 156 ALA B N 1
ATOM 2837 C CA . ALA B 1 156 ? 24.312 12.672 -2.201 1 85 156 ALA B CA 1
ATOM 2838 C C . ALA B 1 156 ? 24.172 13.789 -3.229 1 85 156 ALA B C 1
ATOM 2840 O O . ALA B 1 156 ? 25 14.695 -3.291 1 85 156 ALA B O 1
ATOM 2841 N N . GLN B 1 157 ? 23.172 13.711 -4.027 1 90.06 157 GLN B N 1
ATOM 2842 C CA . GLN B 1 157 ? 22.891 14.703 -5.059 1 90.06 157 GLN B CA 1
ATOM 2843 C C . GLN B 1 157 ? 21.5 15.289 -4.895 1 90.06 157 GLN B C 1
ATOM 2845 O O . GLN B 1 157 ? 20.547 14.812 -5.523 1 90.06 157 GLN B O 1
ATOM 2850 N N . PRO B 1 158 ? 21.469 16.359 -4.16 1 92.69 158 PRO B N 1
ATOM 2851 C CA . PRO B 1 158 ? 20.156 16.922 -3.812 1 92.69 158 PRO B CA 1
ATOM 2852 C C . PRO B 1 158 ? 19.359 17.344 -5.039 1 92.69 158 PRO B C 1
ATOM 2854 O O . PRO B 1 158 ? 18.141 17.109 -5.105 1 92.69 158 PRO B O 1
ATOM 2857 N N . GLU B 1 159 ? 20.016 17.984 -6.004 1 93.56 159 GLU B N 1
ATOM 2858 C CA . GLU B 1 159 ? 19.297 18.422 -7.199 1 93.56 159 GLU B CA 1
ATOM 2859 C C . GLU B 1 159 ? 18.719 17.25 -7.973 1 93.56 159 GLU B C 1
ATOM 2861 O O . GLU B 1 159 ? 17.594 17.328 -8.477 1 93.56 159 GLU B O 1
ATOM 2866 N N . ALA B 1 160 ? 19.469 16.219 -8.078 1 90 160 ALA B N 1
ATOM 2867 C CA . ALA B 1 160 ? 19 15.016 -8.758 1 90 160 ALA B CA 1
ATOM 2868 C C . ALA B 1 160 ? 17.828 14.375 -8.008 1 90 160 ALA B C 1
ATOM 2870 O O . ALA B 1 160 ? 16.875 13.906 -8.625 1 90 160 ALA B O 1
ATOM 2871 N N . GLU B 1 161 ? 17.969 14.32 -6.68 1 91.19 161 GLU B N 1
ATOM 2872 C CA . GLU B 1 161 ? 16.891 13.758 -5.867 1 91.19 161 GLU B CA 1
ATOM 2873 C C . GLU B 1 161 ? 15.609 14.57 -6.02 1 91.19 161 GLU B C 1
ATOM 2875 O O . GLU B 1 161 ? 14.523 14.008 -6.145 1 91.19 161 GLU B O 1
ATOM 2880 N N . PHE B 1 162 ? 15.766 15.875 -6.039 1 94.88 162 PHE B N 1
ATOM 2881 C CA . PHE B 1 162 ? 14.625 16.766 -6.242 1 94.88 162 PHE B CA 1
ATOM 2882 C C . PHE B 1 162 ? 13.922 16.453 -7.555 1 94.88 162 PHE B C 1
ATOM 2884 O O . PHE B 1 162 ? 12.688 16.391 -7.602 1 94.88 162 PHE B O 1
ATOM 2891 N N . ALA B 1 163 ? 14.625 16.25 -8.57 1 92.12 163 ALA B N 1
ATOM 2892 C CA . ALA B 1 163 ? 14.078 15.961 -9.891 1 92.12 163 ALA B CA 1
ATOM 2893 C C . ALA B 1 163 ? 13.32 14.633 -9.891 1 92.12 163 ALA B C 1
ATOM 2895 O O . ALA B 1 163 ? 12.312 14.484 -10.586 1 92.12 163 ALA B O 1
ATOM 2896 N N . ILE B 1 164 ? 13.789 13.734 -9.133 1 87.62 164 ILE B N 1
ATOM 2897 C CA . ILE B 1 164 ? 13.141 12.43 -9.008 1 87.62 164 ILE B CA 1
ATOM 2898 C C . ILE B 1 164 ? 11.781 12.594 -8.32 1 87.62 164 ILE B C 1
ATOM 2900 O O . ILE B 1 164 ? 10.797 11.977 -8.719 1 87.62 164 ILE B O 1
ATOM 2904 N N . ILE B 1 165 ? 11.805 13.375 -7.297 1 93.06 165 ILE B N 1
ATOM 2905 C CA . ILE B 1 165 ? 10.578 13.594 -6.539 1 93.06 165 ILE B CA 1
ATOM 2906 C C . ILE B 1 165 ? 9.57 14.359 -7.395 1 93.06 165 ILE B C 1
ATOM 2908 O O . ILE B 1 165 ? 8.375 14.055 -7.379 1 93.06 165 ILE B O 1
ATOM 2912 N N . ASP B 1 166 ? 10.102 15.328 -8.078 1 95 166 ASP B N 1
ATOM 2913 C CA . ASP B 1 166 ? 9.266 16.172 -8.922 1 95 166 ASP B CA 1
ATOM 2914 C C . ASP B 1 166 ? 8.734 15.398 -10.125 1 95 166 ASP B C 1
ATOM 2916 O O . ASP B 1 166 ? 9.078 15.695 -11.266 1 95 166 ASP B O 1
ATOM 2920 N N . ALA B 1 167 ? 7.812 14.586 -9.938 1 90.25 167 ALA B N 1
ATOM 2921 C CA . ALA B 1 167 ? 7.34 13.594 -10.906 1 90.25 167 ALA B CA 1
ATOM 2922 C C . ALA B 1 167 ? 6.672 14.266 -12.102 1 90.25 167 ALA B C 1
ATOM 2924 O O . ALA B 1 167 ? 6.715 13.742 -13.219 1 90.25 167 ALA B O 1
ATOM 2925 N N . ASN B 1 168 ? 6.043 15.383 -11.938 1 92.19 168 ASN B N 1
ATOM 2926 C CA . ASN B 1 168 ? 5.359 16.031 -13.039 1 92.19 168 ASN B CA 1
ATOM 2927 C C . ASN B 1 168 ? 6.246 17.094 -13.703 1 92.19 168 ASN B C 1
ATOM 2929 O O . ASN B 1 168 ? 5.797 17.812 -14.594 1 92.19 168 ASN B O 1
ATOM 2933 N N . SER B 1 169 ? 7.41 17.25 -13.164 1 92.88 169 SER B N 1
ATOM 2934 C CA . SER B 1 169 ? 8.406 18.188 -13.664 1 92.88 169 SER B CA 1
ATOM 2935 C C . SER B 1 169 ? 7.887 19.625 -13.648 1 92.88 169 SER B C 1
ATOM 2937 O O . SER B 1 169 ? 8.109 20.375 -14.594 1 92.88 169 SER B O 1
ATOM 2939 N N . GLY B 1 170 ? 7.184 20.078 -12.688 1 94.69 170 GLY B N 1
ATOM 2940 C CA . GLY B 1 170 ? 6.602 21.406 -12.555 1 94.69 170 GLY B CA 1
ATOM 2941 C C . GLY B 1 170 ? 7.523 22.406 -11.875 1 94.69 170 GLY B C 1
ATOM 2942 O O . GLY B 1 170 ? 7.207 23.594 -11.789 1 94.69 170 GLY B O 1
ATOM 2943 N N . GLY B 1 171 ? 8.695 21.938 -11.336 1 95.62 171 GLY B N 1
ATOM 2944 C CA . GLY B 1 171 ? 9.695 22.812 -10.734 1 95.62 171 GLY B CA 1
ATOM 2945 C C . GLY B 1 171 ? 9.5 23 -9.242 1 95.62 171 GLY B C 1
ATOM 2946 O O . GLY B 1 171 ? 10.352 23.594 -8.57 1 95.62 171 GLY B O 1
ATOM 2947 N N . GLN B 1 172 ? 8.406 22.625 -8.758 1 97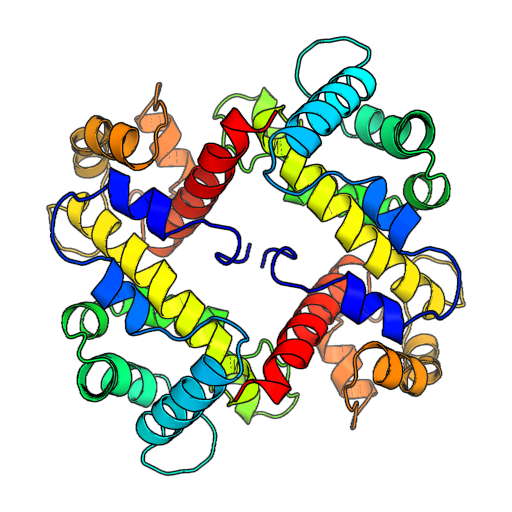.25 172 GLN B N 1
ATOM 2948 C CA . GLN B 1 172 ? 8.141 22.594 -7.324 1 97.25 172 GLN B CA 1
ATOM 2949 C C . GLN B 1 172 ? 7.523 21.266 -6.906 1 97.25 172 GLN B C 1
ATOM 2951 O O . GLN B 1 172 ? 6.832 20.609 -7.695 1 97.25 172 GLN B O 1
ATOM 2956 N N . LEU B 1 173 ? 7.766 20.875 -5.652 1 97.94 173 LEU B N 1
ATOM 2957 C CA . LEU B 1 173 ? 7.234 19.609 -5.152 1 97.94 173 LEU B CA 1
ATOM 2958 C C . LEU B 1 173 ? 5.863 19.812 -4.512 1 97.94 173 LEU B C 1
ATOM 2960 O O . LEU B 1 173 ? 5.727 20.594 -3.57 1 97.94 173 LEU B O 1
ATOM 2964 N N . LEU B 1 174 ? 4.891 19.125 -5.059 1 97.75 174 LEU B N 1
ATOM 2965 C CA . LEU B 1 174 ? 3.574 19.078 -4.434 1 97.75 174 LEU B CA 1
ATOM 2966 C C . LEU B 1 174 ? 3.537 18.047 -3.32 1 97.75 174 LEU B C 1
ATOM 2968 O O . LEU B 1 174 ? 4.418 17.172 -3.244 1 97.75 174 LEU B O 1
ATOM 2972 N N . PHE B 1 175 ? 2.582 18.125 -2.494 1 97.5 175 PHE B N 1
ATOM 2973 C CA . PHE B 1 175 ? 2.5 17.219 -1.36 1 97.5 175 PHE B CA 1
ATOM 2974 C C . PHE B 1 175 ? 2.416 15.773 -1.833 1 97.5 175 PHE B C 1
ATOM 2976 O O . PHE B 1 175 ? 3.072 14.891 -1.274 1 97.5 175 PHE B O 1
ATOM 2983 N N . ASP B 1 176 ? 1.613 15.516 -2.854 1 96.62 176 ASP B N 1
ATOM 2984 C CA . ASP B 1 176 ? 1.446 14.156 -3.346 1 96.62 176 ASP B CA 1
ATOM 2985 C C . ASP B 1 176 ? 2.779 13.57 -3.803 1 96.62 176 ASP B C 1
ATOM 2987 O O . ASP B 1 176 ? 3.072 12.398 -3.543 1 96.62 176 ASP B O 1
ATOM 2991 N N . GLU B 1 177 ? 3.551 14.305 -4.465 1 96.25 177 GLU B N 1
ATOM 2992 C CA . GLU B 1 177 ? 4.867 13.867 -4.918 1 96.25 177 GLU B CA 1
ATOM 2993 C C . GLU B 1 177 ? 5.781 13.555 -3.736 1 96.25 177 GLU B C 1
ATOM 2995 O O . GLU B 1 177 ? 6.457 12.516 -3.721 1 96.25 177 GLU B O 1
ATOM 3000 N N . PHE B 1 178 ? 5.809 14.523 -2.828 1 96.06 178 PHE B N 1
ATOM 3001 C CA . PHE B 1 178 ? 6.602 14.336 -1.619 1 96.06 178 PHE B CA 1
ATOM 3002 C C . PHE B 1 178 ? 6.164 13.078 -0.873 1 96.06 178 PHE B C 1
ATOM 3004 O O . PHE B 1 178 ? 7 12.281 -0.451 1 96.06 178 PHE B O 1
ATOM 3011 N N . ALA B 1 179 ? 4.84 12.93 -0.68 1 95.12 179 ALA B N 1
ATOM 3012 C CA . ALA B 1 179 ? 4.293 11.812 0.082 1 95.12 179 ALA B CA 1
ATOM 3013 C C . ALA B 1 179 ? 4.676 10.477 -0.552 1 95.12 179 ALA B C 1
ATOM 3015 O O . ALA B 1 179 ? 5.07 9.539 0.147 1 95.12 179 ALA B O 1
ATOM 3016 N N . ASP B 1 180 ? 4.555 10.398 -1.868 1 91.81 180 ASP B N 1
ATOM 3017 C CA . ASP B 1 180 ? 4.922 9.172 -2.578 1 91.81 180 ASP B CA 1
ATOM 3018 C C . ASP B 1 180 ? 6.387 8.82 -2.332 1 91.81 180 ASP B C 1
ATOM 3020 O O . ASP B 1 180 ? 6.707 7.668 -2.027 1 91.81 180 ASP B O 1
ATOM 3024 N N . TRP B 1 181 ? 7.176 9.773 -2.457 1 91.12 181 TRP B N 1
ATOM 3025 C CA . TRP B 1 181 ? 8.609 9.594 -2.264 1 91.12 181 TRP B CA 1
ATOM 3026 C C . TRP B 1 181 ? 8.922 9.227 -0.816 1 91.12 181 TRP B C 1
ATOM 3028 O O . TRP B 1 181 ? 9.68 8.289 -0.555 1 91.12 181 TRP B O 1
ATOM 3038 N N . ALA B 1 182 ? 8.391 9.969 0.127 1 91.81 182 ALA B N 1
ATOM 3039 C CA . ALA B 1 182 ? 8.664 9.789 1.55 1 91.81 182 ALA B CA 1
ATOM 3040 C C . ALA B 1 182 ? 8.258 8.398 2.02 1 91.81 182 ALA B C 1
ATOM 3042 O O . ALA B 1 182 ? 8.992 7.746 2.762 1 91.81 182 ALA B O 1
ATOM 3043 N N . LEU B 1 183 ? 7.105 7.957 1.605 1 90.62 183 LEU B N 1
ATOM 3044 C CA . LEU B 1 183 ? 6.621 6.641 2.004 1 90.62 183 LEU B CA 1
ATOM 3045 C C . LEU B 1 183 ? 7.586 5.547 1.56 1 90.62 183 LEU B C 1
ATOM 3047 O O . LEU B 1 183 ? 7.879 4.625 2.324 1 90.62 183 LEU B O 1
ATOM 3051 N N . LYS B 1 184 ? 8.031 5.684 0.365 1 85.75 184 LYS B N 1
ATOM 3052 C CA . LYS B 1 184 ? 8.992 4.715 -0.156 1 85.75 184 LYS B CA 1
ATOM 3053 C C . LYS B 1 184 ? 10.273 4.711 0.676 1 85.75 184 LYS B C 1
ATOM 3055 O O . LYS B 1 184 ? 10.797 3.646 1.012 1 85.75 184 LYS B O 1
ATOM 3060 N N . LYS B 1 185 ? 10.75 5.867 1.017 1 87.31 185 LYS B N 1
ATOM 3061 C CA . LYS B 1 185 ? 11.992 5.988 1.783 1 87.31 185 LYS B CA 1
ATOM 3062 C C . LYS B 1 185 ? 11.82 5.434 3.193 1 87.31 185 LYS B C 1
ATOM 3064 O O . LYS B 1 185 ? 12.719 4.77 3.719 1 87.31 185 LYS B O 1
ATOM 3069 N N . ILE B 1 186 ? 10.703 5.695 3.785 1 86.88 186 ILE B N 1
ATOM 3070 C CA . ILE B 1 186 ? 10.445 5.215 5.141 1 86.88 186 ILE B CA 1
ATOM 3071 C C . ILE B 1 186 ? 10.414 3.688 5.148 1 86.88 186 ILE B C 1
ATOM 3073 O O . ILE B 1 186 ? 11.062 3.051 5.984 1 86.88 186 ILE B O 1
ATOM 3077 N N . LEU B 1 187 ? 9.695 3.168 4.277 1 83.31 187 LEU B N 1
ATOM 3078 C CA . LEU B 1 187 ? 9.539 1.72 4.207 1 83.31 187 LEU B CA 1
ATOM 3079 C C . LEU B 1 187 ? 10.883 1.039 3.975 1 83.31 187 LEU B C 1
ATOM 3081 O O . LEU B 1 187 ? 11.211 0.059 4.648 1 83.31 187 LEU B O 1
ATOM 3085 N N . LEU B 1 188 ? 11.672 1.546 3.053 1 82.69 188 LEU B N 1
ATOM 3086 C CA . LEU B 1 188 ? 12.953 0.938 2.727 1 82.69 188 LEU B CA 1
ATOM 3087 C C . LEU B 1 188 ? 13.953 1.147 3.857 1 82.69 188 LEU B C 1
ATOM 3089 O O . LEU B 1 188 ? 14.836 0.31 4.078 1 82.69 188 LEU B O 1
ATOM 3093 N N . GLY B 1 189 ? 13.867 2.295 4.488 1 79.5 189 GLY B N 1
ATOM 3094 C CA . GLY B 1 189 ? 14.711 2.525 5.648 1 79.5 189 GLY B CA 1
ATOM 3095 C C . GLY B 1 189 ? 14.5 1.51 6.758 1 79.5 189 GLY B C 1
ATOM 3096 O O . GLY B 1 189 ? 15.453 1.076 7.402 1 79.5 189 GLY B O 1
ATOM 3097 N N . GLU B 1 190 ? 13.289 1.15 6.922 1 77.38 190 GLU B N 1
ATOM 3098 C CA . GLU B 1 190 ? 12.977 0.141 7.926 1 77.38 190 GLU B CA 1
ATOM 3099 C C . GLU B 1 190 ? 13.523 -1.226 7.527 1 77.38 190 GLU B C 1
ATOM 3101 O O . GLU B 1 190 ? 13.945 -2.006 8.383 1 77.38 190 GLU B O 1
ATOM 3106 N N . ASP B 1 191 ? 13.625 -1.423 6.23 1 77.81 191 ASP B N 1
ATOM 3107 C CA . ASP B 1 191 ? 13.992 -2.748 5.738 1 77.81 191 ASP B CA 1
ATOM 3108 C C . ASP B 1 191 ? 15.5 -2.855 5.523 1 77.81 191 ASP B C 1
ATOM 3110 O O . ASP B 1 191 ? 16.031 -3.959 5.41 1 77.81 191 ASP B O 1
ATOM 3114 N N . LYS B 1 192 ? 16.203 -1.72 5.461 1 74.69 192 LYS B N 1
ATOM 3115 C CA . LYS B 1 192 ? 17.641 -1.685 5.207 1 74.69 192 LYS B CA 1
ATOM 3116 C C . LYS B 1 192 ? 18.391 -2.582 6.188 1 74.69 192 LYS B C 1
ATOM 3118 O O . LYS B 1 192 ? 19.328 -3.283 5.801 1 74.69 192 LYS B O 1
ATOM 3123 N N . ALA B 1 193 ? 17.906 -2.635 7.344 1 68.44 193 ALA B N 1
ATOM 3124 C CA . ALA B 1 193 ? 18.594 -3.395 8.383 1 68.44 193 ALA B CA 1
ATOM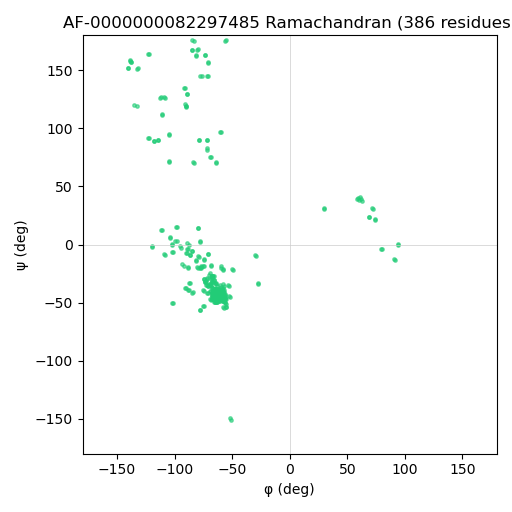 3125 C C . ALA B 1 193 ? 18.125 -4.848 8.406 1 68.44 193 ALA B C 1
ATOM 3127 O O . ALA B 1 193 ? 18.609 -5.648 9.203 1 68.44 193 ALA B O 1
ATOM 3128 N N . LEU B 1 194 ? 17.25 -5.148 7.516 1 71.06 194 LEU B N 1
ATOM 3129 C CA . LEU B 1 194 ? 16.594 -6.441 7.668 1 71.06 194 LEU B CA 1
ATOM 3130 C C . LEU B 1 194 ? 17.156 -7.449 6.668 1 71.06 194 LEU B C 1
ATOM 3132 O O . LEU B 1 194 ? 16.531 -8.492 6.422 1 71.06 194 LEU B O 1
ATOM 3136 N N . VAL B 1 195 ? 18.172 -7.082 5.938 1 71.06 195 VAL B N 1
ATOM 3137 C CA . VAL B 1 195 ? 18.812 -8.07 5.066 1 71.06 195 VAL B CA 1
ATOM 3138 C C . VAL B 1 195 ? 20.328 -8.039 5.273 1 71.06 195 VAL B C 1
ATOM 3140 O O . VAL B 1 195 ? 20.906 -6.973 5.477 1 71.06 195 VAL B O 1
#

Sequence (390 aa):
MTTTDIDWKSFLGKVSTEKDWDEFLAKFPVDRTEEEKAKRAEIFAAFDPNGNGYLSLAEIDKGCRDILGLYELFEAKKAIMRAYQAAKGVGNNTDETGADYVEKNEFRLLLVYLRDYFILWKIFEKIDTGNDARINMDEFMRAVSKIETFFGIEIAQPEAEFAIIDANSGGQLLFDEFADWALKKILLGEDKALVMTTTDIDWKSFLGKVSTEKDWDEFLAKFPVDRTEEEKAKRAEIFAAFDPNGNGYLSLAEIDKGCRDILGLYELFEAKKAIMRAYQAAKGVGNNTDETGADYVEKNEFRLLLVYLRDYFILWKIFEKIDTGNDARINMDEFMRAVSKIETFFGIEIAQPEAEFAIIDANSGGQLLFDEFADWALKKILLGEDKALV

Foldseek 3Di:
DALPLFPVVVLVVQQDPDDDVVLVVVLQLLDPDPVSVVVLVVLQCVLCVVPPQWHALVSQLVSVCPPSVHVVLSVVSVQLVVLFCVQACPVVPVDPDRRGTHGSVSSSSSSSSSSLSVVLVVVVVVLPPVPPQKHALVSQVVCQVSLCRSLVHDDPDSVVVQCQLVVVNPRIHHSVSSSVVSSVSSSVSVCVVVD/DALPLFPVVVLVVQQDPDDDVVLVVVLQLLDPDPVSVVVLVVLQCVLCVVPPQWHALVSQLVSVCPPSVHVVLSVVSVQLVVLFCVQACPVVPVDPDRRGTHGSVSSSSSSSSSSLSVVLVVVVVVLPVVPPQKHALVSQVVCQVSLCRSLVDDDPDSVVVQCVLVVVNPRIHHSVSSSVVSSVSSSVSVCVVVD

Solvent-accessible surface area (backbone atoms only — not comparable to full-atom values): 20941 Å² total; per-residue (Å²): 94,43,72,73,74,51,61,56,70,67,50,44,63,64,57,46,84,62,80,62,59,63,62,58,52,64,66,43,52,59,57,88,48,70,68,28,18,53,52,36,38,52,50,50,54,65,35,26,80,86,66,80,64,47,33,44,70,68,35,49,43,49,23,36,31,74,70,60,62,30,57,70,56,44,68,34,54,70,30,47,51,52,16,50,61,67,25,27,39,44,70,54,47,85,48,78,62,26,67,71,22,36,40,57,45,31,42,51,52,27,42,45,32,40,52,53,35,40,55,50,45,56,54,48,50,70,39,20,80,80,71,73,78,42,34,40,65,68,40,46,63,74,29,44,70,58,51,24,61,50,48,68,49,83,72,89,50,58,71,61,51,50,55,64,40,24,73,82,67,76,75,45,33,44,61,68,37,48,48,57,48,48,52,32,40,48,51,32,48,66,32,44,80,45,80,93,45,71,72,72,52,61,56,70,68,49,46,62,64,58,47,84,60,79,64,60,63,63,58,52,64,65,44,51,59,58,88,46,73,68,28,20,53,51,37,40,53,50,50,55,65,33,25,79,86,66,80,65,49,33,43,70,68,35,48,43,48,24,34,31,73,71,62,62,32,57,70,55,44,69,35,52,71,29,47,50,50,15,48,62,66,24,29,38,46,70,55,47,85,47,78,62,26,67,72,22,36,40,59,46,31,42,53,51,28,42,46,31,39,53,53,34,40,55,49,45,55,52,49,51,71,40,20,79,80,70,72,77,41,35,41,64,68,39,46,62,72,30,44,68,57,51,24,60,51,47,68,49,82,73,90,49,59,70,62,51,49,54,62,40,26,74,82,67,76,75,46,33,43,61,68,38,48,48,58,47,48,52,32,41,47,50,31,49,66,32,46,78,45,79

pLDDT: mean 88.79, std 11.09, range [47.75, 98.12]